Protein AF-A0A349G977-F1 (afdb_monomer_lite)

pLDDT: mean 78.98, std 16.42, range [23.86, 98.56]

Structure (mmCIF, N/CA/C/O backbone):
data_AF-A0A349G977-F1
#
_entry.id   AF-A0A349G977-F1
#
loop_
_atom_site.group_PDB
_atom_site.id
_atom_site.type_symbol
_atom_site.label_atom_id
_atom_site.label_alt_id
_atom_site.label_comp_id
_atom_site.label_asym_id
_atom_site.label_entity_id
_atom_site.label_seq_id
_atom_site.pdbx_PDB_ins_code
_atom_site.Cartn_x
_atom_site.Cartn_y
_atom_site.Cartn_z
_atom_site.occupancy
_atom_site.B_iso_or_equiv
_atom_site.auth_seq_id
_atom_site.auth_comp_id
_atom_site.auth_asym_id
_atom_site.auth_atom_id
_atom_site.pdbx_PDB_model_num
ATOM 1 N N . MET A 1 1 ? -44.610 -3.707 11.921 1.00 47.25 1 MET A N 1
ATOM 2 C CA . MET A 1 1 ? -43.571 -4.312 11.052 1.00 47.25 1 MET A CA 1
ATOM 3 C C . MET A 1 1 ? -42.192 -3.908 11.565 1.00 47.25 1 MET A C 1
ATOM 5 O O . MET A 1 1 ? -41.978 -2.721 11.782 1.00 47.25 1 MET A O 1
ATOM 9 N N . LYS A 1 2 ? -41.273 -4.851 11.831 1.00 59.00 2 LYS A N 1
ATOM 10 C CA . LYS A 1 2 ? -39.886 -4.505 12.206 1.00 59.00 2 LYS A CA 1
ATOM 11 C C . LYS A 1 2 ? -39.222 -3.840 10.996 1.00 59.00 2 LYS A C 1
ATOM 13 O O . LYS A 1 2 ? -39.067 -4.499 9.975 1.00 59.00 2 LYS A O 1
ATOM 18 N N . ARG A 1 3 ? -38.858 -2.555 11.092 1.00 77.38 3 ARG A N 1
ATOM 19 C CA . ARG A 1 3 ? -38.102 -1.874 10.029 1.00 77.38 3 ARG A CA 1
ATOM 20 C C . ARG A 1 3 ? -36.759 -2.590 9.849 1.00 77.38 3 ARG A C 1
ATOM 22 O O . ARG A 1 3 ? -35.981 -2.690 10.802 1.00 77.38 3 ARG A O 1
ATOM 29 N N . ILE A 1 4 ? -36.537 -3.131 8.654 1.00 82.94 4 ILE A N 1
ATOM 30 C CA . ILE A 1 4 ? -35.285 -3.785 8.270 1.00 82.94 4 ILE A CA 1
ATOM 31 C C . ILE A 1 4 ? -34.179 -2.725 8.287 1.00 82.94 4 ILE A C 1
ATOM 33 O O . ILE A 1 4 ? -34.370 -1.608 7.810 1.00 82.94 4 ILE A O 1
ATOM 37 N N . ASN A 1 5 ? -33.031 -3.064 8.872 1.00 90.44 5 ASN A N 1
ATOM 38 C CA . ASN A 1 5 ? -31.850 -2.207 8.873 1.00 90.44 5 ASN A CA 1
ATOM 39 C C . ASN A 1 5 ? -31.131 -2.363 7.523 1.00 90.44 5 ASN A C 1
ATOM 41 O O . ASN A 1 5 ? -30.196 -3.152 7.401 1.00 90.44 5 ASN A O 1
ATOM 45 N N . PHE A 1 6 ? -31.637 -1.675 6.495 1.00 92.94 6 PHE A N 1
ATOM 46 C CA . PHE A 1 6 ? -31.101 -1.747 5.132 1.00 92.94 6 PHE A CA 1
ATOM 47 C C . PHE A 1 6 ? -29.606 -1.402 5.039 1.00 92.94 6 PHE A C 1
ATOM 49 O O . PHE A 1 6 ? -28.895 -2.169 4.390 1.00 92.94 6 PHE A O 1
ATOM 56 N N . PRO A 1 7 ? -29.095 -0.341 5.705 1.00 94.31 7 PRO A N 1
ATOM 57 C CA . PRO A 1 7 ? -27.662 -0.052 5.704 1.00 94.31 7 PRO A CA 1
ATOM 58 C C . PRO A 1 7 ? -26.825 -1.220 6.230 1.00 94.31 7 PRO A C 1
ATOM 60 O O . PRO A 1 7 ? -25.840 -1.595 5.602 1.00 94.31 7 PRO A O 1
ATOM 63 N N . LEU A 1 8 ? -27.259 -1.855 7.328 1.00 94.12 8 LEU A N 1
ATOM 64 C CA . LEU A 1 8 ? -26.561 -3.014 7.884 1.00 94.12 8 LEU A CA 1
ATOM 65 C C . LEU A 1 8 ? -26.555 -4.188 6.904 1.00 94.12 8 LEU A C 1
ATOM 67 O O . LEU A 1 8 ? -25.502 -4.760 6.659 1.00 94.12 8 LEU A O 1
ATOM 71 N N . LEU A 1 9 ? -27.708 -4.528 6.323 1.00 94.56 9 LEU A N 1
ATOM 72 C CA . LEU A 1 9 ? -27.828 -5.666 5.410 1.00 94.56 9 LEU A CA 1
ATOM 73 C C . LEU A 1 9 ? -26.971 -5.485 4.149 1.00 94.56 9 LEU A C 1
ATOM 75 O O . LEU A 1 9 ? -26.189 -6.372 3.811 1.00 94.56 9 LEU A O 1
ATOM 79 N N . LEU A 1 10 ? -27.087 -4.333 3.484 1.00 96.75 10 LEU A N 1
ATOM 80 C CA . LEU A 1 10 ? -26.339 -4.050 2.259 1.00 96.75 10 LEU A CA 1
ATOM 81 C C . LEU A 1 10 ? -24.837 -3.908 2.540 1.00 96.75 10 LEU A C 1
ATOM 83 O O . LEU A 1 10 ? -24.023 -4.485 1.823 1.00 96.75 10 LEU A O 1
ATOM 87 N N . GLY A 1 11 ? -24.470 -3.202 3.613 1.00 97.12 11 GLY A N 1
ATOM 88 C CA . GLY A 1 11 ? -23.077 -3.061 4.034 1.00 97.12 11 GLY A CA 1
ATOM 89 C C . GLY A 1 11 ? -22.434 -4.406 4.375 1.00 97.12 11 GLY A C 1
ATOM 90 O O . GLY A 1 11 ? -21.329 -4.690 3.921 1.00 97.12 11 GLY A O 1
ATOM 91 N N . THR A 1 12 ? -23.138 -5.276 5.110 1.00 95.69 12 THR A N 1
ATOM 92 C CA . THR A 1 12 ? -22.664 -6.637 5.397 1.00 95.69 12 THR A CA 1
ATOM 93 C C . THR A 1 12 ? -22.491 -7.456 4.120 1.00 95.69 12 THR A C 1
ATOM 95 O O . THR A 1 12 ? -21.465 -8.111 3.981 1.00 95.69 12 THR A O 1
ATOM 98 N N . LEU A 1 13 ? -23.435 -7.403 3.175 1.00 97.88 13 LEU A N 1
ATOM 99 C CA . LEU A 1 13 ? -23.329 -8.143 1.913 1.00 97.88 13 LEU A CA 1
ATOM 100 C C . LEU A 1 13 ? -22.101 -7.713 1.099 1.00 97.88 13 LEU A C 1
ATOM 102 O O . LEU A 1 13 ? -21.337 -8.568 0.658 1.00 97.88 13 LEU A O 1
ATOM 106 N N . ILE A 1 14 ? -21.873 -6.403 0.954 1.00 98.19 14 ILE A N 1
ATOM 107 C CA . ILE A 1 14 ? -20.712 -5.874 0.223 1.00 98.19 14 ILE A CA 1
ATOM 108 C C . ILE A 1 14 ? -19.406 -6.295 0.904 1.00 98.19 14 ILE A C 1
ATOM 110 O O . ILE A 1 14 ? -18.504 -6.807 0.246 1.00 98.19 14 ILE A O 1
ATOM 114 N N . VAL A 1 15 ? -19.297 -6.121 2.225 1.00 97.50 15 VAL A N 1
ATOM 115 C CA . VAL A 1 15 ? -18.080 -6.494 2.963 1.00 97.50 15 VAL A CA 1
ATOM 116 C C . VAL A 1 15 ? -17.833 -8.001 2.895 1.00 97.50 15 VAL A C 1
ATOM 118 O O . VAL A 1 15 ? -16.692 -8.405 2.716 1.00 97.50 15 VAL A O 1
ATOM 121 N N . LEU A 1 16 ? -18.869 -8.843 2.965 1.00 97.00 16 LEU A N 1
ATOM 122 C CA . LEU A 1 16 ? -18.718 -10.291 2.791 1.00 97.00 16 LEU A CA 1
ATOM 123 C C . LEU A 1 16 ? -18.241 -10.662 1.384 1.00 97.00 16 LEU A C 1
ATOM 125 O O . LEU A 1 16 ? -17.378 -11.527 1.266 1.00 97.00 16 LEU A O 1
ATOM 129 N N . ALA A 1 17 ? -18.740 -9.999 0.338 1.00 97.44 17 ALA A N 1
ATOM 130 C CA . ALA A 1 17 ? -18.257 -10.208 -1.026 1.00 97.44 17 ALA A CA 1
ATOM 131 C C . ALA A 1 17 ? -16.773 -9.824 -1.168 1.00 97.44 17 ALA A C 1
ATOM 133 O O . ALA A 1 17 ? -15.994 -10.581 -1.739 1.00 97.44 17 ALA A O 1
ATOM 134 N N . LEU A 1 18 ? -16.357 -8.701 -0.574 1.00 96.88 18 LEU A N 1
ATOM 135 C CA . LEU A 1 18 ? -14.954 -8.275 -0.561 1.00 96.88 18 LEU A CA 1
ATOM 136 C C . LEU A 1 18 ? -14.056 -9.231 0.239 1.00 96.88 18 LEU A C 1
ATOM 138 O O . LEU A 1 18 ? -12.935 -9.516 -0.173 1.00 96.88 18 LEU A O 1
ATOM 142 N N . LEU A 1 19 ? -14.540 -9.758 1.368 1.00 95.06 19 LEU A N 1
ATOM 143 C CA . LEU A 1 19 ? -13.818 -10.779 2.129 1.00 95.06 19 LEU A CA 1
ATOM 144 C C . LEU A 1 19 ? -13.716 -12.091 1.343 1.00 95.06 19 LEU A C 1
ATOM 146 O O . LEU A 1 19 ? -12.661 -12.718 1.364 1.00 95.06 19 LEU A O 1
ATOM 150 N N . ALA A 1 20 ? -14.767 -12.486 0.620 1.00 94.88 20 ALA A N 1
ATOM 151 C CA . ALA A 1 20 ? -14.718 -13.646 -0.262 1.00 94.88 20 ALA A CA 1
ATOM 152 C C . ALA A 1 20 ? -13.659 -13.460 -1.361 1.00 94.88 20 ALA A C 1
ATOM 154 O O . ALA A 1 20 ? -12.834 -14.348 -1.534 1.00 94.88 20 ALA A O 1
ATOM 155 N N . MET A 1 21 ? -13.605 -12.293 -2.016 1.00 94.00 21 MET A N 1
ATOM 156 C CA . MET A 1 21 ? -12.551 -11.971 -2.995 1.00 94.00 21 MET A CA 1
ATOM 157 C C . MET A 1 21 ? -11.148 -11.999 -2.372 1.00 94.00 21 MET A C 1
ATOM 159 O O . MET A 1 21 ? -10.211 -12.505 -2.979 1.00 94.00 21 MET A O 1
ATOM 163 N N . ALA A 1 22 ? -10.988 -11.483 -1.149 1.00 90.81 22 ALA A N 1
ATOM 164 C CA . ALA A 1 22 ? -9.692 -11.420 -0.474 1.00 90.81 22 ALA A CA 1
ATOM 165 C C . ALA A 1 22 ? -9.148 -12.787 -0.027 1.00 90.81 22 ALA A C 1
ATOM 167 O O . ALA A 1 22 ? -7.934 -12.996 -0.053 1.00 90.81 22 ALA A O 1
ATOM 168 N N . PHE A 1 23 ? -10.018 -13.685 0.445 1.00 88.12 23 PHE A N 1
ATOM 169 C CA . PHE A 1 23 ? -9.613 -14.994 0.971 1.00 88.12 23 PHE A CA 1
ATOM 170 C C . PHE A 1 23 ? -9.688 -16.116 -0.063 1.00 88.12 23 PHE A C 1
ATOM 172 O O . PHE A 1 23 ? -8.944 -17.085 0.057 1.00 88.12 23 PHE A O 1
ATOM 179 N N . PHE A 1 24 ? -10.559 -15.983 -1.063 1.00 91.19 24 PHE A N 1
ATOM 180 C CA . PHE A 1 24 ? -10.823 -17.001 -2.076 1.00 91.19 24 PHE A CA 1
ATOM 181 C C . PHE A 1 24 ? -10.873 -16.369 -3.480 1.00 91.19 24 PHE A C 1
ATOM 183 O O . PHE A 1 24 ? -11.918 -16.415 -4.132 1.00 91.19 24 PHE A O 1
ATOM 190 N N . PRO A 1 25 ? -9.771 -15.753 -3.959 1.00 88.50 25 PRO A N 1
ATOM 191 C CA . PRO A 1 25 ? -9.739 -15.093 -5.268 1.00 88.50 25 PRO A CA 1
ATOM 192 C C . PRO A 1 25 ? -10.039 -16.057 -6.429 1.00 88.50 25 PRO A C 1
ATOM 194 O O . PRO A 1 25 ? -10.670 -15.655 -7.402 1.00 88.50 25 PRO A O 1
ATOM 197 N N . GLU A 1 26 ? -9.697 -17.338 -6.271 1.00 88.38 26 GLU A N 1
ATOM 198 C CA . GLU A 1 26 ? -9.977 -18.428 -7.221 1.00 88.38 26 GLU A CA 1
ATOM 199 C C . GLU A 1 26 ? -11.483 -18.645 -7.475 1.00 88.38 26 GLU A C 1
ATOM 201 O O . GLU A 1 26 ? -11.866 -19.198 -8.495 1.00 88.38 26 GLU A O 1
ATOM 206 N N . LEU A 1 27 ? -12.376 -18.177 -6.587 1.00 91.88 27 LEU A N 1
ATOM 207 C CA . LEU A 1 27 ? -13.826 -18.213 -6.846 1.00 91.88 27 LEU A CA 1
ATOM 208 C C . LEU A 1 27 ? -14.277 -17.186 -7.896 1.0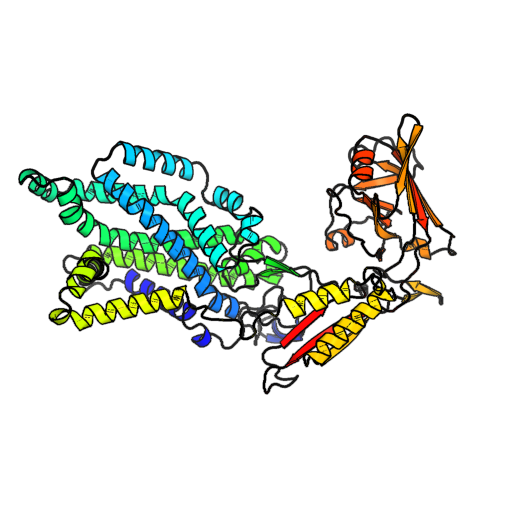0 91.88 27 LEU A C 1
ATOM 210 O O . LEU A 1 27 ? -15.424 -17.231 -8.339 1.00 91.88 27 LEU A O 1
ATOM 214 N N . PHE A 1 28 ? -13.417 -16.224 -8.229 1.00 93.31 28 PHE A N 1
ATOM 215 C CA . PHE A 1 28 ? -13.740 -15.082 -9.082 1.00 93.31 28 PHE A CA 1
ATOM 216 C C . PHE A 1 28 ? -12.962 -15.100 -10.397 1.00 93.31 28 PHE A C 1
ATOM 218 O O . PHE A 1 28 ? -13.467 -14.599 -11.397 1.00 93.31 28 PHE A O 1
ATOM 225 N N . THR A 1 29 ? -11.751 -15.655 -10.415 1.00 87.88 29 THR A N 1
ATOM 226 C CA . THR A 1 29 ? -10.919 -15.746 -11.618 1.00 87.88 29 THR A CA 1
ATOM 227 C C . THR A 1 29 ? -9.962 -16.931 -11.521 1.00 87.88 29 THR A C 1
ATOM 229 O O . THR A 1 29 ? -9.399 -17.186 -10.458 1.00 87.88 29 THR A O 1
ATOM 232 N N . ASP A 1 30 ? -9.758 -17.610 -12.649 1.00 83.19 30 ASP A N 1
ATOM 233 C CA . ASP A 1 30 ? -8.766 -18.681 -12.814 1.00 83.19 30 ASP A CA 1
ATOM 234 C C . ASP A 1 30 ? -7.451 -18.165 -13.431 1.00 83.19 30 ASP A C 1
ATOM 236 O O . ASP A 1 30 ? -6.523 -18.940 -13.668 1.00 83.19 30 ASP A O 1
ATOM 240 N N . GLN A 1 31 ? -7.368 -16.866 -13.747 1.00 79.81 31 GLN A N 1
ATOM 241 C CA . GLN A 1 31 ? -6.176 -16.274 -14.354 1.00 79.81 31 GLN A CA 1
ATOM 242 C C . GLN A 1 31 ? -5.133 -15.876 -13.307 1.00 79.81 31 GLN A C 1
ATOM 244 O O . GLN A 1 31 ? -5.460 -15.466 -12.192 1.00 79.81 31 GLN A O 1
ATOM 249 N N . ASP A 1 32 ? -3.860 -15.943 -13.696 1.00 78.44 32 ASP A N 1
ATOM 250 C CA . ASP A 1 32 ? -2.754 -15.461 -12.872 1.00 78.44 32 ASP A CA 1
ATOM 251 C C . ASP A 1 32 ? -2.687 -13.915 -12.928 1.00 78.44 32 ASP A C 1
ATOM 253 O O . ASP A 1 32 ? -2.551 -13.346 -14.015 1.00 78.44 32 ASP A O 1
ATOM 257 N N . PRO A 1 33 ? -2.745 -13.197 -11.783 1.00 82.00 33 PRO A N 1
ATOM 258 C CA . PRO A 1 33 ? -2.651 -11.730 -11.731 1.00 82.00 33 PRO A CA 1
ATOM 259 C C . PRO A 1 33 ? -1.313 -11.153 -12.229 1.00 82.00 33 PRO A C 1
ATOM 261 O O . PRO A 1 33 ? -1.182 -9.927 -12.370 1.00 82.00 33 PRO A O 1
ATOM 264 N N . LEU A 1 34 ? -0.306 -12.004 -12.433 1.00 78.56 34 LEU A N 1
ATOM 265 C CA . LEU A 1 34 ? 1.015 -11.654 -12.945 1.00 78.56 34 LEU A CA 1
ATOM 266 C C . LEU A 1 34 ? 1.215 -12.031 -14.415 1.00 78.56 34 LEU A C 1
ATOM 268 O O . LEU A 1 34 ? 2.233 -11.636 -14.979 1.00 78.56 34 LEU A O 1
ATOM 272 N N . PHE A 1 35 ? 0.270 -12.740 -15.039 1.00 73.19 35 PHE A N 1
ATOM 273 C CA . PHE A 1 35 ? 0.392 -13.163 -16.430 1.00 73.19 35 PHE A CA 1
ATOM 274 C C . PHE A 1 35 ? 0.362 -11.965 -17.386 1.00 73.19 35 PHE A C 1
ATOM 276 O O . PHE A 1 35 ? -0.643 -11.264 -17.494 1.00 73.19 35 PHE A O 1
ATOM 283 N N . GLU A 1 36 ? 1.475 -11.738 -18.082 1.00 72.94 36 GLU A N 1
ATOM 284 C CA . GLU A 1 36 ? 1.654 -10.655 -19.050 1.00 72.94 36 GLU A CA 1
ATOM 285 C C . GLU A 1 36 ? 1.342 -11.151 -20.468 1.00 72.94 36 GLU A C 1
ATOM 287 O O . GLU A 1 36 ? 2.072 -11.985 -21.010 1.00 72.94 36 GLU A O 1
ATOM 292 N N . SER A 1 37 ? 0.287 -10.631 -21.101 1.00 63.47 37 SER A N 1
ATOM 293 C CA . SER A 1 37 ? -0.001 -10.949 -22.502 1.00 63.47 37 SER A CA 1
ATOM 294 C C . SER A 1 37 ? 0.869 -10.134 -23.461 1.00 63.47 37 SER A C 1
ATOM 296 O O . SER A 1 37 ? 0.987 -8.918 -23.316 1.00 63.47 37 SER A O 1
ATOM 298 N N . SER A 1 38 ? 1.421 -10.771 -24.493 1.00 58.69 38 SER A N 1
ATOM 299 C CA . SER A 1 38 ? 2.050 -10.070 -25.624 1.00 58.69 38 SER A CA 1
ATOM 300 C C . SER A 1 38 ? 1.005 -9.460 -26.563 1.00 58.69 38 SER A C 1
ATOM 302 O O . SER A 1 38 ? -0.162 -9.853 -26.540 1.00 58.69 38 SER A O 1
ATOM 304 N N . ALA A 1 39 ? 1.436 -8.526 -27.419 1.00 59.06 39 ALA A N 1
ATOM 305 C CA . ALA A 1 39 ? 0.604 -7.998 -28.498 1.00 59.06 39 ALA A CA 1
ATOM 306 C C . ALA A 1 39 ? 0.063 -9.139 -29.374 1.00 59.06 39 ALA A C 1
ATOM 308 O O . ALA A 1 39 ? 0.799 -10.060 -29.733 1.00 59.06 39 ALA A O 1
ATOM 309 N N . LYS A 1 40 ? -1.231 -9.088 -29.682 1.00 56.47 40 LYS A N 1
ATOM 310 C CA . LYS A 1 40 ? -1.947 -10.146 -30.401 1.00 56.47 40 LYS A CA 1
ATOM 311 C C . LYS A 1 40 ? -3.208 -9.595 -31.049 1.00 56.47 40 LYS A C 1
ATOM 313 O O . LYS A 1 40 ? -3.662 -8.501 -30.712 1.00 56.47 40 LYS A O 1
ATOM 318 N N . TYR A 1 41 ? -3.793 -10.364 -31.959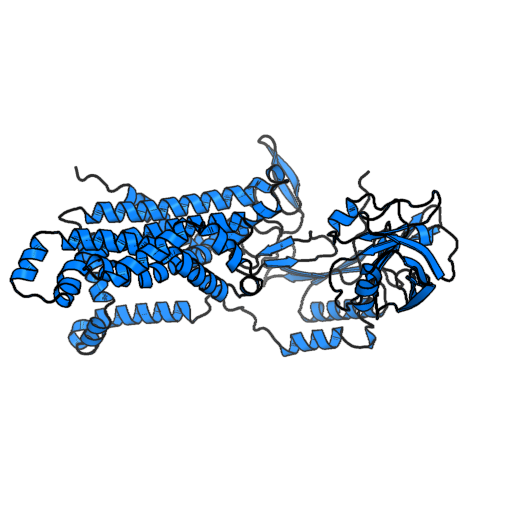 1.00 61.97 41 TYR A N 1
ATOM 319 C CA . TYR A 1 41 ? -5.139 -10.080 -32.440 1.00 61.97 41 TYR A CA 1
ATOM 320 C C . TYR A 1 41 ? -6.144 -10.312 -31.312 1.00 61.97 41 TYR A C 1
ATOM 322 O O . TYR A 1 41 ? -6.096 -11.326 -30.617 1.00 61.97 41 TYR A O 1
ATOM 330 N N . ILE A 1 42 ? -7.001 -9.320 -31.096 1.00 71.06 42 ILE A N 1
ATOM 331 C CA . ILE A 1 42 ? -8.043 -9.319 -30.076 1.00 71.06 42 ILE A CA 1
ATOM 332 C C . ILE A 1 42 ? -9.374 -8.946 -30.712 1.00 71.06 42 ILE A C 1
ATOM 334 O O . ILE A 1 42 ? -9.443 -8.113 -31.616 1.00 71.06 42 ILE A O 1
ATOM 338 N N . GLU A 1 43 ? -10.452 -9.521 -30.194 1.00 76.56 43 GLU A N 1
ATOM 339 C CA . GLU A 1 43 ? -11.798 -9.112 -30.573 1.00 76.56 43 GLU A CA 1
ATOM 340 C C . GLU A 1 43 ? -12.262 -7.965 -29.678 1.00 76.56 43 GLU A C 1
ATOM 342 O O . GLU A 1 43 ? -12.511 -8.143 -28.481 1.00 76.56 43 GLU A O 1
ATOM 347 N N . VAL A 1 44 ? -12.392 -6.781 -30.269 1.00 80.00 44 VAL A N 1
ATOM 348 C CA . VAL A 1 44 ? -12.812 -5.555 -29.586 1.00 80.00 44 VAL A CA 1
ATOM 349 C C . VAL A 1 44 ? -14.138 -5.071 -30.138 1.00 80.00 44 VAL A C 1
ATOM 351 O O . VAL A 1 44 ? -14.461 -5.271 -31.307 1.00 80.00 44 VAL A O 1
ATOM 354 N N . LYS A 1 45 ? -14.924 -4.422 -29.282 1.00 83.81 45 LYS A N 1
ATOM 355 C CA . LYS A 1 45 ? -16.213 -3.868 -29.680 1.00 83.81 45 LYS A CA 1
ATOM 356 C C . LYS A 1 45 ? -16.024 -2.447 -30.216 1.00 83.81 45 LYS A C 1
ATOM 358 O O . LYS A 1 45 ? -15.711 -1.548 -29.439 1.00 83.81 45 LYS A O 1
ATOM 363 N N . ILE A 1 46 ? -16.226 -2.249 -31.516 1.00 78.25 46 ILE A N 1
ATOM 364 C CA . ILE A 1 46 ? -16.174 -0.944 -32.194 1.00 78.25 46 ILE A CA 1
ATOM 365 C C . ILE A 1 46 ? -17.576 -0.667 -32.737 1.00 78.25 46 ILE A C 1
ATOM 367 O O . ILE A 1 46 ? -18.158 -1.522 -33.394 1.00 78.25 46 ILE A O 1
ATOM 371 N N . ASP A 1 47 ? -18.164 0.476 -32.375 1.00 83.38 47 ASP A N 1
ATOM 372 C CA . ASP A 1 47 ? -19.515 0.892 -32.797 1.00 83.38 47 ASP A CA 1
ATOM 373 C C . ASP A 1 47 ? -20.635 -0.143 -32.570 1.00 83.38 47 ASP A C 1
ATOM 375 O O . ASP A 1 47 ? -21.677 -0.126 -33.216 1.00 83.38 47 ASP A O 1
ATOM 379 N N . GLY A 1 48 ? -20.456 -1.036 -31.593 1.00 83.81 48 GLY A N 1
ATOM 380 C CA . GLY A 1 48 ? -21.437 -2.071 -31.269 1.00 83.81 48 GLY A CA 1
ATOM 381 C C . GLY A 1 48 ? -21.128 -3.452 -31.845 1.00 83.81 48 GLY A C 1
ATOM 382 O O . GLY A 1 48 ? -21.695 -4.430 -31.351 1.00 83.81 48 GLY A O 1
ATOM 383 N N . GLU A 1 49 ? -20.198 -3.554 -32.791 1.00 85.75 49 GLU A N 1
ATOM 384 C CA . GLU A 1 49 ? -19.826 -4.795 -33.471 1.00 85.75 49 GLU A CA 1
ATOM 385 C C . GLU A 1 49 ? -18.485 -5.336 -32.968 1.00 85.75 49 GLU A C 1
ATOM 387 O O . GLU A 1 49 ? -17.598 -4.579 -32.573 1.00 85.75 49 GLU A O 1
ATOM 392 N N . TRP A 1 50 ? -18.346 -6.663 -32.941 1.00 83.06 50 TRP A N 1
ATOM 393 C CA . TRP A 1 50 ? -17.081 -7.314 -32.599 1.00 83.06 50 TRP A CA 1
ATOM 394 C C . TRP A 1 50 ? -16.195 -7.357 -33.835 1.00 83.06 50 TRP A C 1
ATOM 396 O O . TRP A 1 50 ? -16.546 -7.997 -34.823 1.00 83.06 50 TRP A O 1
ATOM 406 N N . VAL A 1 51 ? -15.054 -6.683 -33.759 1.00 77.81 51 VAL A N 1
ATOM 407 C CA . VAL A 1 51 ? -14.071 -6.611 -34.836 1.00 77.81 51 VAL A CA 1
ATOM 408 C C . VAL A 1 51 ? -12.750 -7.159 -34.316 1.00 77.81 51 VAL A C 1
ATOM 410 O O . VAL A 1 51 ? -12.306 -6.810 -33.219 1.00 77.81 51 VAL A O 1
ATOM 413 N N . GLU A 1 52 ? -12.122 -8.025 -35.102 1.00 74.50 52 GLU A N 1
ATOM 414 C CA . GLU A 1 52 ? -10.772 -8.500 -34.830 1.00 74.50 52 GLU A CA 1
ATOM 415 C C . GLU A 1 52 ? -9.770 -7.397 -35.186 1.00 74.50 52 GLU A C 1
ATOM 417 O O . GLU A 1 52 ? -9.754 -6.869 -36.300 1.00 74.50 52 GLU A O 1
ATOM 422 N N . LYS A 1 53 ? -8.945 -7.007 -34.217 1.00 63.47 53 LYS A N 1
ATOM 423 C CA . LYS A 1 53 ? -7.944 -5.954 -34.375 1.00 63.47 53 LYS A CA 1
ATOM 424 C C . LYS A 1 53 ? -6.652 -6.375 -33.700 1.00 63.47 53 LYS A C 1
ATOM 426 O O . LYS A 1 53 ? -6.669 -6.909 -32.596 1.00 63.47 53 LYS A O 1
ATOM 431 N N . PHE A 1 54 ? -5.521 -6.073 -34.328 1.00 61.81 54 PHE A N 1
ATOM 432 C CA . PHE A 1 54 ? -4.227 -6.209 -33.672 1.00 61.81 54 PHE A CA 1
ATOM 433 C C . PHE A 1 54 ? -4.125 -5.222 -32.497 1.00 61.81 54 PHE A C 1
ATOM 435 O O . PHE A 1 54 ? -4.171 -4.001 -32.684 1.00 61.81 54 PHE A O 1
ATOM 442 N N . GLY A 1 55 ? -4.048 -5.754 -31.278 1.00 59.28 55 GLY A N 1
ATOM 443 C CA . GLY A 1 55 ? -3.962 -5.007 -30.029 1.00 59.28 55 GLY A CA 1
ATOM 444 C C . GLY A 1 55 ? -2.540 -4.994 -29.477 1.00 59.28 55 GLY A C 1
ATOM 445 O O . GLY A 1 55 ? -1.840 -6.004 -29.497 1.00 59.28 55 GLY A O 1
ATOM 446 N N . HIS A 1 56 ? -2.127 -3.849 -28.941 1.00 65.56 56 HIS A N 1
ATOM 447 C CA . HIS A 1 56 ? -0.908 -3.699 -28.148 1.00 65.56 56 HIS A CA 1
ATOM 448 C C . HIS A 1 56 ? -1.278 -3.299 -26.719 1.00 65.56 56 HIS A C 1
ATOM 450 O O . HIS A 1 56 ? -2.350 -2.740 -26.486 1.00 65.56 56 HIS A O 1
ATOM 456 N N . ASN A 1 57 ? -0.398 -3.588 -25.762 1.00 73.12 57 ASN A N 1
ATOM 457 C CA . ASN A 1 57 ? -0.632 -3.225 -24.368 1.00 73.12 57 ASN A CA 1
ATOM 458 C C . ASN A 1 57 ? -0.516 -1.705 -24.162 1.00 73.12 57 ASN A C 1
ATOM 460 O O . ASN A 1 57 ? 0.365 -1.081 -24.762 1.00 73.12 57 ASN A O 1
ATOM 464 N N . PRO A 1 58 ? -1.327 -1.116 -23.270 1.00 81.38 58 PRO A N 1
ATOM 465 C CA . PRO A 1 58 ? -2.502 -1.708 -22.625 1.00 81.38 58 PRO A CA 1
ATOM 466 C C . PRO A 1 58 ? -3.655 -1.924 -23.624 1.00 81.38 58 PRO A C 1
ATOM 468 O O . PRO A 1 58 ? -4.023 -1.018 -24.369 1.00 81.38 58 PRO A O 1
ATOM 471 N N . MET A 1 59 ? -4.252 -3.117 -23.613 1.00 82.00 59 MET A N 1
ATOM 472 C CA . MET A 1 59 ? -5.361 -3.482 -24.492 1.00 82.00 59 MET A CA 1
ATOM 473 C C . MET A 1 59 ? -6.712 -3.085 -23.875 1.00 82.00 59 MET A C 1
ATOM 475 O O . MET A 1 59 ? -6.922 -3.296 -22.673 1.00 82.00 59 MET A O 1
ATOM 479 N N . PRO A 1 60 ? -7.659 -2.562 -24.677 1.00 87.75 60 PRO A N 1
ATOM 480 C CA . PRO A 1 60 ? -8.997 -2.226 -24.200 1.00 87.75 60 PRO A CA 1
ATOM 481 C C . PRO A 1 60 ? -9.799 -3.469 -23.791 1.00 87.75 60 PRO A C 1
ATOM 483 O O . PRO A 1 60 ? -9.436 -4.590 -24.172 1.00 87.75 60 PRO A O 1
ATOM 486 N N . PRO A 1 61 ? -10.919 -3.280 -23.058 1.00 91.44 61 PRO A N 1
ATOM 487 C CA . PRO A 1 61 ? -11.900 -4.325 -22.805 1.00 91.44 61 PRO A CA 1
ATOM 488 C C . PRO A 1 61 ? -12.224 -5.135 -24.061 1.00 91.44 61 PRO A C 1
ATOM 490 O O . PRO A 1 61 ? -12.635 -4.589 -25.087 1.00 91.44 61 PRO A O 1
ATOM 493 N N . ASN A 1 62 ? -12.023 -6.443 -23.966 1.00 88.12 62 ASN A N 1
ATOM 494 C CA . ASN A 1 62 ? -12.180 -7.395 -25.058 1.00 88.12 62 ASN A CA 1
ATOM 495 C C . ASN A 1 62 ? -12.815 -8.694 -24.528 1.00 88.12 62 ASN A C 1
ATOM 497 O O . ASN A 1 62 ? -13.143 -8.790 -23.342 1.00 88.12 62 ASN A O 1
ATOM 501 N N . LYS A 1 63 ? -13.046 -9.685 -25.398 1.00 84.88 63 LYS A N 1
ATOM 502 C CA . LYS A 1 63 ? -13.691 -10.947 -24.986 1.00 84.88 63 LYS A CA 1
ATOM 503 C C . LYS A 1 63 ? -12.897 -11.740 -23.948 1.00 84.88 63 LYS A C 1
ATOM 505 O O . LYS A 1 63 ? -13.508 -12.448 -23.153 1.00 84.88 63 LYS A O 1
ATOM 510 N N . GLU A 1 64 ? -11.574 -11.634 -23.960 1.00 83.69 64 GLU A N 1
ATOM 511 C CA . GLU A 1 64 ? -10.707 -12.338 -23.016 1.00 83.69 64 GLU A CA 1
ATOM 512 C C . GLU A 1 64 ? -10.507 -11.538 -21.724 1.00 83.69 64 GLU A C 1
ATOM 514 O O . GLU A 1 64 ? -10.591 -12.093 -20.631 1.00 83.69 64 GLU A O 1
ATOM 519 N N . ASN A 1 65 ? -10.296 -10.225 -21.846 1.00 89.50 65 ASN A N 1
ATOM 520 C CA . ASN A 1 65 ? -10.091 -9.302 -20.733 1.00 89.50 65 ASN A CA 1
ATOM 521 C C . ASN A 1 65 ? -11.267 -8.330 -20.636 1.00 89.50 65 ASN A C 1
ATOM 523 O O . ASN A 1 65 ? -11.249 -7.240 -21.211 1.00 89.50 65 ASN A O 1
ATOM 527 N N . ILE A 1 66 ? -12.296 -8.706 -19.874 1.00 90.81 66 ILE A N 1
ATOM 528 C CA . ILE A 1 66 ? -13.556 -7.945 -19.764 1.00 90.81 66 ILE A CA 1
ATOM 529 C C . ILE A 1 66 ? -13.324 -6.518 -19.235 1.00 90.81 66 ILE A C 1
ATOM 531 O O . ILE A 1 66 ? -14.051 -5.597 -19.599 1.00 90.81 66 ILE A O 1
ATOM 535 N N . MET A 1 67 ? -12.313 -6.321 -18.383 1.00 93.75 67 MET A N 1
ATOM 536 C CA . MET A 1 67 ? -11.928 -5.006 -17.849 1.00 93.75 67 MET A CA 1
ATOM 537 C C . MET A 1 67 ? -10.689 -4.409 -18.536 1.00 93.75 67 MET A C 1
ATOM 539 O O . MET A 1 67 ? -10.142 -3.420 -18.052 1.00 93.75 67 MET A O 1
ATOM 543 N N . GLY A 1 68 ? -10.255 -4.990 -19.657 1.00 91.81 68 GLY A N 1
ATOM 544 C CA . GLY A 1 68 ? -9.021 -4.629 -20.352 1.00 91.81 68 GLY A CA 1
ATOM 545 C C . GLY A 1 68 ? -7.762 -5.080 -19.610 1.00 91.81 68 GLY A C 1
ATOM 546 O O . GLY A 1 68 ? -7.828 -5.763 -18.582 1.00 91.81 68 GLY A O 1
ATOM 547 N N . THR A 1 69 ? -6.605 -4.686 -20.135 1.00 87.88 69 THR A N 1
ATOM 548 C CA . THR A 1 69 ? -5.296 -5.015 -19.557 1.00 87.88 69 THR A CA 1
ATOM 549 C C . THR A 1 69 ? -4.550 -3.776 -19.076 1.00 87.88 69 THR A C 1
ATOM 551 O O . THR A 1 69 ? -4.865 -2.650 -19.468 1.00 87.88 69 THR A O 1
ATOM 554 N N . ASP A 1 70 ? -3.542 -3.977 -18.229 1.00 85.50 70 ASP A N 1
ATOM 555 C CA . ASP A 1 70 ? -2.602 -2.921 -17.852 1.00 85.50 70 ASP A CA 1
ATOM 556 C C . ASP A 1 70 ? -1.446 -2.751 -18.858 1.00 85.50 70 ASP A C 1
ATOM 558 O O . ASP A 1 70 ? -1.404 -3.429 -19.889 1.00 85.50 70 ASP A O 1
ATOM 562 N N . ASP A 1 71 ? -0.511 -1.835 -18.565 1.00 78.62 71 ASP A N 1
ATOM 563 C CA . ASP A 1 71 ? 0.652 -1.517 -19.416 1.00 78.62 71 ASP A CA 1
ATOM 564 C C . ASP A 1 71 ? 1.513 -2.755 -19.759 1.00 78.62 71 ASP A C 1
ATOM 566 O O . ASP A 1 71 ? 2.206 -2.770 -20.776 1.00 78.62 71 ASP A O 1
ATOM 570 N N . ALA A 1 72 ? 1.457 -3.804 -18.931 1.00 74.12 72 ALA A N 1
ATOM 571 C CA . ALA A 1 72 ? 2.190 -5.053 -19.117 1.00 74.12 72 ALA A CA 1
ATOM 572 C C . ALA A 1 72 ? 1.356 -6.152 -19.803 1.00 74.12 72 ALA A C 1
ATOM 574 O O . ALA A 1 72 ? 1.850 -7.259 -19.996 1.00 74.12 72 ALA A O 1
ATOM 575 N N . GLY A 1 73 ? 0.097 -5.877 -20.157 1.00 77.69 73 GLY A N 1
ATOM 576 C CA . GLY A 1 73 ? -0.812 -6.877 -20.721 1.00 77.69 73 GLY A CA 1
ATOM 577 C C . GLY A 1 73 ? -1.451 -7.784 -19.673 1.00 77.69 73 GLY A C 1
ATOM 578 O O . GLY A 1 73 ? -1.894 -8.878 -19.996 1.00 77.69 73 GLY A O 1
ATOM 579 N N . ARG A 1 74 ? -1.484 -7.373 -18.401 1.00 84.75 74 ARG A N 1
ATOM 580 C CA . ARG A 1 74 ? -2.089 -8.181 -17.332 1.00 84.75 74 ARG A CA 1
ATOM 581 C C . ARG A 1 74 ? -3.559 -7.838 -17.179 1.00 84.75 74 ARG A C 1
ATOM 583 O O . ARG A 1 74 ? -3.923 -6.662 -17.215 1.00 84.75 74 ARG A O 1
ATOM 590 N N . ASP A 1 75 ? -4.394 -8.847 -16.960 1.00 90.19 75 ASP A N 1
ATOM 591 C CA . ASP A 1 75 ? -5.840 -8.677 -16.820 1.00 90.19 75 ASP A CA 1
ATOM 592 C C . ASP A 1 75 ? -6.206 -7.793 -15.610 1.00 90.19 75 ASP A C 1
ATOM 594 O O . ASP A 1 75 ? -5.916 -8.126 -14.455 1.00 90.19 75 ASP A O 1
ATOM 598 N N . VAL A 1 76 ? -6.863 -6.651 -15.859 1.00 93.50 76 VAL A N 1
ATOM 599 C CA . VAL A 1 76 ? -7.192 -5.671 -14.806 1.00 93.50 76 VAL A CA 1
ATOM 600 C C . VAL A 1 76 ? -8.169 -6.255 -13.788 1.00 93.50 76 VAL A C 1
ATOM 602 O O . VAL A 1 76 ? -8.022 -6.005 -12.591 1.00 93.50 76 VAL A O 1
ATOM 605 N N . TYR A 1 77 ? -9.142 -7.056 -14.230 1.00 95.44 77 TYR A N 1
ATOM 606 C CA . TYR A 1 77 ? -10.116 -7.682 -13.334 1.00 95.44 77 TYR A CA 1
ATOM 607 C C . TYR A 1 77 ? -9.426 -8.609 -12.328 1.00 95.44 77 TYR A C 1
ATOM 609 O O . TYR A 1 77 ? -9.606 -8.469 -11.118 1.00 95.44 77 TYR A O 1
ATOM 617 N N . THR A 1 78 ? -8.564 -9.491 -12.821 1.00 92.00 78 THR A N 1
ATOM 618 C CA . THR A 1 78 ? -7.792 -10.442 -12.021 1.00 92.00 78 THR A CA 1
ATOM 619 C C . THR A 1 78 ? -6.873 -9.715 -11.042 1.00 92.00 78 THR A C 1
ATOM 621 O O . THR A 1 78 ? -6.845 -10.043 -9.852 1.00 92.00 78 THR A O 1
ATOM 624 N N . ARG A 1 79 ? -6.196 -8.645 -11.485 1.00 91.94 79 ARG A N 1
ATOM 625 C CA . ARG A 1 79 ? -5.389 -7.798 -10.592 1.00 91.94 79 ARG A CA 1
ATOM 626 C C . ARG A 1 79 ? -6.217 -7.144 -9.487 1.00 91.94 79 ARG A C 1
ATOM 628 O O . ARG A 1 79 ? -5.750 -7.064 -8.351 1.00 91.94 79 ARG A O 1
ATOM 635 N N . LEU A 1 80 ? -7.439 -6.701 -9.781 1.00 95.62 80 LEU A N 1
ATOM 636 C CA . LEU A 1 80 ? -8.341 -6.136 -8.776 1.00 95.62 80 LEU A CA 1
ATOM 637 C C . LEU A 1 80 ? -8.835 -7.196 -7.784 1.00 95.62 80 LEU A C 1
ATOM 639 O O . LEU A 1 80 ? -8.813 -6.943 -6.578 1.00 95.62 80 LEU A O 1
ATOM 643 N N . VAL A 1 81 ? -9.210 -8.390 -8.250 1.00 95.88 81 VAL A N 1
ATOM 644 C CA . VAL A 1 81 ? -9.631 -9.507 -7.387 1.00 95.88 81 VAL A CA 1
ATOM 645 C C . VAL A 1 81 ? -8.523 -9.855 -6.392 1.00 95.88 81 VAL A C 1
ATOM 647 O O . VAL A 1 81 ? -8.724 -9.703 -5.184 1.00 95.88 81 VAL A O 1
ATOM 650 N N . TYR A 1 82 ? -7.330 -10.213 -6.880 1.00 92.12 82 TYR A N 1
ATOM 651 C CA . TYR A 1 82 ? -6.190 -10.554 -6.020 1.00 92.12 82 TYR A CA 1
ATOM 652 C C . TYR A 1 82 ? -5.711 -9.360 -5.181 1.00 92.12 82 TYR A C 1
ATOM 654 O O . TYR A 1 82 ? -5.274 -9.527 -4.039 1.00 92.12 82 TYR A O 1
ATOM 662 N N . GLY A 1 83 ? -5.858 -8.139 -5.702 1.00 92.62 83 GLY A N 1
ATOM 663 C CA . GLY A 1 83 ? -5.505 -6.907 -5.002 1.00 92.62 83 GLY A CA 1
ATOM 664 C C . GLY A 1 83 ? -6.377 -6.604 -3.788 1.00 92.62 83 GLY A C 1
ATOM 665 O O . GLY A 1 83 ? -5.914 -5.940 -2.856 1.00 92.62 83 GLY A O 1
ATOM 666 N N . THR A 1 84 ? -7.594 -7.157 -3.738 1.00 96.06 84 THR A N 1
ATOM 667 C CA . THR A 1 84 ? -8.545 -6.956 -2.633 1.00 96.06 84 THR A CA 1
ATOM 668 C C . THR A 1 84 ? -7.924 -7.310 -1.284 1.00 96.06 84 THR A C 1
ATOM 670 O O . THR A 1 84 ? -8.091 -6.576 -0.309 1.00 96.06 84 THR A O 1
ATOM 673 N N . LYS A 1 85 ? -7.144 -8.398 -1.222 1.00 93.00 85 LYS A N 1
ATOM 674 C CA . LYS A 1 85 ? -6.466 -8.852 0.001 1.00 93.00 85 LYS A CA 1
ATOM 675 C C . LYS A 1 85 ? -5.521 -7.790 0.564 1.00 93.00 85 LYS A C 1
ATOM 677 O O . LYS A 1 85 ? -5.612 -7.456 1.747 1.00 93.00 85 LYS A O 1
ATOM 682 N N . ASN A 1 86 ? -4.642 -7.245 -0.275 1.00 91.62 86 ASN A N 1
ATOM 683 C CA . ASN A 1 86 ? -3.629 -6.273 0.139 1.00 91.62 86 ASN A CA 1
ATOM 684 C C . ASN A 1 86 ? -4.269 -4.933 0.522 1.00 91.62 86 ASN A C 1
ATOM 686 O O . ASN A 1 86 ? -3.951 -4.370 1.573 1.00 91.62 86 ASN A O 1
ATOM 690 N N . THR A 1 87 ? -5.242 -4.466 -0.264 1.00 96.19 87 THR A N 1
ATOM 691 C CA . THR A 1 87 ? -5.956 -3.213 0.008 1.00 96.19 87 THR A CA 1
ATOM 692 C C . THR A 1 87 ? -6.790 -3.297 1.293 1.00 96.19 87 THR A C 1
ATOM 694 O O . THR A 1 87 ? -6.708 -2.395 2.130 1.00 96.19 87 THR A O 1
ATOM 697 N N . LEU A 1 88 ? -7.536 -4.389 1.519 1.00 96.56 88 LEU A N 1
ATOM 698 C CA . LEU A 1 88 ? -8.298 -4.579 2.762 1.00 96.56 88 LEU A CA 1
ATOM 699 C C . LEU A 1 88 ? -7.392 -4.719 3.989 1.00 96.56 88 LEU A C 1
ATOM 701 O O . LEU A 1 88 ? -7.693 -4.134 5.033 1.00 96.56 88 LEU A O 1
ATOM 705 N N . LYS A 1 89 ? -6.276 -5.454 3.873 1.00 94.75 89 LYS A N 1
ATOM 706 C CA . LYS A 1 89 ? -5.282 -5.599 4.949 1.00 94.75 89 LYS A CA 1
ATOM 707 C C . LYS A 1 89 ? -4.737 -4.236 5.375 1.00 94.75 89 LYS A C 1
ATOM 709 O O . LYS A 1 89 ? -4.681 -3.951 6.570 1.00 94.75 89 LYS A O 1
ATOM 714 N N . LEU A 1 90 ? -4.400 -3.378 4.412 1.00 95.56 90 LEU A N 1
ATOM 715 C CA . LEU A 1 90 ? -3.906 -2.029 4.672 1.00 95.56 90 LEU A CA 1
ATOM 716 C C . LEU A 1 90 ? -4.924 -1.167 5.432 1.00 95.56 90 LEU A C 1
ATOM 718 O O . LEU A 1 90 ? -4.601 -0.641 6.497 1.00 95.56 90 LEU A O 1
ATOM 722 N N . VAL A 1 91 ? -6.158 -1.038 4.931 1.00 97.69 91 VAL A N 1
ATOM 723 C CA . VAL A 1 91 ? -7.169 -0.180 5.585 1.00 97.69 91 VAL A CA 1
ATOM 724 C C . VAL A 1 91 ? -7.599 -0.720 6.947 1.00 97.69 91 VAL A C 1
ATOM 726 O O . VAL A 1 91 ? -7.881 0.065 7.853 1.00 97.69 91 VAL A O 1
ATOM 729 N N . PHE A 1 92 ? -7.595 -2.045 7.120 1.00 97.19 92 PHE A N 1
ATOM 730 C CA . PHE A 1 92 ? -7.819 -2.681 8.414 1.00 97.19 92 PHE A CA 1
ATOM 731 C C . PHE A 1 92 ? -6.724 -2.299 9.414 1.00 97.19 92 PHE A C 1
ATOM 733 O O . PHE A 1 92 ? -7.046 -1.868 10.519 1.00 97.19 92 PHE A O 1
ATOM 740 N N . LEU A 1 93 ? -5.444 -2.406 9.033 1.00 96.19 93 LEU A N 1
ATOM 741 C CA . LEU A 1 93 ? -4.322 -2.052 9.909 1.00 96.19 93 LEU A CA 1
ATOM 742 C C . LEU A 1 93 ? -4.315 -0.563 10.268 1.00 96.19 93 LEU A C 1
ATOM 744 O O . LEU A 1 93 ? -4.096 -0.232 11.431 1.00 96.19 93 LEU A O 1
ATOM 748 N N . ILE A 1 94 ? -4.627 0.324 9.315 1.00 97.25 94 ILE A N 1
ATOM 749 C CA . ILE A 1 94 ? -4.778 1.765 9.580 1.00 97.25 94 ILE A CA 1
ATOM 750 C C . ILE A 1 94 ? -5.864 2.000 10.637 1.00 97.25 94 ILE A C 1
ATOM 752 O O . ILE A 1 94 ? -5.612 2.651 11.651 1.00 97.25 94 ILE A O 1
ATOM 756 N N . ALA A 1 95 ? -7.070 1.460 10.432 1.00 97.06 95 ALA A N 1
ATOM 757 C CA . ALA A 1 95 ? -8.176 1.638 11.372 1.00 97.06 95 ALA A CA 1
ATOM 758 C C . ALA A 1 95 ? -7.867 1.017 12.744 1.00 97.06 95 ALA A C 1
ATOM 760 O O . ALA A 1 95 ? -8.187 1.600 13.781 1.00 97.06 95 ALA A O 1
ATOM 761 N N . PHE A 1 96 ? -7.208 -0.143 12.761 1.00 96.00 96 PHE A N 1
ATOM 762 C CA . PHE A 1 96 ? -6.829 -0.853 13.978 1.00 96.00 96 PHE A CA 1
ATOM 763 C C . PHE A 1 96 ? -5.810 -0.069 14.802 1.00 96.00 96 PHE A C 1
ATOM 765 O O . PHE A 1 96 ? -6.071 0.220 15.970 1.00 96.00 96 PHE A O 1
ATOM 772 N N . PHE A 1 97 ? -4.695 0.352 14.204 1.00 96.06 97 PHE A N 1
ATOM 773 C CA . PHE A 1 97 ? -3.680 1.135 14.906 1.00 96.06 97 PHE A CA 1
ATOM 774 C C . PHE A 1 97 ? -4.211 2.504 15.345 1.00 96.06 97 PHE A C 1
ATOM 776 O O . PHE A 1 97 ? -3.950 2.918 16.479 1.00 96.06 97 PHE A O 1
ATOM 783 N N . ARG A 1 98 ? -5.031 3.176 14.520 1.00 97.12 98 ARG A N 1
ATOM 784 C CA . ARG A 1 98 ? -5.725 4.406 14.936 1.00 97.12 98 ARG A CA 1
ATOM 785 C C . ARG A 1 98 ? -6.604 4.155 16.151 1.00 97.12 98 ARG A C 1
ATOM 787 O O . ARG A 1 98 ? -6.519 4.926 17.098 1.00 97.12 98 ARG A O 1
ATOM 794 N N . MET A 1 99 ? -7.386 3.076 16.178 1.00 93.81 99 MET A N 1
ATOM 795 C CA . MET A 1 99 ? -8.228 2.739 17.329 1.00 93.81 99 MET A CA 1
ATOM 796 C C . MET A 1 99 ? -7.396 2.429 18.583 1.00 93.81 99 MET A C 1
ATOM 798 O O . MET A 1 99 ? -7.746 2.891 19.666 1.00 93.81 99 MET A O 1
ATOM 802 N N . CYS A 1 100 ? -6.267 1.724 18.455 1.00 92.81 100 CYS A N 1
ATOM 803 C CA . CYS A 1 100 ? -5.365 1.436 19.577 1.00 92.81 100 CYS A CA 1
ATOM 804 C C . CYS A 1 100 ? -4.829 2.699 20.267 1.00 92.81 100 CYS A C 1
ATOM 806 O O . CYS A 1 100 ? -4.612 2.673 21.476 1.00 92.81 100 CYS A O 1
ATOM 808 N N . ILE A 1 101 ? -4.640 3.796 19.527 1.00 95.31 101 ILE A N 1
ATOM 809 C CA . ILE A 1 101 ? -4.176 5.083 20.068 1.00 95.31 101 ILE A CA 1
ATOM 810 C C . ILE A 1 101 ? -5.363 5.961 20.484 1.00 95.31 101 ILE A C 1
ATOM 812 O O . ILE A 1 101 ? -5.414 6.483 21.598 1.00 95.31 101 ILE A O 1
ATOM 816 N N . ALA A 1 102 ? -6.343 6.115 19.596 1.00 97.06 102 ALA A N 1
ATOM 817 C CA . ALA A 1 102 ? -7.464 7.026 19.763 1.00 97.06 102 ALA A CA 1
ATOM 818 C C . ALA A 1 102 ? -8.404 6.614 20.894 1.00 97.06 102 ALA A C 1
ATOM 820 O O . ALA A 1 102 ? -8.884 7.471 21.632 1.00 97.06 102 ALA A O 1
ATOM 821 N N . PHE A 1 103 ? -8.660 5.315 21.050 1.00 94.62 103 PHE A N 1
ATOM 822 C CA . PHE A 1 103 ? -9.591 4.809 22.049 1.00 94.62 103 PHE A CA 1
ATOM 823 C C . PHE A 1 103 ? -9.157 5.107 23.493 1.00 94.62 103 PHE A C 1
ATOM 825 O O . PHE A 1 103 ? -9.938 5.731 24.216 1.00 94.62 103 PHE A O 1
ATOM 832 N N . PRO A 1 104 ? -7.936 4.744 23.945 1.00 93.88 104 PRO A N 1
ATOM 833 C CA . PRO A 1 104 ? -7.507 5.055 25.307 1.00 93.88 104 PRO A CA 1
ATOM 834 C C . PRO A 1 104 ? -7.362 6.563 25.552 1.00 93.88 104 PRO A C 1
ATOM 836 O O . PRO A 1 104 ? -7.775 7.038 26.611 1.00 93.88 104 PRO A O 1
ATOM 839 N N . LEU A 1 105 ? -6.822 7.324 24.590 1.00 97.25 105 LEU A N 1
ATOM 840 C CA . LEU A 1 105 ? -6.642 8.772 24.742 1.00 97.25 105 LEU A CA 1
ATOM 841 C C . LEU A 1 105 ? -7.983 9.513 24.777 1.00 97.25 105 LEU A C 1
ATOM 843 O O . LEU A 1 105 ? -8.212 10.314 25.682 1.00 97.25 105 LEU A O 1
ATOM 847 N N . GLY A 1 106 ? -8.883 9.212 23.838 1.00 97.56 106 GLY A N 1
ATOM 848 C CA . GLY A 1 106 ? -10.214 9.809 23.770 1.00 97.56 106 GLY A CA 1
ATOM 849 C C . GLY A 1 106 ? -11.045 9.488 25.009 1.00 97.56 106 GLY A C 1
ATOM 850 O O . GLY A 1 106 ? -11.621 10.389 25.616 1.00 97.56 106 GLY A O 1
ATOM 851 N N . MET A 1 107 ? -11.034 8.230 25.465 1.00 96.19 107 MET A N 1
ATOM 852 C CA . MET A 1 107 ? -11.735 7.843 26.691 1.00 96.19 107 MET A CA 1
ATOM 853 C C . MET A 1 107 ? -11.186 8.590 27.914 1.00 96.19 107 MET A C 1
ATOM 855 O O . MET A 1 107 ? -11.954 9.150 28.694 1.00 96.19 107 MET A O 1
ATOM 859 N N . ALA A 1 108 ? -9.861 8.672 28.072 1.00 96.38 108 ALA A N 1
ATOM 860 C CA . ALA A 1 108 ? -9.262 9.404 29.187 1.00 96.38 108 ALA A CA 1
ATOM 861 C C . ALA A 1 108 ? -9.606 10.907 29.151 1.00 96.38 108 ALA A C 1
ATOM 863 O O . ALA A 1 108 ? -9.957 11.489 30.181 1.00 96.38 108 ALA A O 1
ATOM 864 N N . ALA A 1 109 ? -9.551 11.529 27.971 1.00 97.25 109 ALA A N 1
ATOM 865 C CA . ALA A 1 109 ? -9.914 12.929 27.771 1.00 97.25 109 ALA A CA 1
ATOM 866 C C . ALA A 1 109 ? -11.389 13.203 28.105 1.00 97.25 109 ALA A C 1
ATOM 868 O O . ALA A 1 109 ? -11.687 14.146 28.844 1.00 97.25 109 ALA A O 1
ATOM 869 N N . GLY A 1 110 ? -12.306 12.353 27.636 1.00 96.38 110 GLY A N 1
ATOM 870 C CA . GLY A 1 110 ? -13.740 12.504 27.889 1.00 96.38 110 GLY A CA 1
ATOM 871 C C . GLY A 1 110 ? -14.140 12.228 29.339 1.00 96.38 110 GLY A C 1
ATOM 872 O O . GLY A 1 110 ? -15.085 12.827 29.835 1.00 96.38 110 GLY A O 1
ATOM 873 N N . MET A 1 111 ? -13.363 11.415 30.062 1.00 95.81 111 MET A N 1
ATOM 874 C CA . MET A 1 111 ? -13.488 11.230 31.515 1.00 95.81 111 MET A CA 1
ATOM 875 C C . MET A 1 111 ? -12.928 12.401 32.348 1.00 95.81 111 MET A C 1
ATOM 877 O O . MET A 1 111 ? -12.926 12.347 33.581 1.00 95.81 111 MET A O 1
ATOM 881 N N . GLY A 1 112 ? -12.429 13.457 31.697 1.00 93.50 112 GLY A N 1
ATOM 882 C CA . GLY A 1 112 ? -11.999 14.696 32.346 1.00 93.50 112 GLY A CA 1
ATOM 883 C C . GLY A 1 112 ? -10.484 14.890 32.460 1.00 93.50 112 GLY A C 1
ATOM 884 O O . GLY A 1 112 ? -10.049 15.796 33.176 1.00 93.50 112 GLY A O 1
ATOM 885 N N . ALA A 1 113 ? -9.652 14.093 31.774 1.00 94.94 113 ALA A N 1
ATOM 886 C CA . ALA A 1 113 ? -8.205 14.325 31.721 1.00 94.94 113 ALA A CA 1
ATOM 887 C C . ALA A 1 113 ? -7.862 15.524 30.813 1.00 94.94 113 ALA A C 1
ATOM 889 O O . ALA A 1 113 ? -7.515 15.372 29.641 1.00 94.94 113 ALA A O 1
ATOM 890 N N . LYS A 1 114 ? -7.924 16.738 31.380 1.00 94.44 114 LYS A N 1
ATOM 891 C CA . LYS A 1 114 ? -7.631 18.010 30.692 1.00 94.44 114 LYS A CA 1
ATOM 892 C C . LYS A 1 114 ? -6.330 18.029 29.864 1.00 94.44 114 LYS A C 1
ATOM 894 O O . LYS A 1 114 ? -6.417 18.477 28.721 1.00 94.44 114 LYS A O 1
ATOM 899 N N . PRO A 1 115 ? -5.160 17.554 30.351 1.00 97.19 115 PRO A N 1
ATOM 900 C CA . PRO A 1 115 ? -3.936 17.575 29.543 1.00 97.19 115 PRO A CA 1
ATOM 901 C C . PRO A 1 115 ? -4.026 16.670 28.307 1.00 97.19 115 PRO A C 1
ATOM 903 O O . PRO A 1 115 ? -3.555 17.052 27.242 1.00 97.19 115 PRO A O 1
ATOM 906 N N . ILE A 1 116 ? -4.695 15.516 28.409 1.00 96.94 116 ILE A N 1
ATOM 907 C CA . ILE A 1 116 ? -4.896 14.603 27.273 1.00 96.94 116 ILE A CA 1
ATOM 908 C C . ILE A 1 116 ? -5.858 15.227 26.257 1.00 96.94 116 ILE A C 1
ATOM 910 O O . ILE A 1 116 ? -5.574 15.232 25.065 1.00 96.94 116 ILE A O 1
ATOM 914 N N . SER A 1 117 ? -6.953 15.830 26.727 1.00 97.31 117 SER A N 1
ATOM 915 C CA . SER A 1 117 ? -7.895 16.578 25.879 1.00 97.31 117 SER A CA 1
ATOM 916 C C . SER A 1 117 ? -7.206 17.748 25.154 1.00 97.31 117 SER A C 1
ATOM 918 O O . SER A 1 117 ? -7.425 17.979 23.967 1.00 97.31 117 SER A O 1
ATOM 920 N N . ALA A 1 118 ? -6.312 18.480 25.832 1.00 97.31 118 ALA A N 1
ATOM 921 C CA . ALA A 1 118 ? -5.493 19.515 25.198 1.00 97.31 118 ALA A CA 1
ATOM 922 C C . ALA A 1 118 ? -4.538 18.934 24.139 1.00 97.31 118 ALA A C 1
ATOM 924 O O . ALA A 1 118 ? -4.472 19.468 23.035 1.00 97.31 118 ALA A O 1
ATOM 925 N N . PHE A 1 119 ? -3.863 17.820 24.439 1.00 97.56 119 PHE A N 1
ATOM 926 C CA . PHE A 1 119 ? -2.976 17.122 23.505 1.00 97.56 119 PHE A CA 1
ATOM 927 C C . PHE A 1 119 ? -3.714 16.667 22.237 1.00 97.56 119 PHE A C 1
ATOM 929 O O . PHE A 1 119 ? -3.279 16.983 21.131 1.00 97.56 119 PHE A O 1
ATOM 936 N N . ILE A 1 120 ? -4.873 16.012 22.381 1.00 97.56 120 ILE A N 1
ATOM 937 C CA . ILE A 1 120 ? -5.729 15.610 21.251 1.00 97.56 120 ILE A CA 1
ATOM 938 C C . ILE A 1 120 ? -6.105 16.828 20.405 1.00 97.56 120 ILE A C 1
ATOM 940 O O . ILE A 1 120 ? -5.955 16.792 19.184 1.00 97.56 120 ILE A O 1
ATOM 944 N N . ARG A 1 121 ? -6.553 17.922 21.038 1.00 96.06 121 ARG A N 1
ATOM 945 C CA . ARG A 1 121 ? -6.934 19.153 20.332 1.00 96.06 121 ARG A CA 1
ATOM 946 C C . ARG A 1 121 ? -5.781 19.761 19.540 1.00 96.06 121 ARG A C 1
ATOM 948 O O . ARG A 1 121 ? -6.002 20.131 18.396 1.00 96.06 121 ARG A O 1
ATOM 955 N N . VAL A 1 122 ? -4.572 19.837 20.100 1.00 95.19 122 VAL A N 1
ATOM 956 C CA . VAL A 1 122 ? -3.399 20.391 19.395 1.00 95.19 122 VAL A CA 1
ATOM 957 C C . VAL A 1 122 ? -3.107 19.605 18.117 1.00 95.19 122 VAL A C 1
ATOM 959 O O . VAL A 1 122 ? -3.016 20.201 17.046 1.00 95.19 122 VAL A O 1
ATOM 962 N N . PHE A 1 123 ? -3.026 18.273 18.203 1.00 94.06 123 PHE A N 1
ATOM 963 C CA . PHE A 1 123 ? -2.775 17.436 17.026 1.00 94.06 123 PHE A CA 1
ATOM 964 C C . PHE A 1 123 ? -3.931 17.475 16.028 1.00 94.06 123 PHE A C 1
ATOM 966 O O . PHE A 1 123 ? -3.699 17.546 14.824 1.00 94.06 123 PHE A O 1
ATOM 973 N N . ASN A 1 124 ? -5.178 17.474 16.504 1.00 92.06 124 ASN A N 1
ATOM 974 C CA . ASN A 1 124 ? -6.340 17.566 15.627 1.00 92.06 124 ASN A CA 1
ATOM 975 C C . ASN A 1 124 ? -6.361 18.900 14.861 1.00 92.06 124 ASN A C 1
ATOM 977 O O . ASN A 1 124 ? -6.577 18.905 13.652 1.00 92.06 124 ASN A O 1
ATOM 981 N N . THR A 1 125 ? -6.066 20.021 15.529 1.00 91.88 125 THR A N 1
ATOM 982 C CA . THR A 1 125 ? -5.924 21.334 14.882 1.00 91.88 125 THR A CA 1
ATOM 983 C C . THR A 1 125 ? -4.780 21.330 13.871 1.00 91.88 125 THR A C 1
ATOM 985 O O . THR A 1 125 ? -4.970 21.782 12.747 1.00 91.88 125 THR A O 1
ATOM 988 N N . PHE A 1 126 ? -3.621 20.766 14.225 1.00 90.38 126 PHE A N 1
ATOM 989 C CA . PHE A 1 126 ? -2.466 20.678 13.329 1.00 90.38 126 PHE A CA 1
ATOM 990 C C . PHE A 1 126 ? -2.777 19.891 12.044 1.00 90.38 126 PHE A C 1
ATOM 992 O O . PHE A 1 126 ? -2.558 20.392 10.942 1.00 90.38 126 PHE A O 1
ATOM 999 N N . PHE A 1 127 ? -3.362 18.695 12.166 1.00 86.94 127 PHE A N 1
ATOM 1000 C CA . PHE A 1 127 ? -3.732 17.857 11.016 1.00 86.94 127 PHE A CA 1
ATOM 1001 C C . PHE A 1 127 ? -4.957 18.360 10.243 1.00 86.94 127 PHE A C 1
ATOM 1003 O O . PHE A 1 127 ? -5.197 17.921 9.122 1.00 86.94 127 PHE A O 1
ATOM 1010 N N . THR A 1 128 ? -5.752 19.259 10.829 1.00 84.81 128 THR A N 1
ATOM 1011 C CA . THR A 1 128 ? -6.839 19.941 10.112 1.00 84.81 128 THR A CA 1
ATOM 1012 C C . THR A 1 128 ? -6.313 21.150 9.337 1.00 84.81 128 THR A C 1
ATOM 1014 O O . THR A 1 128 ? -6.816 21.438 8.256 1.00 84.81 128 THR A O 1
ATOM 1017 N N . ALA A 1 129 ? -5.295 21.842 9.861 1.00 86.94 129 ALA A N 1
ATOM 1018 C CA . ALA A 1 129 ? -4.689 23.003 9.214 1.00 86.94 129 ALA A CA 1
ATOM 1019 C C . ALA A 1 129 ? -3.917 22.630 7.940 1.00 86.94 129 ALA A C 1
ATOM 1021 O O . ALA A 1 129 ? -3.978 23.356 6.950 1.00 86.94 129 ALA A O 1
ATOM 1022 N N . VAL A 1 130 ? -3.217 21.492 7.950 1.00 82.69 130 VAL A N 1
ATOM 1023 C CA . VAL A 1 130 ? -2.514 20.966 6.774 1.00 82.69 130 VAL A CA 1
ATOM 1024 C C . VAL A 1 130 ? -3.182 19.666 6.327 1.00 82.69 130 VAL A C 1
ATOM 1026 O O . VAL A 1 130 ? -3.260 18.732 7.126 1.00 82.69 130 VAL A O 1
ATOM 1029 N N . PRO A 1 131 ? -3.622 19.550 5.061 1.00 87.50 131 PRO A N 1
ATOM 1030 C CA . PRO A 1 131 ? -4.266 18.341 4.567 1.00 87.50 131 PRO A CA 1
ATOM 1031 C C . PRO A 1 131 ? -3.421 17.083 4.816 1.00 87.50 131 PRO A C 1
ATOM 1033 O O . PRO A 1 131 ? -2.293 16.979 4.332 1.00 87.50 131 PRO A O 1
ATOM 1036 N N . ILE A 1 132 ? -3.998 16.090 5.505 1.00 90.81 132 ILE A N 1
ATOM 1037 C CA . ILE A 1 132 ? -3.371 14.774 5.757 1.00 90.81 132 ILE A CA 1
ATOM 1038 C C . ILE A 1 132 ? -2.840 14.154 4.460 1.00 90.81 132 ILE A C 1
ATOM 1040 O O . ILE A 1 132 ? -1.784 13.520 4.466 1.00 90.81 132 ILE A O 1
ATOM 1044 N N . LEU A 1 133 ? -3.546 14.369 3.346 1.00 93.06 133 LEU A N 1
ATOM 1045 C CA . LEU A 1 133 ? -3.134 13.925 2.019 1.00 93.06 133 LEU A CA 1
ATOM 1046 C C . LEU A 1 133 ? -1.744 14.459 1.639 1.00 93.06 133 LEU A C 1
ATOM 1048 O O . LEU A 1 133 ? -0.907 13.681 1.201 1.00 93.06 133 LEU A O 1
ATOM 1052 N N . ILE A 1 134 ? -1.464 15.747 1.869 1.00 92.69 134 ILE A N 1
ATOM 1053 C CA . ILE A 1 134 ? -0.177 16.369 1.520 1.00 92.69 134 ILE A CA 1
ATOM 1054 C C . ILE A 1 134 ? 0.956 15.760 2.350 1.00 92.69 134 ILE A C 1
ATOM 1056 O O . ILE A 1 134 ? 1.963 15.336 1.788 1.00 92.69 134 ILE A O 1
ATOM 1060 N N . PHE A 1 135 ? 0.782 15.641 3.671 1.00 92.56 135 PHE A N 1
ATOM 1061 C CA . PHE A 1 135 ? 1.782 14.980 4.520 1.00 92.56 135 PHE A CA 1
ATOM 1062 C C . PHE A 1 135 ? 2.024 13.531 4.104 1.00 92.56 135 PHE A C 1
ATOM 1064 O O . PHE A 1 135 ? 3.167 13.082 4.053 1.00 92.56 135 PHE A O 1
ATOM 1071 N N . SER A 1 136 ? 0.950 12.814 3.780 1.00 93.94 136 SER A N 1
ATOM 1072 C CA . SER A 1 136 ? 1.026 11.426 3.337 1.00 93.94 136 SER A CA 1
ATOM 1073 C C . SER A 1 136 ? 1.825 11.312 2.037 1.00 93.94 136 SER A C 1
ATOM 1075 O O . SER A 1 136 ? 2.711 10.470 1.956 1.00 93.94 136 SER A O 1
ATOM 1077 N N . ILE A 1 137 ? 1.589 12.197 1.061 1.00 92.31 137 ILE A N 1
ATOM 1078 C CA . ILE A 1 137 ? 2.348 12.249 -0.198 1.00 92.31 137 ILE A CA 1
ATOM 1079 C C . ILE A 1 137 ? 3.829 12.531 0.067 1.00 92.31 137 ILE A C 1
ATOM 1081 O O . ILE A 1 137 ? 4.676 11.835 -0.484 1.00 92.31 137 ILE A O 1
ATOM 1085 N N . ILE A 1 138 ? 4.156 13.522 0.902 1.00 91.88 138 ILE A N 1
ATOM 1086 C CA . ILE A 1 138 ? 5.551 13.906 1.179 1.00 91.88 138 ILE A CA 1
ATOM 1087 C C . ILE A 1 138 ? 6.311 12.756 1.848 1.00 91.88 138 ILE A C 1
ATOM 1089 O O . ILE A 1 138 ? 7.416 12.424 1.429 1.00 91.88 138 ILE A O 1
ATOM 1093 N N . ILE A 1 139 ? 5.721 12.134 2.872 1.00 92.19 139 ILE A N 1
ATOM 1094 C CA . ILE A 1 139 ? 6.387 11.080 3.646 1.00 92.19 139 ILE A CA 1
ATOM 1095 C C . ILE A 1 139 ? 6.485 9.789 2.827 1.00 92.19 139 ILE A C 1
ATOM 1097 O O . ILE A 1 139 ? 7.557 9.199 2.738 1.00 92.19 139 ILE A O 1
ATOM 1101 N N . LEU A 1 140 ? 5.389 9.350 2.203 1.00 91.19 140 LEU A N 1
ATOM 1102 C CA . LEU A 1 140 ? 5.326 8.046 1.532 1.00 91.19 140 LEU A CA 1
ATOM 1103 C C . LEU A 1 140 ? 6.016 8.033 0.158 1.00 91.19 140 LEU A C 1
ATOM 1105 O O . LEU A 1 140 ? 6.297 6.956 -0.360 1.00 91.19 140 LEU A O 1
ATOM 1109 N N . ASN A 1 141 ? 6.346 9.196 -0.418 1.00 85.31 141 ASN A N 1
ATOM 1110 C CA . ASN A 1 141 ? 7.186 9.271 -1.620 1.00 85.31 141 ASN A CA 1
ATOM 1111 C C . ASN A 1 141 ? 8.690 9.173 -1.350 1.00 85.31 141 ASN A C 1
ATOM 1113 O O . ASN A 1 141 ? 9.462 9.089 -2.306 1.00 85.31 141 ASN A O 1
ATOM 1117 N N . ILE A 1 142 ? 9.131 9.173 -0.089 1.00 85.94 142 ILE A N 1
ATOM 1118 C CA . ILE A 1 142 ? 10.547 8.968 0.229 1.00 85.94 142 ILE A CA 1
ATOM 1119 C C . ILE A 1 142 ? 10.982 7.607 -0.337 1.00 85.94 142 ILE A C 1
ATOM 1121 O O . ILE A 1 142 ? 10.312 6.596 -0.121 1.00 85.94 142 ILE A O 1
ATOM 1125 N N . ALA A 1 143 ? 12.122 7.579 -1.041 1.00 77.12 143 ALA A N 1
ATOM 1126 C CA . ALA A 1 143 ? 12.610 6.413 -1.789 1.00 77.12 143 ALA A CA 1
ATOM 1127 C C . ALA A 1 143 ? 12.647 5.117 -0.960 1.00 77.12 143 ALA A C 1
ATOM 1129 O O . ALA A 1 143 ? 12.380 4.043 -1.494 1.00 77.12 143 ALA A O 1
ATOM 1130 N N . TYR A 1 144 ? 12.901 5.236 0.347 1.00 78.12 144 TYR A N 1
ATOM 1131 C CA . TYR A 1 144 ? 12.843 4.134 1.305 1.00 78.12 144 TYR A CA 1
ATOM 1132 C C . TYR A 1 144 ? 11.536 3.329 1.215 1.00 78.12 144 TYR A C 1
ATOM 1134 O O . TYR A 1 144 ? 11.582 2.109 1.099 1.00 78.12 144 TYR A O 1
ATOM 1142 N N . PHE A 1 145 ? 10.371 3.987 1.204 1.00 78.81 145 PHE A N 1
ATOM 1143 C CA . PHE A 1 145 ? 9.079 3.291 1.216 1.00 78.81 145 PHE A CA 1
ATOM 1144 C C . PHE A 1 145 ? 8.785 2.551 -0.094 1.00 78.81 145 PHE A C 1
ATOM 1146 O O . PHE A 1 145 ? 8.105 1.529 -0.068 1.00 78.81 145 PHE A O 1
ATOM 1153 N N . ARG A 1 146 ? 9.333 3.024 -1.222 1.00 73.31 146 ARG A N 1
ATOM 1154 C CA . ARG A 1 146 ? 9.150 2.416 -2.553 1.00 73.31 146 ARG A CA 1
ATOM 1155 C C . ARG A 1 146 ? 9.966 1.135 -2.763 1.00 73.31 146 ARG A C 1
ATOM 1157 O O . ARG A 1 146 ? 9.727 0.415 -3.726 1.00 73.31 146 ARG A O 1
ATOM 1164 N N . GLN A 1 147 ? 10.935 0.865 -1.888 1.00 75.94 147 GLN A N 1
ATOM 1165 C CA . GLN A 1 147 ? 11.813 -0.311 -1.954 1.00 75.94 147 GLN A CA 1
ATOM 1166 C C . GLN A 1 147 ? 11.407 -1.410 -0.961 1.00 75.94 147 GLN A C 1
ATOM 1168 O O . GLN A 1 147 ? 12.013 -2.480 -0.939 1.00 75.94 147 GLN A O 1
ATOM 1173 N N . LEU A 1 148 ? 10.396 -1.158 -0.124 1.00 77.50 148 LEU A N 1
ATOM 1174 C CA . LEU A 1 148 ? 9.916 -2.130 0.851 1.00 77.50 148 LEU A CA 1
ATOM 1175 C C . LEU A 1 148 ? 9.128 -3.246 0.161 1.00 77.50 148 LEU A C 1
ATOM 1177 O O . LEU A 1 148 ? 8.257 -2.990 -0.666 1.00 77.50 148 LEU A O 1
ATOM 1181 N N . GLN A 1 149 ? 9.380 -4.488 0.578 1.00 82.06 149 GLN A N 1
ATOM 1182 C CA . GLN A 1 149 ? 8.533 -5.626 0.219 1.00 82.06 149 GLN A CA 1
ATOM 1183 C C . GLN A 1 149 ? 7.086 -5.387 0.668 1.00 82.06 149 GLN A C 1
ATOM 1185 O O . GLN A 1 149 ? 6.859 -4.725 1.683 1.00 82.06 149 GLN A O 1
ATOM 1190 N N . MET A 1 150 ? 6.118 -5.977 -0.041 1.00 83.69 150 MET A N 1
ATOM 1191 C CA . MET A 1 150 ? 4.686 -5.703 0.136 1.00 83.69 150 MET A CA 1
ATOM 1192 C C . MET A 1 150 ? 4.220 -5.680 1.604 1.00 83.69 150 MET A C 1
ATOM 1194 O O . MET A 1 150 ? 3.630 -4.698 2.046 1.00 83.69 150 MET A O 1
ATOM 1198 N N . ASP A 1 151 ? 4.528 -6.701 2.409 1.00 83.38 151 ASP A N 1
ATOM 1199 C CA . ASP A 1 151 ? 4.072 -6.750 3.809 1.00 83.38 151 ASP A CA 1
ATOM 1200 C C . ASP A 1 151 ? 4.694 -5.663 4.704 1.00 83.38 151 ASP A C 1
ATOM 1202 O O . ASP A 1 151 ? 4.021 -5.092 5.574 1.00 83.38 151 ASP A O 1
ATOM 1206 N N . MET A 1 152 ? 5.970 -5.340 4.475 1.00 83.88 152 MET A N 1
ATOM 1207 C CA . MET A 1 152 ? 6.651 -4.246 5.172 1.00 83.88 152 MET A CA 1
ATOM 1208 C C . MET A 1 152 ? 6.098 -2.894 4.721 1.00 83.88 152 MET A C 1
ATOM 1210 O O . MET A 1 152 ? 5.852 -2.030 5.561 1.00 83.88 152 MET A O 1
ATOM 1214 N N . ALA A 1 153 ? 5.836 -2.732 3.421 1.00 88.62 153 ALA A N 1
ATOM 1215 C CA . ALA A 1 153 ? 5.241 -1.533 2.847 1.00 88.62 153 ALA A CA 1
ATOM 1216 C C . ALA A 1 153 ? 3.837 -1.284 3.418 1.00 88.62 153 ALA A C 1
ATOM 1218 O O . ALA A 1 153 ? 3.567 -0.188 3.903 1.00 88.62 153 ALA A O 1
ATOM 1219 N N . ILE A 1 154 ? 2.973 -2.308 3.472 1.00 90.81 154 ILE A N 1
ATOM 1220 C CA . ILE A 1 154 ? 1.639 -2.222 4.092 1.00 90.81 154 ILE A CA 1
ATOM 1221 C C . ILE A 1 154 ? 1.752 -1.741 5.543 1.00 90.81 154 ILE A C 1
ATOM 1223 O O . ILE A 1 154 ? 1.028 -0.836 5.961 1.00 90.81 154 ILE A O 1
ATOM 1227 N N . THR A 1 155 ? 2.669 -2.328 6.315 1.00 90.06 155 THR A N 1
ATOM 1228 C CA . THR A 1 155 ? 2.859 -1.973 7.728 1.00 90.06 155 THR A CA 1
ATOM 1229 C C . THR A 1 155 ? 3.362 -0.538 7.877 1.00 90.06 155 THR A C 1
ATOM 1231 O O . THR A 1 155 ? 2.838 0.222 8.692 1.00 90.06 155 THR A O 1
ATOM 1234 N N . ALA A 1 156 ? 4.334 -0.137 7.060 1.00 90.31 156 ALA A N 1
ATOM 1235 C CA . ALA A 1 156 ? 4.898 1.205 7.060 1.00 90.31 156 ALA A CA 1
ATOM 1236 C C . ALA A 1 156 ? 3.846 2.268 6.701 1.00 90.31 156 ALA A C 1
ATOM 1238 O O . ALA A 1 156 ? 3.685 3.248 7.432 1.00 90.31 156 ALA A O 1
ATOM 1239 N N . PHE A 1 157 ? 3.064 2.038 5.641 1.00 94.44 157 PHE A N 1
ATOM 1240 C CA . PHE A 1 157 ? 1.940 2.899 5.270 1.00 94.44 157 PHE A CA 1
ATOM 1241 C C . PHE A 1 157 ? 0.911 2.973 6.398 1.00 94.44 157 PHE A C 1
ATOM 1243 O O . PHE A 1 157 ? 0.471 4.066 6.755 1.00 94.44 157 PHE A O 1
ATOM 1250 N N . ALA A 1 158 ? 0.560 1.838 7.010 1.00 95.94 158 ALA A N 1
ATOM 1251 C CA . ALA A 1 158 ? -0.382 1.816 8.120 1.00 95.94 158 ALA A CA 1
ATOM 1252 C C . ALA A 1 158 ? 0.095 2.665 9.308 1.00 95.94 158 ALA A C 1
ATOM 1254 O O . ALA A 1 158 ? -0.699 3.420 9.871 1.00 95.94 158 ALA A O 1
ATOM 1255 N N . VAL A 1 159 ? 1.381 2.596 9.663 1.00 95.31 159 VAL A N 1
ATOM 1256 C CA . VAL A 1 159 ? 1.978 3.394 10.746 1.00 95.31 159 VAL A CA 1
ATOM 1257 C C . VAL A 1 159 ? 1.969 4.887 10.414 1.00 95.31 159 VAL A C 1
ATOM 1259 O O . VAL A 1 159 ? 1.489 5.681 11.225 1.00 95.31 159 VAL A O 1
ATOM 1262 N N . VAL A 1 160 ? 2.433 5.277 9.223 1.00 95.19 160 VAL A N 1
ATOM 1263 C CA . VAL A 1 160 ? 2.468 6.687 8.794 1.00 95.19 160 VAL A CA 1
ATOM 1264 C C . VAL A 1 160 ? 1.061 7.279 8.777 1.00 95.19 160 VAL A C 1
ATOM 1266 O O . VAL A 1 160 ? 0.798 8.301 9.410 1.00 95.19 160 VAL A O 1
ATOM 1269 N N . LEU A 1 161 ? 0.118 6.607 8.116 1.00 96.25 161 LEU A N 1
ATOM 1270 C CA . LEU A 1 161 ? -1.256 7.091 8.017 1.00 96.25 161 LEU A CA 1
ATOM 1271 C C . LEU A 1 161 ? -1.961 7.078 9.380 1.00 96.25 161 LEU A C 1
ATOM 1273 O O . LEU A 1 161 ? -2.817 7.927 9.640 1.00 96.25 161 LEU A O 1
ATOM 1277 N N . THR A 1 162 ? -1.593 6.174 10.288 1.00 96.56 162 THR A N 1
ATOM 1278 C CA . THR A 1 162 ? -2.065 6.214 11.678 1.00 96.56 162 THR A CA 1
ATOM 1279 C C . THR A 1 162 ? -1.577 7.462 12.397 1.00 96.56 162 THR A C 1
ATOM 1281 O O . THR A 1 162 ? -2.399 8.175 12.977 1.00 96.56 162 THR A O 1
ATOM 1284 N N . ALA A 1 163 ? -0.277 7.759 12.319 1.00 94.88 163 ALA A N 1
ATOM 1285 C CA . ALA A 1 163 ? 0.332 8.915 12.972 1.00 94.88 163 ALA A CA 1
ATOM 1286 C C . ALA A 1 163 ? -0.318 10.241 12.545 1.00 94.88 163 ALA A C 1
ATOM 1288 O O . ALA A 1 163 ? -0.479 11.134 13.374 1.00 94.88 163 ALA A O 1
ATOM 1289 N N . LEU A 1 164 ? -0.760 10.336 11.288 1.00 94.00 164 LEU A N 1
ATOM 1290 C CA . LEU A 1 164 ? -1.411 11.528 10.737 1.00 94.00 164 LEU A CA 1
ATOM 1291 C C . LEU A 1 164 ? -2.921 11.625 11.027 1.00 94.00 164 LEU A C 1
ATOM 1293 O O . LEU A 1 164 ? -3.505 12.687 10.840 1.00 94.00 164 LEU A O 1
ATOM 1297 N N . GLY A 1 165 ? -3.585 10.535 11.437 1.00 92.81 165 GLY A N 1
ATOM 1298 C CA . GLY A 1 165 ? -5.056 10.479 11.506 1.00 92.81 165 GLY A CA 1
ATOM 1299 C C . GLY A 1 165 ? -5.667 10.136 12.866 1.00 92.81 165 GLY A C 1
ATOM 1300 O O . GLY A 1 165 ? -6.874 10.297 13.042 1.00 92.81 165 GLY A O 1
ATOM 1301 N N . TRP A 1 166 ? -4.877 9.683 13.845 1.00 95.75 166 TRP A N 1
ATOM 1302 C CA . TRP A 1 166 ? -5.400 9.216 15.139 1.00 95.75 166 TRP A CA 1
ATOM 1303 C C . TRP A 1 166 ? -6.135 10.307 15.939 1.00 95.75 166 TRP A C 1
ATOM 1305 O O . TRP A 1 166 ? -7.104 10.004 16.636 1.00 95.75 166 TRP A O 1
ATOM 1315 N N . ALA A 1 167 ? -5.706 11.571 15.841 1.00 95.81 167 ALA A N 1
ATOM 1316 C CA . ALA A 1 167 ? -6.207 12.656 16.690 1.00 95.81 167 ALA A CA 1
ATOM 1317 C C . ALA A 1 167 ? -7.686 12.984 16.431 1.00 95.81 167 ALA A C 1
ATOM 1319 O O . ALA A 1 167 ? -8.448 13.195 17.375 1.00 95.81 167 ALA A O 1
ATOM 1320 N N . LYS A 1 168 ? -8.117 12.951 15.163 1.00 94.62 168 LYS A N 1
ATOM 1321 C CA . LYS A 1 168 ? -9.521 13.163 14.783 1.00 94.62 168 LYS A CA 1
ATOM 1322 C C . LYS A 1 168 ? -10.426 12.088 15.387 1.00 94.62 168 LYS A C 1
ATOM 1324 O O . LYS A 1 168 ? -11.459 12.406 15.975 1.00 94.62 168 LYS A O 1
ATOM 1329 N N . LEU A 1 169 ? -10.017 10.822 15.281 1.00 95.81 169 LEU A N 1
ATOM 1330 C CA . LEU A 1 169 ? -10.748 9.701 15.872 1.00 95.81 169 LEU A CA 1
ATOM 1331 C C . LEU A 1 169 ? -10.763 9.793 17.408 1.00 95.81 169 LEU A C 1
ATOM 1333 O O . LEU A 1 169 ? -11.796 9.539 18.024 1.00 95.81 169 LEU A O 1
ATOM 1337 N N . ALA A 1 170 ? -9.653 10.211 18.028 1.00 97.44 170 ALA A N 1
ATOM 1338 C CA . ALA A 1 170 ? -9.565 10.396 19.478 1.00 97.44 170 ALA A CA 1
ATOM 1339 C C . ALA A 1 170 ? -10.546 11.467 19.972 1.00 97.44 170 ALA A C 1
ATOM 1341 O O . ALA A 1 170 ? -11.217 11.247 20.977 1.00 97.44 170 ALA A O 1
ATOM 1342 N N . GLY A 1 171 ? -10.690 12.573 19.234 1.00 96.50 171 GLY A N 1
ATOM 1343 C CA . GLY A 1 171 ? -11.683 13.614 19.515 1.00 96.50 171 GLY A CA 1
ATOM 1344 C C . GLY A 1 171 ? -13.126 13.101 19.440 1.00 96.50 171 GLY A C 1
ATOM 1345 O O . GLY A 1 171 ? -13.917 13.355 20.342 1.00 96.50 171 GLY A O 1
ATOM 1346 N N . MET A 1 172 ? -13.461 12.285 18.434 1.00 95.75 172 MET A N 1
ATOM 1347 C CA . MET A 1 172 ? -14.796 11.666 18.347 1.00 95.75 172 MET A CA 1
ATOM 1348 C C . MET A 1 172 ? -15.087 10.741 19.537 1.00 95.75 172 MET A C 1
ATOM 1350 O O . MET A 1 172 ? -16.208 10.708 20.050 1.00 95.75 172 MET A O 1
ATOM 1354 N N . ILE A 1 173 ? -14.083 9.982 19.984 1.00 96.81 173 ILE A N 1
ATOM 1355 C CA . ILE A 1 173 ? -14.206 9.105 21.154 1.00 96.81 173 ILE A CA 1
ATOM 1356 C C . ILE A 1 173 ? -14.282 9.931 22.443 1.00 96.81 173 ILE A C 1
ATOM 1358 O O . ILE A 1 173 ? -15.058 9.575 23.329 1.00 96.81 173 ILE A O 1
ATOM 1362 N N . GLU A 1 174 ? -13.545 11.040 22.546 1.00 97.38 174 GLU A N 1
ATOM 1363 C CA . GLU A 1 174 ? -13.647 12.006 23.648 1.00 97.38 174 GLU A CA 1
ATOM 1364 C C . GLU A 1 174 ? -15.074 12.539 23.780 1.00 97.38 174 GLU A C 1
ATOM 1366 O O . GLU A 1 174 ? -15.658 12.438 24.860 1.00 97.38 174 GLU A O 1
ATOM 1371 N N . ASP A 1 175 ? -15.664 13.025 22.689 1.00 95.56 175 ASP A N 1
ATOM 1372 C CA . ASP A 1 175 ? -17.031 13.549 22.691 1.00 95.56 175 ASP A CA 1
ATOM 1373 C C . ASP A 1 175 ? -18.042 12.464 23.055 1.00 95.56 175 ASP A C 1
ATOM 1375 O O . ASP A 1 175 ? -18.963 12.684 23.848 1.00 95.56 175 ASP A O 1
ATOM 1379 N N . ARG A 1 176 ? -17.866 11.247 22.528 1.00 94.19 176 ARG A N 1
ATOM 1380 C CA . ARG A 1 176 ? -18.747 10.133 22.882 1.00 94.19 176 ARG A CA 1
ATOM 1381 C C . ARG A 1 176 ? -18.621 9.748 24.351 1.00 94.19 176 ARG A C 1
ATOM 1383 O O . ARG A 1 176 ? -19.629 9.459 24.989 1.00 94.19 176 ARG A O 1
ATOM 1390 N N . THR A 1 177 ? -17.406 9.774 24.882 1.00 96.44 177 THR A N 1
ATOM 1391 C CA . THR A 1 177 ? -17.147 9.489 26.291 1.00 96.44 177 THR A CA 1
ATOM 1392 C C . THR A 1 177 ? -17.763 10.544 27.192 1.00 96.44 177 THR A C 1
ATOM 1394 O O . THR A 1 177 ? -18.406 10.185 28.173 1.00 96.44 177 THR A O 1
ATOM 1397 N N . ARG A 1 178 ? -17.624 11.826 26.840 1.00 95.88 178 ARG A N 1
ATOM 1398 C CA . ARG A 1 178 ? -18.222 12.936 27.585 1.00 95.88 178 ARG A CA 1
ATOM 1399 C C . ARG A 1 178 ? -19.741 12.794 27.666 1.00 95.88 178 ARG A C 1
ATOM 1401 O O . ARG A 1 178 ? -20.279 12.832 28.760 1.00 95.88 178 ARG A O 1
ATOM 1408 N N . ASN A 1 179 ? -20.396 12.477 26.547 1.00 93.88 179 ASN A N 1
ATOM 1409 C CA . ASN A 1 179 ? -21.840 12.224 26.535 1.00 93.88 179 ASN A CA 1
ATOM 1410 C C . ASN A 1 179 ? -22.264 11.114 27.513 1.00 93.88 179 ASN A C 1
ATOM 1412 O O . ASN A 1 179 ? -23.285 11.247 28.171 1.00 93.88 179 ASN A O 1
ATOM 1416 N N . VAL A 1 180 ? -21.488 10.026 27.619 1.00 94.06 180 VAL A N 1
ATOM 1417 C CA . VAL A 1 180 ? -21.775 8.956 28.593 1.00 94.06 180 VAL A CA 1
ATOM 1418 C C . VAL A 1 180 ? -21.524 9.435 30.021 1.00 94.06 180 VAL A C 1
ATOM 1420 O O . VAL A 1 180 ? -22.280 9.086 30.916 1.00 94.06 180 VAL A O 1
ATOM 1423 N N . MET A 1 181 ? -20.468 10.219 30.248 1.00 95.31 181 MET A N 1
ATOM 1424 C CA . MET A 1 181 ? -20.150 10.777 31.567 1.00 95.31 181 MET A CA 1
ATOM 1425 C C . MET A 1 181 ? -21.211 11.764 32.072 1.00 95.31 181 MET A C 1
ATOM 1427 O O . MET A 1 181 ? -21.390 11.856 33.284 1.00 95.31 181 MET A O 1
ATOM 1431 N N . ASP A 1 182 ? -21.912 12.446 31.164 1.00 94.75 182 ASP A N 1
ATOM 1432 C CA . ASP A 1 182 ? -22.985 13.400 31.470 1.00 94.75 182 ASP A CA 1
ATOM 1433 C C . ASP A 1 182 ? -24.344 12.714 31.754 1.00 94.75 182 ASP A C 1
ATOM 1435 O O . ASP A 1 182 ? -25.313 13.374 32.134 1.00 94.75 182 ASP A O 1
ATOM 1439 N N . ASP A 1 183 ? -24.450 11.387 31.595 1.00 94.00 183 ASP A N 1
ATOM 1440 C CA . ASP A 1 183 ? -25.684 10.654 31.889 1.00 94.00 183 ASP A CA 1
ATOM 1441 C C . ASP A 1 183 ? -25.939 10.531 33.406 1.00 94.00 183 ASP A C 1
ATOM 1443 O O . ASP A 1 183 ? -25.067 10.148 34.187 1.00 94.00 183 ASP A O 1
ATOM 1447 N N . LYS A 1 184 ? -27.200 10.713 33.831 1.00 94.12 184 LYS A N 1
ATOM 1448 C CA . LYS A 1 184 ? -27.628 10.677 35.252 1.00 94.12 184 LYS A CA 1
ATOM 1449 C C . LYS A 1 184 ? -27.238 9.409 36.017 1.00 94.12 184 LYS A C 1
ATOM 1451 O O . LYS A 1 184 ? -27.089 9.437 37.236 1.00 94.12 184 LYS A O 1
ATOM 1456 N N . PHE A 1 185 ? -27.107 8.270 35.334 1.00 93.81 185 PHE A N 1
ATOM 1457 C CA . PHE A 1 185 ? -26.700 7.040 36.012 1.00 93.81 185 PHE A CA 1
ATOM 1458 C C . PHE A 1 185 ? -25.238 7.113 36.476 1.00 93.81 185 PHE A C 1
ATOM 1460 O O . PHE A 1 185 ? -24.914 6.528 37.502 1.00 93.81 185 PHE A O 1
ATOM 1467 N N . ILE A 1 186 ? -24.374 7.869 35.788 1.00 96.12 186 ILE A N 1
ATOM 1468 C CA . ILE A 1 186 ? -22.993 8.101 36.222 1.00 96.12 186 ILE A CA 1
ATOM 1469 C C . ILE A 1 186 ? -22.957 8.924 37.511 1.00 96.12 186 ILE A C 1
ATOM 1471 O O . ILE A 1 186 ? -22.171 8.602 38.399 1.00 96.12 186 ILE A O 1
ATOM 1475 N N . GLU A 1 187 ? -23.836 9.917 37.671 1.00 93.44 187 GLU A N 1
ATOM 1476 C CA . GLU A 1 187 ? -23.963 10.668 38.931 1.00 93.44 187 GLU A CA 1
ATOM 1477 C C . GLU A 1 187 ? -24.313 9.740 40.104 1.00 93.44 187 GLU A C 1
ATOM 1479 O O . GLU A 1 187 ? -23.686 9.811 41.162 1.00 93.44 187 GLU A O 1
ATOM 1484 N N . GLY A 1 188 ? -25.253 8.810 39.901 1.00 95.62 188 GLY A N 1
ATOM 1485 C CA . GLY A 1 188 ? -25.596 7.792 40.899 1.00 95.62 188 GLY A CA 1
ATOM 1486 C C . GLY A 1 188 ? -24.420 6.871 41.238 1.00 95.62 188 GLY A C 1
ATOM 1487 O O . GLY A 1 188 ? -24.188 6.553 42.401 1.00 95.62 188 GLY A O 1
ATOM 1488 N N . GLU A 1 189 ? -23.631 6.491 40.235 1.00 95.88 189 GLU A N 1
ATOM 1489 C CA . GLU A 1 189 ? -22.441 5.649 40.393 1.00 95.88 189 GLU A CA 1
ATOM 1490 C C . GLU A 1 189 ? -21.312 6.364 41.158 1.00 95.88 189 GLU A C 1
ATOM 1492 O O . GLU A 1 189 ? -20.592 5.740 41.943 1.00 95.88 189 GLU A O 1
ATOM 1497 N N . ILE A 1 190 ? -21.182 7.681 40.980 1.00 94.50 190 ILE A N 1
ATOM 1498 C CA . ILE A 1 190 ? -20.281 8.529 41.769 1.00 94.50 190 ILE A CA 1
ATOM 1499 C C . ILE A 1 190 ? -20.791 8.647 43.211 1.00 94.50 190 ILE A C 1
ATOM 1501 O O . ILE A 1 190 ? -19.997 8.520 44.143 1.00 94.50 190 ILE A O 1
ATOM 1505 N N . ALA A 1 191 ? -22.100 8.837 43.412 1.00 96.00 191 ALA A N 1
ATOM 1506 C CA . ALA A 1 191 ? -22.707 8.986 44.738 1.00 96.00 191 ALA A CA 1
ATOM 1507 C C . ALA A 1 191 ? -22.519 7.746 45.632 1.00 96.00 191 ALA A C 1
ATOM 1509 O O . ALA A 1 191 ? -22.347 7.881 46.841 1.00 96.00 191 ALA A O 1
ATOM 1510 N N . ILE A 1 192 ? -22.478 6.543 45.046 1.00 96.31 192 ILE A N 1
ATOM 1511 C CA . ILE A 1 192 ? -22.166 5.290 45.761 1.00 96.31 192 ILE A CA 1
ATOM 1512 C C . ILE A 1 192 ? -20.654 5.046 45.949 1.00 96.31 192 ILE A C 1
ATOM 1514 O O . ILE A 1 192 ? -20.250 3.967 46.379 1.00 96.31 192 ILE A O 1
ATOM 1518 N N . GLY A 1 193 ? -19.806 6.026 45.619 1.00 94.69 193 GLY A N 1
ATOM 1519 C CA . GLY A 1 193 ? -18.370 6.005 45.899 1.00 94.69 193 GLY A CA 1
ATOM 1520 C C . GLY A 1 193 ? -17.510 5.244 44.888 1.00 94.69 193 GLY A C 1
ATOM 1521 O O . GLY A 1 193 ? -16.380 4.877 45.222 1.00 94.69 193 GLY A O 1
ATOM 1522 N N . LYS A 1 194 ? -17.984 4.987 43.657 1.00 95.75 194 LYS A N 1
ATOM 1523 C CA . LYS A 1 194 ? -17.131 4.331 42.653 1.00 95.75 194 LYS A CA 1
ATOM 1524 C C . LYS A 1 194 ? -15.969 5.227 42.232 1.00 95.75 194 LYS A C 1
ATOM 1526 O O . LYS A 1 194 ? -16.118 6.397 41.889 1.00 95.75 194 LYS A O 1
ATOM 1531 N N . THR A 1 195 ? -14.784 4.630 42.184 1.00 94.38 195 THR A N 1
ATOM 1532 C CA . THR A 1 195 ? -13.576 5.269 41.654 1.00 94.38 195 THR A CA 1
ATOM 1533 C C . THR A 1 195 ? -13.694 5.520 40.148 1.00 94.38 195 THR A C 1
ATOM 1535 O O . THR A 1 195 ? -14.386 4.793 39.431 1.00 94.38 195 THR A O 1
ATOM 1538 N N . LYS A 1 196 ? -12.930 6.489 39.623 1.00 91.81 196 LYS A N 1
ATOM 1539 C CA . LYS A 1 196 ? -12.875 6.773 38.175 1.00 91.81 196 LYS A CA 1
ATOM 1540 C C . LYS A 1 196 ? -12.555 5.531 37.341 1.00 91.81 196 LYS A C 1
ATOM 1542 O O . LYS A 1 196 ? -13.134 5.347 36.279 1.00 91.81 196 LYS A O 1
ATOM 1547 N N . LEU A 1 197 ? -11.670 4.660 37.830 1.00 90.94 197 LEU A N 1
ATOM 1548 C CA . LEU A 1 197 ? -11.304 3.424 37.139 1.00 90.94 197 LEU A CA 1
ATOM 1549 C C . LEU A 1 197 ? -12.475 2.426 37.102 1.00 90.94 197 LEU A C 1
ATOM 1551 O O . LEU A 1 197 ? -12.717 1.795 36.077 1.00 90.94 197 LEU A O 1
ATOM 1555 N N . GLN A 1 198 ? -13.229 2.302 38.199 1.00 91.94 198 GLN A N 1
ATOM 1556 C CA . GLN A 1 198 ? -14.431 1.466 38.233 1.00 91.94 198 GLN A CA 1
ATOM 1557 C C . GLN A 1 198 ? -15.499 1.999 37.277 1.00 91.94 198 GLN A C 1
ATOM 1559 O O . GLN A 1 198 ? -16.044 1.218 36.502 1.00 91.94 198 GLN A O 1
ATOM 1564 N N . ILE A 1 199 ? -15.731 3.316 37.262 1.00 93.81 199 ILE A N 1
ATOM 1565 C CA . ILE A 1 199 ? -16.640 3.965 36.307 1.00 93.81 199 ILE A CA 1
ATOM 1566 C C . ILE A 1 199 ? -16.165 3.719 34.866 1.00 93.81 199 ILE A C 1
ATOM 1568 O O . ILE A 1 199 ? -16.966 3.331 34.018 1.00 93.81 199 ILE A O 1
ATOM 1572 N N . ALA A 1 200 ? -14.861 3.838 34.592 1.00 91.12 200 ALA A N 1
ATOM 1573 C CA . ALA A 1 200 ? -14.292 3.585 33.269 1.00 91.12 200 ALA A CA 1
ATOM 1574 C C . ALA A 1 200 ? -14.623 2.174 32.758 1.00 91.12 200 ALA A C 1
ATOM 1576 O O . ALA A 1 200 ? -15.174 2.019 31.673 1.00 91.12 200 ALA A O 1
ATOM 1577 N N . TYR A 1 201 ? -14.312 1.136 33.539 1.00 88.31 201 TYR A N 1
ATOM 1578 C CA . TYR A 1 201 ? -14.448 -0.251 33.085 1.00 88.31 201 TYR A CA 1
ATOM 1579 C C . TYR A 1 201 ? -15.870 -0.805 33.181 1.00 88.31 201 TYR A C 1
ATOM 1581 O O . TYR A 1 201 ? -16.248 -1.630 32.351 1.00 88.31 201 TYR A O 1
ATOM 1589 N N . GLN A 1 202 ? -16.645 -0.407 34.193 1.00 87.56 202 GLN A N 1
ATOM 1590 C CA . GLN A 1 202 ? -17.978 -0.972 34.436 1.00 87.56 202 GLN A CA 1
ATOM 1591 C C . GLN A 1 202 ? -19.071 -0.208 33.692 1.00 87.56 202 GLN A C 1
ATOM 1593 O O . GLN A 1 202 ? -20.058 -0.814 33.280 1.00 87.56 202 GLN A O 1
ATOM 1598 N N . ASN A 1 203 ? -18.870 1.095 33.474 1.00 89.62 203 ASN A N 1
ATOM 1599 C CA . ASN A 1 203 ? -19.904 1.975 32.951 1.00 89.62 203 ASN A CA 1
ATOM 1600 C C . ASN A 1 203 ? -19.504 2.517 31.579 1.00 89.62 203 ASN A C 1
ATOM 1602 O O . ASN A 1 203 ? -20.165 2.221 30.593 1.00 89.62 203 ASN A O 1
ATOM 1606 N N . VAL A 1 204 ? -18.394 3.240 31.471 1.00 91.44 204 VAL A N 1
ATOM 1607 C CA . VAL A 1 204 ? -18.024 3.952 30.237 1.00 91.44 204 VAL A CA 1
ATOM 1608 C C . VAL A 1 204 ? -17.682 2.981 29.101 1.00 91.44 204 VAL A C 1
ATOM 1610 O O . VAL A 1 204 ? -18.309 2.997 28.042 1.00 91.44 204 VAL A O 1
ATOM 1613 N N . LEU A 1 205 ? -16.732 2.075 29.330 1.00 87.69 205 LEU A N 1
ATOM 1614 C CA . LEU A 1 205 ? -16.217 1.149 28.323 1.00 87.69 205 LEU A CA 1
ATOM 1615 C C . LEU A 1 205 ? -17.329 0.286 27.676 1.00 87.69 205 LEU A C 1
ATOM 1617 O O . LEU A 1 205 ? -17.408 0.257 26.445 1.00 87.69 205 LEU A O 1
ATOM 1621 N N . PRO A 1 206 ? -18.251 -0.354 28.429 1.00 83.19 206 PRO A N 1
ATOM 1622 C CA . PRO A 1 206 ? -19.337 -1.148 27.842 1.00 83.19 206 PRO A CA 1
ATOM 1623 C C . PRO A 1 206 ? -20.395 -0.342 27.072 1.00 83.19 206 PRO A C 1
ATOM 1625 O O . PRO A 1 206 ? -21.172 -0.942 26.316 1.00 83.19 206 PRO A O 1
ATOM 1628 N N . HIS A 1 207 ? -20.464 0.977 27.283 1.00 86.81 207 HIS A N 1
ATOM 1629 C CA . HIS A 1 207 ? -21.351 1.880 26.542 1.00 86.81 207 HIS A CA 1
ATOM 1630 C C . HIS A 1 207 ? -20.701 2.404 25.259 1.00 86.81 207 HIS A C 1
ATOM 1632 O O . HIS A 1 207 ? -21.402 2.567 24.267 1.00 86.81 207 HIS A O 1
ATOM 1638 N N . ILE A 1 208 ? -19.378 2.588 25.241 1.00 88.88 208 ILE A N 1
ATOM 1639 C CA . ILE A 1 208 ? -18.663 3.129 24.074 1.00 88.88 208 ILE A CA 1
ATOM 1640 C C . ILE A 1 208 ? -18.261 2.045 23.072 1.00 88.88 208 ILE A C 1
ATOM 1642 O O . ILE A 1 208 ? -18.232 2.321 21.878 1.00 88.88 208 ILE A O 1
ATOM 1646 N N . ILE A 1 209 ? -17.977 0.809 23.509 1.00 85.75 209 ILE A N 1
ATOM 1647 C CA . ILE A 1 209 ? -17.558 -0.290 22.610 1.00 85.75 209 ILE A CA 1
ATOM 1648 C C . ILE A 1 209 ? -18.461 -0.445 21.366 1.00 85.75 209 ILE A C 1
ATOM 1650 O O . ILE A 1 209 ? -17.918 -0.584 20.265 1.00 85.75 209 ILE A O 1
ATOM 1654 N N . PRO A 1 210 ? -19.807 -0.418 21.476 1.00 85.31 210 PRO A N 1
ATOM 1655 C CA . PRO A 1 210 ? -20.672 -0.480 20.301 1.00 85.31 210 PRO A CA 1
ATOM 1656 C C . PRO A 1 210 ? -20.408 0.678 19.326 1.00 85.31 210 PRO A C 1
ATOM 1658 O O . PRO A 1 210 ? -20.146 0.451 18.146 1.00 85.31 210 PRO A O 1
ATOM 1661 N N . ASP A 1 211 ? -20.370 1.918 19.811 1.00 86.69 211 ASP A N 1
ATOM 1662 C CA . ASP A 1 211 ? -20.103 3.081 18.958 1.00 86.69 211 ASP A CA 1
ATOM 1663 C C . ASP A 1 211 ? -18.701 3.043 18.345 1.00 86.69 211 ASP A C 1
ATOM 1665 O O . ASP A 1 211 ? -18.543 3.323 17.158 1.00 86.69 211 ASP A O 1
ATOM 1669 N N . ALA A 1 212 ? -17.696 2.610 19.109 1.00 89.38 212 ALA A N 1
ATOM 1670 C CA . ALA A 1 212 ? -16.337 2.410 18.616 1.00 89.38 212 ALA A CA 1
ATOM 1671 C C . ALA A 1 212 ? -16.263 1.337 17.520 1.00 89.38 212 ALA A C 1
ATOM 1673 O O . ALA A 1 212 ? -15.498 1.488 16.573 1.00 89.38 212 ALA A O 1
ATOM 1674 N N . THR A 1 213 ? -17.103 0.299 17.586 1.00 89.81 213 THR A N 1
ATOM 1675 C CA . THR A 1 213 ? -17.208 -0.712 16.520 1.00 89.81 213 THR A CA 1
ATOM 1676 C C . THR A 1 213 ? -17.766 -0.096 15.236 1.00 89.81 213 THR A C 1
ATOM 1678 O O . THR A 1 213 ? -17.233 -0.332 14.157 1.00 89.81 213 THR A O 1
ATOM 1681 N N . SER A 1 214 ? -18.804 0.742 15.334 1.00 92.56 214 SER A N 1
ATOM 1682 C CA . SER A 1 214 ? -19.308 1.503 14.180 1.00 92.56 214 SER A CA 1
ATOM 1683 C C . SER A 1 214 ? -18.230 2.436 13.614 1.00 92.56 214 SER A C 1
ATOM 1685 O O . SER A 1 214 ? -18.034 2.495 12.400 1.00 92.56 214 SER A O 1
ATOM 1687 N N . LEU A 1 215 ? -17.530 3.169 14.489 1.00 94.69 215 LEU A N 1
ATOM 1688 C CA . LEU A 1 215 ? -16.454 4.080 14.094 1.00 94.69 215 LEU A CA 1
ATOM 1689 C C . LEU A 1 215 ? -15.307 3.341 13.404 1.00 94.69 215 LEU A C 1
ATOM 1691 O O . LEU A 1 215 ? -14.787 3.858 12.429 1.00 94.69 215 LEU A O 1
ATOM 1695 N N . PHE A 1 216 ? -14.967 2.125 13.836 1.00 96.19 216 PHE A N 1
ATOM 1696 C CA . PHE A 1 216 ? -13.931 1.309 13.205 1.00 96.19 216 PHE A CA 1
ATOM 1697 C C . PHE A 1 216 ? -14.201 1.063 11.711 1.00 96.19 216 PHE A C 1
ATOM 1699 O O . PHE A 1 216 ? -13.331 1.313 10.880 1.00 96.19 216 PHE A O 1
ATOM 1706 N N . PHE A 1 217 ? -15.416 0.643 11.341 1.00 96.75 217 PHE A N 1
ATOM 1707 C CA . PHE A 1 217 ? -15.760 0.415 9.929 1.00 96.75 217 PHE A CA 1
ATOM 1708 C C . PHE A 1 217 ? -15.803 1.712 9.116 1.00 96.75 217 PHE A C 1
ATOM 1710 O O . PHE A 1 217 ? -15.336 1.744 7.978 1.00 96.75 217 PHE A O 1
ATOM 1717 N N . LYS A 1 218 ? -16.303 2.805 9.704 1.00 97.00 218 LYS A N 1
ATOM 1718 C CA . LYS A 1 218 ? -16.256 4.129 9.064 1.00 97.00 218 LYS A CA 1
ATOM 1719 C C . LYS A 1 218 ? -14.820 4.601 8.851 1.00 97.00 218 LYS A C 1
ATOM 1721 O O . LYS A 1 218 ? -14.512 5.163 7.805 1.00 97.00 218 LYS A O 1
ATOM 1726 N N . GLU A 1 219 ? -13.937 4.319 9.803 1.00 97.38 219 GLU A N 1
ATOM 1727 C CA . GLU A 1 219 ? -12.518 4.649 9.721 1.00 97.38 219 GLU A CA 1
ATOM 1728 C C . GLU A 1 219 ? -11.816 3.848 8.622 1.00 97.38 219 GLU A C 1
ATOM 1730 O O . GLU A 1 219 ? -11.036 4.419 7.863 1.00 97.38 219 GLU A O 1
ATOM 1735 N N . MET A 1 220 ? -12.147 2.561 8.456 1.00 98.25 220 MET A N 1
ATOM 1736 C CA . MET A 1 220 ? -11.696 1.784 7.295 1.00 98.25 220 MET A CA 1
ATOM 1737 C C . MET A 1 220 ? -12.175 2.418 5.981 1.00 98.25 220 MET A C 1
ATOM 1739 O O . MET A 1 220 ? -11.401 2.500 5.033 1.00 98.25 220 MET A O 1
ATOM 1743 N N . GLY A 1 221 ? -13.420 2.907 5.924 1.00 97.94 221 GLY A N 1
ATOM 1744 C CA . GLY A 1 221 ? -13.949 3.632 4.763 1.00 97.94 221 GLY A CA 1
ATOM 1745 C C . GLY A 1 221 ? -13.196 4.938 4.477 1.00 97.94 221 GLY A C 1
ATOM 1746 O O . GLY A 1 221 ? -12.861 5.215 3.328 1.00 97.94 221 GLY A O 1
ATOM 1747 N N . MET A 1 222 ? -12.866 5.716 5.514 1.00 96.94 222 MET A N 1
ATOM 1748 C CA . MET A 1 222 ? -12.039 6.924 5.378 1.00 96.94 222 MET A CA 1
ATOM 1749 C C . MET A 1 222 ? -10.607 6.598 4.938 1.00 96.94 222 MET A C 1
ATOM 1751 O O . MET A 1 222 ? -10.052 7.301 4.097 1.00 96.94 222 MET A O 1
ATOM 1755 N N . ALA A 1 223 ? -10.008 5.532 5.474 1.00 97.50 223 ALA A N 1
ATOM 1756 C CA . ALA A 1 223 ? -8.687 5.065 5.065 1.00 97.50 223 ALA A CA 1
ATOM 1757 C C . ALA A 1 223 ? -8.687 4.596 3.602 1.00 97.50 223 ALA A C 1
ATOM 1759 O O . ALA A 1 223 ? -7.786 4.967 2.858 1.00 97.50 223 ALA A O 1
ATOM 1760 N N . MET A 1 224 ? -9.721 3.859 3.179 1.00 98.00 224 MET A N 1
ATOM 1761 C CA . MET A 1 224 ? -9.925 3.418 1.795 1.00 98.00 224 MET A CA 1
ATOM 1762 C C . MET A 1 224 ? -10.001 4.606 0.828 1.00 98.00 224 MET A C 1
ATOM 1764 O O . MET A 1 224 ? -9.366 4.604 -0.223 1.00 98.00 224 MET A O 1
ATOM 1768 N N . PHE A 1 225 ? -10.723 5.660 1.213 1.00 97.56 225 PHE A N 1
ATOM 1769 C CA . PHE A 1 225 ? -10.782 6.895 0.436 1.00 97.56 225 PHE A CA 1
ATOM 1770 C C . PHE A 1 225 ? -9.421 7.600 0.356 1.00 97.56 225 PHE A C 1
ATOM 1772 O O . PHE A 1 225 ? -9.005 8.008 -0.725 1.00 97.56 225 PHE A O 1
ATOM 1779 N N . LEU A 1 226 ? -8.692 7.694 1.474 1.00 96.94 226 LEU A N 1
ATOM 1780 C CA . LEU A 1 226 ? -7.369 8.321 1.509 1.00 96.94 226 LEU A CA 1
ATOM 1781 C C . LEU A 1 226 ? -6.352 7.584 0.625 1.00 96.94 226 LEU A C 1
ATOM 1783 O O . LEU A 1 226 ? -5.604 8.232 -0.099 1.00 96.94 226 LEU A O 1
ATOM 1787 N N . ILE A 1 227 ? -6.324 6.248 0.644 1.00 96.44 227 ILE A N 1
ATOM 1788 C CA . ILE A 1 227 ? -5.399 5.489 -0.214 1.00 96.44 227 ILE A CA 1
ATOM 1789 C C . ILE A 1 227 ? -5.773 5.589 -1.699 1.00 96.44 227 ILE A C 1
ATOM 1791 O O . ILE A 1 227 ? -4.878 5.623 -2.535 1.00 96.44 227 ILE A O 1
ATOM 1795 N N . ALA A 1 228 ? -7.063 5.716 -2.035 1.00 96.19 228 ALA A N 1
ATOM 1796 C CA . ALA A 1 228 ? -7.494 5.985 -3.406 1.00 96.19 228 ALA A CA 1
ATOM 1797 C C . ALA A 1 228 ? -7.036 7.377 -3.876 1.00 96.19 228 ALA A C 1
ATOM 1799 O O . ALA A 1 228 ? -6.581 7.531 -5.005 1.00 96.19 228 ALA A O 1
ATOM 1800 N N . GLN A 1 229 ? -7.091 8.390 -3.003 1.00 95.38 229 GLN A N 1
ATOM 1801 C CA . GLN A 1 229 ? -6.536 9.714 -3.302 1.00 95.38 229 GLN A CA 1
ATOM 1802 C C . GLN A 1 229 ? -5.021 9.650 -3.505 1.00 95.38 229 GLN A C 1
ATOM 1804 O O . GLN A 1 229 ? -4.516 10.203 -4.474 1.00 95.38 229 GLN A O 1
ATOM 1809 N N . LEU A 1 230 ? -4.296 8.956 -2.623 1.00 94.88 230 LEU A N 1
ATOM 1810 C CA . LEU A 1 230 ? -2.849 8.767 -2.749 1.00 94.88 230 LEU A CA 1
ATOM 1811 C C . LEU A 1 230 ? -2.473 8.085 -4.066 1.00 94.88 230 LEU A C 1
ATOM 1813 O O . LEU A 1 230 ? -1.561 8.551 -4.750 1.00 94.88 230 LEU A O 1
ATOM 1817 N N . ALA A 1 231 ? -3.225 7.058 -4.458 1.00 92.81 231 ALA A N 1
ATOM 1818 C CA . ALA A 1 231 ? -3.043 6.365 -5.723 1.00 92.81 231 ALA A CA 1
ATOM 1819 C C . ALA A 1 231 ? -3.098 7.325 -6.916 1.00 92.81 231 ALA A C 1
ATOM 1821 O O . ALA A 1 231 ? -2.196 7.307 -7.747 1.00 92.81 231 ALA A O 1
ATOM 1822 N N . VAL A 1 232 ? -4.079 8.235 -6.954 1.00 90.94 232 VAL A N 1
ATOM 1823 C CA . VAL A 1 232 ? -4.195 9.264 -8.007 1.00 90.94 232 VAL A CA 1
ATOM 1824 C C . VAL A 1 232 ? -2.954 10.168 -8.087 1.00 90.94 232 VAL A C 1
ATOM 1826 O O . VAL A 1 232 ? -2.627 10.653 -9.164 1.00 90.94 232 VAL A O 1
ATOM 1829 N N . PHE A 1 233 ? -2.217 10.353 -6.988 1.00 89.50 233 PHE A N 1
ATOM 1830 C CA . PHE A 1 233 ? -0.944 11.090 -6.945 1.00 89.50 233 PHE A CA 1
ATOM 1831 C C . PHE A 1 233 ? 0.297 10.198 -7.127 1.00 89.50 233 PHE A C 1
ATOM 1833 O O . PHE A 1 233 ? 1.404 10.584 -6.754 1.00 89.50 233 PHE A O 1
ATOM 1840 N N . ASN A 1 234 ? 0.128 9.004 -7.697 1.00 88.12 234 ASN A N 1
ATOM 1841 C CA . ASN A 1 234 ? 1.178 8.003 -7.876 1.00 88.12 234 ASN A CA 1
ATOM 1842 C C . ASN A 1 234 ? 1.852 7.547 -6.567 1.00 88.12 234 ASN A C 1
ATOM 1844 O O . ASN A 1 234 ? 3.042 7.226 -6.540 1.00 88.12 234 ASN A O 1
ATOM 1848 N N . VAL A 1 235 ? 1.088 7.528 -5.469 1.00 90.19 235 VAL A N 1
ATOM 1849 C CA . VAL A 1 235 ? 1.516 7.022 -4.160 1.00 90.19 235 VAL A CA 1
ATOM 1850 C C . VAL A 1 235 ? 0.696 5.789 -3.818 1.00 90.19 235 VAL A C 1
ATOM 1852 O O . VAL A 1 235 ? -0.490 5.873 -3.513 1.00 90.19 235 VAL A O 1
ATOM 1855 N N . PHE A 1 236 ? 1.336 4.631 -3.853 1.00 90.81 236 PHE A N 1
ATOM 1856 C CA . PHE A 1 236 ? 0.687 3.345 -3.631 1.00 90.81 236 PHE A CA 1
ATOM 1857 C C . PHE A 1 236 ? 1.619 2.389 -2.887 1.00 90.81 236 PHE A C 1
ATOM 1859 O O . PHE A 1 236 ? 2.780 2.714 -2.636 1.00 90.81 236 PHE A O 1
ATOM 1866 N N . VAL A 1 237 ? 1.092 1.236 -2.479 1.00 87.38 237 VAL A N 1
ATOM 1867 C CA . VAL A 1 237 ? 1.823 0.286 -1.636 1.00 87.38 237 VAL A CA 1
ATOM 1868 C C . VAL A 1 237 ? 2.480 -0.785 -2.490 1.00 87.38 237 VAL A C 1
ATOM 1870 O O . VAL A 1 237 ? 1.831 -1.382 -3.337 1.00 87.38 237 VAL A O 1
ATOM 1873 N N . GLY A 1 238 ? 3.745 -1.084 -2.206 1.00 78.88 238 GLY A N 1
ATOM 1874 C CA . GLY A 1 238 ? 4.487 -2.152 -2.870 1.00 78.88 238 GLY A CA 1
ATOM 1875 C C . GLY A 1 238 ? 5.561 -1.629 -3.811 1.00 78.88 238 GLY A C 1
ATOM 1876 O O . GLY A 1 238 ? 5.852 -0.431 -3.859 1.00 78.88 238 GLY A O 1
ATOM 1877 N N . VAL A 1 239 ? 6.185 -2.559 -4.531 1.00 70.94 239 VAL A N 1
ATOM 1878 C CA . VAL A 1 239 ? 7.362 -2.261 -5.343 1.00 70.94 239 VAL A CA 1
ATOM 1879 C C . VAL A 1 239 ? 6.944 -1.970 -6.779 1.00 70.94 239 VAL A C 1
ATOM 1881 O O . VAL A 1 239 ? 6.319 -2.787 -7.459 1.00 70.94 239 VAL A O 1
ATOM 1884 N N . ALA A 1 240 ? 7.347 -0.793 -7.252 1.00 69.38 240 ALA A N 1
ATOM 1885 C CA . ALA A 1 240 ? 7.295 -0.432 -8.658 1.00 69.38 240 ALA A CA 1
ATOM 1886 C C . ALA A 1 240 ? 8.648 -0.753 -9.297 1.00 69.38 240 ALA A C 1
ATOM 1888 O O . ALA A 1 240 ? 9.663 -0.138 -8.963 1.00 69.38 240 ALA A O 1
ATOM 1889 N N . ARG A 1 241 ? 8.679 -1.706 -10.226 1.00 64.12 241 ARG A N 1
ATOM 1890 C CA . ARG A 1 241 ? 9.872 -1.987 -11.021 1.00 64.12 241 ARG A CA 1
ATOM 1891 C C . ARG A 1 241 ? 9.766 -1.258 -12.350 1.00 64.12 241 ARG A C 1
ATOM 1893 O O . ARG A 1 241 ? 8.849 -1.518 -13.120 1.00 64.12 241 ARG A O 1
ATOM 1900 N N . ARG A 1 242 ? 10.723 -0.381 -12.652 1.00 58.66 242 ARG A N 1
ATOM 1901 C CA . ARG A 1 242 ? 10.894 0.122 -14.020 1.00 58.66 242 ARG A CA 1
ATOM 1902 C C . ARG A 1 242 ? 11.410 -1.011 -14.888 1.00 58.66 242 ARG A C 1
ATOM 1904 O O . ARG A 1 242 ? 12.505 -1.522 -14.651 1.00 58.66 242 ARG A O 1
ATOM 1911 N N . VAL A 1 243 ? 10.602 -1.423 -15.852 1.00 52.84 243 VAL A N 1
ATOM 1912 C CA . VAL A 1 243 ? 11.036 -2.327 -16.907 1.00 52.84 243 VAL A CA 1
ATOM 1913 C C . VAL A 1 243 ? 11.542 -1.438 -18.028 1.00 52.84 243 VAL A C 1
ATOM 1915 O O . VAL A 1 243 ? 10.752 -0.822 -18.734 1.00 52.84 243 VAL A O 1
ATOM 1918 N N . ASN A 1 244 ? 12.866 -1.336 -18.133 1.00 47.22 244 ASN A N 1
ATOM 1919 C CA . ASN A 1 244 ? 13.512 -0.714 -19.278 1.00 47.22 244 ASN A CA 1
ATOM 1920 C C . ASN A 1 244 ? 13.775 -1.822 -20.295 1.00 47.22 244 ASN A C 1
ATOM 1922 O O . ASN A 1 244 ? 14.729 -2.584 -20.135 1.00 47.22 244 ASN A O 1
ATOM 1926 N N . ALA A 1 245 ? 12.901 -1.972 -21.280 1.00 44.00 245 ALA A N 1
ATOM 1927 C CA . ALA A 1 245 ? 13.112 -2.921 -22.361 1.00 44.00 245 ALA A CA 1
ATOM 1928 C C . ALA A 1 245 ? 13.561 -2.149 -23.601 1.00 44.00 245 ALA A C 1
ATOM 1930 O O . ALA A 1 245 ? 12.867 -1.245 -24.056 1.00 44.00 245 ALA A O 1
ATOM 1931 N N . LEU A 1 246 ? 14.730 -2.496 -24.143 1.00 40.41 246 LEU A N 1
ATOM 1932 C CA . LEU A 1 246 ? 15.276 -1.838 -25.339 1.00 40.41 246 LEU A CA 1
ATOM 1933 C C . LEU A 1 246 ? 14.648 -2.364 -26.646 1.00 40.41 246 LEU A C 1
ATOM 1935 O O . LEU A 1 246 ? 14.943 -1.845 -27.719 1.00 40.41 246 LEU A O 1
ATOM 1939 N N . ALA A 1 247 ? 13.727 -3.329 -26.562 1.00 37.19 247 ALA A N 1
ATOM 1940 C CA . ALA A 1 247 ? 12.938 -3.798 -27.692 1.00 37.19 247 ALA A CA 1
ATOM 1941 C C . ALA A 1 247 ? 11.574 -4.349 -27.222 1.00 37.19 247 ALA A C 1
ATOM 1943 O O . ALA A 1 247 ? 11.494 -5.079 -26.234 1.00 37.19 247 ALA A O 1
ATOM 1944 N N . PHE A 1 248 ? 10.502 -3.982 -27.931 1.00 37.19 248 PHE A N 1
ATOM 1945 C CA . PHE A 1 248 ? 9.108 -4.464 -27.818 1.00 37.19 248 PHE A CA 1
ATOM 1946 C C . PHE A 1 248 ? 8.271 -4.120 -26.577 1.00 37.19 248 PHE A C 1
ATOM 1948 O O . PHE A 1 248 ? 7.044 -4.183 -26.658 1.00 37.19 248 PHE A O 1
ATOM 1955 N N . ARG A 1 249 ? 8.859 -3.716 -25.448 1.00 39.41 249 ARG A N 1
ATOM 1956 C CA . ARG A 1 249 ? 8.092 -3.243 -24.282 1.00 39.41 249 ARG A CA 1
ATOM 1957 C C . ARG A 1 249 ? 8.362 -1.764 -24.050 1.00 39.41 249 ARG A C 1
ATOM 1959 O O . ARG A 1 249 ? 9.511 -1.341 -24.009 1.00 39.41 249 ARG A O 1
ATOM 1966 N N . ALA A 1 250 ? 7.300 -0.972 -23.904 1.00 40.75 250 ALA A N 1
ATOM 1967 C CA . ALA A 1 250 ? 7.439 0.410 -23.463 1.00 40.75 250 ALA A CA 1
ATOM 1968 C C . ALA A 1 250 ? 8.210 0.448 -22.133 1.00 40.75 250 ALA A C 1
ATOM 1970 O O . ALA A 1 250 ? 8.106 -0.476 -21.328 1.00 40.75 250 ALA A O 1
ATOM 1971 N N . ASN A 1 251 ? 8.955 1.523 -21.872 1.00 50.72 251 ASN A N 1
ATOM 1972 C CA . ASN A 1 251 ? 9.466 1.759 -20.526 1.00 50.72 251 ASN A CA 1
ATOM 1973 C C . ASN A 1 251 ? 8.263 2.000 -19.607 1.00 50.72 251 ASN A C 1
ATOM 1975 O O . ASN A 1 251 ? 7.699 3.095 -19.603 1.00 50.72 251 ASN A O 1
ATOM 1979 N N . TYR A 1 252 ? 7.842 0.981 -18.860 1.00 56.25 252 TYR A N 1
ATOM 1980 C CA . TYR A 1 252 ? 6.722 1.081 -17.929 1.00 56.25 252 TYR A CA 1
ATOM 1981 C C . TYR A 1 252 ? 7.151 0.726 -16.506 1.00 56.25 252 TYR A C 1
ATOM 1983 O O . TYR A 1 252 ? 8.029 -0.103 -16.255 1.00 56.25 252 TYR A O 1
ATOM 1991 N N . GLU A 1 253 ? 6.528 1.394 -15.537 1.00 61.06 253 GLU A N 1
ATOM 1992 C CA . GLU A 1 253 ? 6.657 1.041 -14.126 1.00 61.06 253 GLU A CA 1
ATOM 1993 C C . GLU A 1 253 ? 5.691 -0.101 -13.825 1.00 61.06 253 GLU A C 1
ATOM 1995 O O . GLU A 1 253 ? 4.502 0.125 -13.653 1.00 61.06 253 GLU A O 1
ATOM 2000 N N . MET A 1 254 ? 6.177 -1.330 -13.748 1.00 67.44 254 MET A N 1
ATOM 2001 C CA . MET A 1 254 ? 5.380 -2.486 -13.363 1.00 67.44 254 MET A CA 1
ATOM 2002 C C . MET A 1 254 ? 5.162 -2.487 -11.848 1.00 67.44 254 MET A C 1
ATOM 2004 O O . MET A 1 254 ? 6.126 -2.557 -11.086 1.00 67.44 254 MET A O 1
ATOM 2008 N N . ILE A 1 255 ? 3.907 -2.465 -11.388 1.00 77.06 255 ILE A N 1
ATOM 2009 C CA . ILE A 1 255 ? 3.614 -2.891 -10.008 1.00 77.06 255 ILE A CA 1
ATOM 2010 C C . ILE A 1 255 ? 3.672 -4.408 -9.984 1.00 77.06 255 ILE A C 1
ATOM 2012 O O . ILE A 1 255 ? 2.904 -5.049 -10.708 1.00 77.06 255 ILE A O 1
ATOM 2016 N N . LEU A 1 256 ? 4.572 -4.969 -9.184 1.00 74.31 256 LEU A N 1
ATOM 2017 C CA . LEU A 1 256 ? 4.759 -6.414 -9.102 1.00 74.31 256 LEU A CA 1
ATOM 2018 C C . LEU A 1 256 ? 3.515 -7.065 -8.502 1.00 74.31 256 LEU A C 1
ATOM 2020 O O . LEU A 1 256 ? 2.822 -7.822 -9.174 1.00 74.31 256 LEU A O 1
ATOM 2024 N N . GLU A 1 257 ? 3.163 -6.701 -7.278 1.00 82.88 257 GLU A N 1
ATOM 2025 C CA . GLU A 1 257 ? 2.060 -7.326 -6.567 1.00 82.88 257 GLU A CA 1
ATOM 2026 C C . GLU A 1 257 ? 0.693 -6.720 -6.943 1.00 82.88 257 GLU A C 1
ATOM 2028 O O . GLU A 1 257 ? 0.579 -5.523 -7.220 1.00 82.88 257 GLU A O 1
ATOM 2033 N N . PRO A 1 258 ? -0.387 -7.515 -6.958 1.00 88.06 258 PRO A N 1
ATOM 2034 C CA . PRO A 1 258 ? -1.725 -6.987 -7.172 1.00 88.06 258 PRO A CA 1
ATOM 2035 C C . PRO A 1 258 ? -2.180 -6.189 -5.943 1.00 88.06 258 PRO A C 1
ATOM 2037 O O . PRO A 1 258 ? -2.185 -6.693 -4.817 1.00 88.06 258 PRO A O 1
ATOM 2040 N N . GLU A 1 259 ? -2.566 -4.934 -6.164 1.00 90.31 259 GLU A N 1
ATOM 2041 C CA . GLU A 1 259 ? -3.215 -4.049 -5.194 1.00 90.31 259 GLU A CA 1
ATOM 2042 C C . GLU A 1 259 ? -3.911 -2.884 -5.932 1.00 90.31 259 GLU A C 1
ATOM 2044 O O . GLU A 1 259 ? -3.535 -2.514 -7.054 1.00 90.31 259 GLU A O 1
ATOM 2049 N N . TRP A 1 260 ? -5.000 -2.360 -5.361 1.00 94.81 260 TRP A N 1
ATOM 2050 C CA . TRP A 1 260 ? -5.887 -1.433 -6.077 1.00 94.81 260 TRP A CA 1
ATOM 2051 C C . TRP A 1 260 ? -5.279 -0.050 -6.324 1.00 94.81 260 TRP A C 1
ATOM 2053 O O . TRP A 1 260 ? -5.548 0.550 -7.363 1.00 94.81 260 TRP A O 1
ATOM 2063 N N . GLY A 1 261 ? -4.480 0.469 -5.392 1.00 91.81 261 GLY A N 1
ATOM 2064 C CA . GLY A 1 261 ? -3.877 1.795 -5.483 1.00 91.81 261 GLY A CA 1
ATOM 2065 C C . GLY A 1 261 ? -2.865 1.897 -6.619 1.00 91.81 261 GLY A C 1
ATOM 2066 O O . GLY A 1 261 ? -2.872 2.863 -7.365 1.00 91.81 261 GLY A O 1
ATOM 2067 N N . GLY A 1 262 ? -2.053 0.875 -6.826 1.00 89.38 262 GLY A N 1
ATOM 2068 C CA . GLY A 1 262 ? -1.090 0.789 -7.915 1.00 89.38 262 GLY A CA 1
ATOM 2069 C C . GLY A 1 262 ? -1.799 0.610 -9.248 1.00 89.38 262 GLY A C 1
ATOM 2070 O O . GLY A 1 262 ? -1.438 1.233 -10.242 1.00 89.38 262 GLY A O 1
ATOM 2071 N N . THR A 1 263 ? -2.867 -0.188 -9.278 1.00 89.50 263 THR A N 1
ATOM 2072 C CA . THR A 1 263 ? -3.690 -0.289 -10.492 1.00 89.50 263 THR A CA 1
ATOM 2073 C C . THR A 1 263 ? -4.278 1.082 -10.855 1.00 89.50 263 THR A C 1
ATOM 2075 O O . THR A 1 263 ? -4.182 1.506 -12.001 1.00 89.50 263 THR A O 1
ATOM 2078 N N . LEU A 1 264 ? -4.790 1.824 -9.867 1.00 91.12 264 LEU A N 1
ATOM 2079 C CA . LEU A 1 264 ? -5.326 3.174 -10.055 1.00 91.12 264 LEU A CA 1
ATOM 2080 C C . LEU A 1 264 ? -4.243 4.229 -10.347 1.00 91.12 264 LEU A C 1
ATOM 2082 O O . LEU A 1 264 ? -4.516 5.198 -11.052 1.00 91.12 264 LEU A O 1
ATOM 2086 N N . SER A 1 265 ? -3.015 4.063 -9.850 1.00 87.38 265 SER A N 1
ATOM 2087 C CA . SER A 1 265 ? -1.956 5.074 -9.967 1.00 87.38 265 SER A CA 1
ATOM 2088 C C . SER A 1 265 ? -1.519 5.364 -11.394 1.00 87.38 265 SER A C 1
ATOM 2090 O O . SER A 1 265 ? -0.987 6.440 -11.676 1.00 87.38 265 SER A O 1
ATOM 2092 N N . ARG A 1 266 ? -1.841 4.453 -12.316 1.00 77.94 266 ARG A N 1
ATOM 2093 C CA . ARG A 1 266 ? -1.640 4.616 -13.758 1.00 77.94 266 ARG A CA 1
ATOM 2094 C C . ARG A 1 266 ? -2.299 5.876 -14.305 1.00 77.94 266 ARG A C 1
ATOM 2096 O O . ARG A 1 266 ? -1.776 6.455 -15.256 1.00 77.94 266 ARG A O 1
ATOM 2103 N N . ILE A 1 267 ? -3.380 6.353 -13.676 1.00 77.00 267 ILE A N 1
ATOM 2104 C CA . ILE A 1 267 ? -4.008 7.619 -14.059 1.00 77.00 267 ILE A CA 1
ATOM 2105 C C . ILE A 1 267 ? -3.002 8.771 -14.029 1.00 77.00 267 ILE A C 1
ATOM 2107 O O . ILE A 1 267 ? -2.963 9.538 -14.980 1.00 77.00 267 ILE A O 1
ATOM 2111 N N . ALA A 1 268 ? -2.139 8.849 -13.009 1.00 68.62 268 ALA A N 1
ATOM 2112 C CA . ALA A 1 268 ? -1.190 9.946 -12.819 1.00 68.62 268 ALA A CA 1
ATOM 2113 C C . ALA A 1 268 ? -0.190 10.069 -13.979 1.00 68.62 268 ALA A C 1
ATOM 2115 O O . ALA A 1 268 ? 0.258 11.166 -14.303 1.00 68.62 268 ALA A O 1
ATOM 2116 N N . VAL A 1 269 ? 0.146 8.936 -14.602 1.00 67.69 269 VAL A N 1
ATOM 2117 C CA . VAL A 1 269 ? 1.104 8.846 -15.711 1.00 67.69 269 VAL A CA 1
ATOM 2118 C C . VAL A 1 269 ? 0.403 9.026 -17.062 1.00 67.69 269 VAL A C 1
ATOM 2120 O O . VAL A 1 269 ? 0.941 9.668 -17.960 1.00 67.69 269 VAL A O 1
ATOM 2123 N N . ASN A 1 270 ? -0.827 8.523 -17.195 1.00 65.62 270 ASN A N 1
ATOM 2124 C CA . ASN A 1 270 ? -1.558 8.464 -18.462 1.00 65.62 270 ASN A CA 1
ATOM 2125 C C . ASN A 1 270 ? -2.671 9.520 -18.605 1.00 65.62 270 ASN A C 1
ATOM 2127 O O . ASN A 1 270 ? -3.518 9.378 -19.484 1.00 65.62 270 ASN A O 1
ATOM 2131 N N . LEU A 1 271 ? -2.669 10.604 -17.812 1.00 63.78 271 LEU A N 1
ATOM 2132 C CA . LEU A 1 271 ? -3.712 11.652 -17.839 1.00 63.78 271 LEU A CA 1
ATOM 2133 C C . LEU A 1 271 ? -4.045 12.158 -19.256 1.00 63.78 271 LEU A C 1
ATOM 2135 O O . LEU A 1 271 ? -5.211 12.353 -19.583 1.00 63.78 271 LEU A O 1
ATOM 2139 N N . ARG A 1 272 ? -3.035 12.344 -20.118 1.00 64.38 272 ARG A N 1
ATOM 2140 C CA . ARG A 1 272 ? -3.216 12.821 -21.507 1.00 64.38 272 ARG A CA 1
ATOM 2141 C C . ARG A 1 272 ? -3.749 11.758 -22.473 1.00 64.38 272 ARG A C 1
ATOM 2143 O O . ARG A 1 272 ? -4.150 12.098 -23.577 1.00 64.38 272 ARG A O 1
ATOM 2150 N N . LYS A 1 273 ? -3.722 10.486 -22.076 1.00 65.44 273 LYS A N 1
ATOM 2151 C CA . LYS A 1 273 ? -4.169 9.328 -22.861 1.00 65.44 273 LYS A CA 1
ATOM 2152 C C . LYS A 1 273 ? -5.448 8.713 -22.290 1.00 65.44 273 LYS A C 1
ATOM 2154 O O . LYS A 1 273 ? -5.769 7.588 -22.646 1.00 65.44 273 LYS A O 1
ATOM 2159 N N . PHE A 1 274 ? -6.166 9.414 -21.408 1.00 73.25 274 PHE A N 1
ATOM 2160 C CA . PHE A 1 274 ? -7.314 8.855 -20.690 1.00 73.25 274 PHE A CA 1
ATOM 2161 C C . PHE A 1 274 ? -8.338 8.191 -21.621 1.00 73.25 274 PHE A C 1
ATOM 2163 O O . PHE A 1 274 ? -8.732 7.060 -21.358 1.00 73.25 274 PHE A O 1
ATOM 2170 N N . ASP A 1 275 ? -8.684 8.829 -22.742 1.00 72.88 275 ASP A N 1
ATOM 2171 C CA . ASP A 1 275 ? -9.627 8.272 -23.724 1.00 72.88 275 ASP A CA 1
ATOM 2172 C C . ASP A 1 275 ? -9.163 6.919 -24.284 1.00 72.88 275 ASP A C 1
ATOM 2174 O O . ASP A 1 275 ? -9.972 6.029 -24.537 1.00 72.88 275 ASP A O 1
ATOM 2178 N N . ALA A 1 276 ? -7.848 6.735 -24.414 1.00 74.25 276 ALA A N 1
ATOM 2179 C CA . ALA A 1 276 ? -7.244 5.506 -24.902 1.00 74.25 276 ALA A CA 1
ATOM 2180 C C . ALA A 1 276 ? -7.067 4.434 -23.818 1.00 74.25 276 ALA A C 1
ATOM 2182 O O . ALA A 1 276 ? -6.829 3.294 -24.189 1.00 74.25 276 ALA A O 1
ATOM 2183 N N . VAL A 1 277 ? -7.146 4.761 -22.518 1.00 83.44 277 VAL A N 1
ATOM 2184 C CA . VAL A 1 277 ? -6.850 3.820 -21.412 1.00 83.44 277 VAL A CA 1
ATOM 2185 C C . VAL A 1 277 ? -7.791 3.925 -20.200 1.00 83.44 277 VAL A C 1
ATOM 2187 O O . VAL A 1 277 ? -7.421 3.610 -19.064 1.00 83.44 277 VAL A O 1
ATOM 2190 N N . TYR A 1 278 ? -9.027 4.375 -20.414 1.00 87.56 278 TYR A N 1
ATOM 2191 C CA . TYR A 1 278 ? -9.967 4.716 -19.339 1.00 87.56 278 TYR A CA 1
ATOM 2192 C C . TYR A 1 278 ? -10.245 3.556 -18.365 1.00 87.56 278 TYR A C 1
ATOM 2194 O O . TYR A 1 278 ? -10.466 3.788 -17.173 1.00 87.56 278 TYR A O 1
ATOM 2202 N N . TRP A 1 279 ? -10.221 2.305 -18.839 1.00 90.00 279 TRP A N 1
ATOM 2203 C CA . TRP A 1 279 ? -10.558 1.115 -18.048 1.00 90.00 279 TRP A CA 1
ATOM 2204 C C . TRP A 1 279 ? -9.638 0.928 -16.837 1.00 90.00 279 TRP A C 1
ATOM 2206 O O . TRP A 1 279 ? -10.118 0.607 -15.748 1.00 90.00 279 TRP A O 1
ATOM 2216 N N . MET A 1 280 ? -8.344 1.237 -16.982 1.00 86.19 280 MET A N 1
ATOM 2217 C CA . MET A 1 280 ? -7.364 1.182 -15.890 1.00 86.19 280 MET A CA 1
ATOM 2218 C C . MET A 1 280 ? -7.658 2.183 -14.767 1.00 86.19 280 MET A C 1
ATOM 2220 O O . MET A 1 280 ? -7.120 2.061 -13.674 1.00 86.19 280 MET A O 1
ATOM 2224 N N . THR A 1 281 ? -8.509 3.177 -15.017 1.00 88.31 281 THR A N 1
ATOM 2225 C CA . THR A 1 281 ? -8.906 4.179 -14.024 1.00 88.31 281 THR A CA 1
ATOM 2226 C C . THR A 1 281 ? -10.312 3.914 -13.497 1.00 88.31 281 THR A C 1
ATOM 2228 O O . THR A 1 281 ? -10.545 3.896 -12.289 1.00 88.31 281 THR A O 1
ATOM 2231 N N . VAL A 1 282 ? -11.265 3.688 -14.401 1.00 91.50 282 VAL A N 1
ATOM 2232 C CA . VAL A 1 282 ? -12.689 3.592 -14.068 1.00 91.50 282 VAL A CA 1
ATOM 2233 C C . VAL A 1 282 ? -12.980 2.367 -13.201 1.00 91.50 282 VAL A C 1
ATOM 2235 O O . VAL A 1 282 ? -13.641 2.504 -12.170 1.00 91.50 282 VAL A O 1
ATOM 2238 N N . TYR A 1 283 ? -12.465 1.184 -13.556 1.00 94.19 283 TYR A N 1
ATOM 2239 C CA . TYR A 1 283 ? -12.773 -0.040 -12.809 1.00 94.19 283 TYR A CA 1
ATOM 2240 C C . TYR A 1 283 ? -12.206 -0.040 -11.380 1.00 94.19 283 TYR A C 1
ATOM 2242 O O . TYR A 1 283 ? -12.973 -0.334 -10.455 1.00 94.19 283 TYR A O 1
ATOM 2250 N N . PRO A 1 284 ? -10.942 0.367 -11.133 1.00 93.56 284 PRO A N 1
ATOM 2251 C CA . PRO A 1 284 ? -10.460 0.528 -9.764 1.00 93.56 284 PRO A CA 1
ATOM 2252 C C . PRO A 1 284 ? -11.270 1.553 -8.957 1.00 93.56 284 PRO A C 1
ATOM 2254 O O . PRO A 1 284 ? -11.604 1.278 -7.807 1.00 93.56 284 PRO A O 1
ATOM 2257 N N . ILE A 1 285 ? -11.650 2.704 -9.537 1.00 94.56 285 ILE A N 1
ATOM 2258 C CA . ILE A 1 285 ? -12.463 3.727 -8.842 1.00 94.56 285 ILE A CA 1
ATOM 2259 C C . ILE A 1 285 ? -13.837 3.182 -8.448 1.00 94.56 285 ILE A C 1
ATOM 2261 O O . ILE A 1 285 ? -14.307 3.448 -7.338 1.00 94.56 285 ILE A O 1
ATOM 2265 N N . ILE A 1 286 ? -14.487 2.422 -9.332 1.00 96.44 286 ILE A N 1
ATOM 2266 C CA . ILE A 1 286 ? -15.771 1.776 -9.035 1.00 96.44 286 ILE A CA 1
ATOM 2267 C C . ILE A 1 286 ? -15.604 0.823 -7.851 1.00 96.44 286 ILE A C 1
ATOM 2269 O O . ILE A 1 286 ? -16.391 0.876 -6.904 1.00 96.44 286 ILE A O 1
ATOM 2273 N N . LEU A 1 287 ? -14.558 -0.004 -7.859 1.00 96.94 287 LEU A N 1
ATOM 2274 C CA . LEU A 1 287 ? -14.321 -0.973 -6.794 1.00 96.94 287 LEU A CA 1
ATOM 2275 C C . LEU A 1 287 ? -13.984 -0.300 -5.451 1.00 96.94 287 LEU A C 1
ATOM 2277 O O . LEU A 1 287 ? -14.572 -0.658 -4.426 1.00 96.94 287 LEU A O 1
ATOM 2281 N N . PHE A 1 288 ? -13.136 0.737 -5.456 1.00 97.75 288 PHE A N 1
ATOM 2282 C CA . PHE A 1 288 ? -12.891 1.589 -4.287 1.00 97.75 288 PHE A CA 1
ATOM 2283 C C . PHE A 1 288 ? -14.198 2.176 -3.745 1.00 97.75 288 PHE A C 1
ATOM 2285 O O . PHE A 1 288 ? -14.446 2.137 -2.540 1.00 97.75 288 PHE A O 1
ATOM 2292 N N . SER A 1 289 ? -15.059 2.680 -4.628 1.00 98.12 289 SER A N 1
ATOM 2293 C CA . SER A 1 289 ? -16.332 3.310 -4.271 1.00 98.12 289 SER A CA 1
ATOM 2294 C C . SER A 1 289 ? -17.313 2.307 -3.652 1.00 98.12 289 SER A C 1
ATOM 2296 O O . SER A 1 289 ? -17.881 2.588 -2.595 1.00 98.12 289 SER A O 1
ATOM 2298 N N . ILE A 1 290 ? -17.450 1.107 -4.230 1.00 98.31 290 ILE A N 1
ATOM 2299 C CA . ILE A 1 290 ? -18.242 0.004 -3.660 1.00 98.31 290 ILE A CA 1
ATOM 2300 C C . ILE A 1 290 ? -17.724 -0.354 -2.263 1.00 98.31 290 ILE A C 1
ATOM 2302 O O . ILE A 1 290 ? -18.518 -0.474 -1.329 1.00 98.31 290 ILE A O 1
ATOM 2306 N N . ALA A 1 291 ? -16.405 -0.462 -2.081 1.00 98.25 291 ALA A N 1
ATOM 2307 C CA . ALA A 1 291 ? -15.814 -0.770 -0.783 1.00 98.25 291 ALA A CA 1
ATOM 2308 C C . ALA A 1 291 ? -16.047 0.335 0.259 1.00 98.25 291 ALA A C 1
ATOM 2310 O O . ALA A 1 291 ? -16.456 0.041 1.384 1.00 98.25 291 ALA A O 1
ATOM 2311 N N . ILE A 1 292 ? -15.858 1.605 -0.111 1.00 98.56 292 ILE A N 1
ATOM 2312 C CA . ILE A 1 292 ? -16.117 2.761 0.761 1.00 98.56 292 ILE A CA 1
ATOM 2313 C C . ILE A 1 292 ? -17.591 2.794 1.175 1.00 98.56 292 ILE A C 1
ATOM 2315 O O . ILE A 1 292 ? -17.895 2.990 2.355 1.00 98.56 292 ILE A O 1
ATOM 2319 N N . MET A 1 293 ? -18.512 2.578 0.233 1.00 98.25 293 MET A N 1
ATOM 2320 C CA . MET A 1 293 ? -19.945 2.506 0.517 1.00 98.25 293 MET A CA 1
ATOM 2321 C C . MET A 1 293 ? -20.269 1.331 1.439 1.00 98.25 293 MET A C 1
ATOM 2323 O O . MET A 1 293 ? -20.936 1.531 2.451 1.00 98.25 293 MET A O 1
ATOM 2327 N N . GLY A 1 294 ? -19.761 0.132 1.149 1.00 98.25 294 GLY A N 1
ATOM 2328 C CA . GLY A 1 294 ? -19.976 -1.063 1.966 1.00 98.25 294 GLY A CA 1
ATOM 2329 C C . GLY A 1 294 ? -19.523 -0.882 3.414 1.00 98.25 294 GLY A C 1
ATOM 2330 O O . GLY A 1 294 ? -20.286 -1.162 4.339 1.00 98.25 294 GLY A O 1
ATOM 2331 N N . LEU A 1 295 ? -18.321 -0.336 3.621 1.00 98.19 295 LEU A N 1
ATOM 2332 C CA . LEU A 1 295 ? -17.757 -0.070 4.948 1.00 98.19 295 LEU A CA 1
ATOM 2333 C C . LEU A 1 295 ? -18.546 1.005 5.715 1.00 98.19 295 LEU A C 1
ATOM 2335 O O . LEU A 1 295 ? -18.863 0.818 6.892 1.00 98.19 295 LEU A O 1
ATOM 2339 N N . ASN A 1 296 ? -18.927 2.106 5.057 1.00 97.75 296 ASN A N 1
ATOM 2340 C CA . ASN A 1 296 ? -19.721 3.165 5.689 1.00 97.75 296 ASN A CA 1
ATOM 2341 C C . ASN A 1 296 ? -21.147 2.710 6.027 1.00 97.75 296 ASN A C 1
ATOM 2343 O O . ASN A 1 296 ? -21.635 3.001 7.121 1.00 97.75 296 ASN A O 1
ATOM 2347 N N . LEU A 1 297 ? -21.802 1.977 5.120 1.00 98.00 297 LEU A N 1
ATOM 2348 C CA . LEU A 1 297 ? -23.132 1.406 5.338 1.00 98.00 297 LEU A CA 1
ATOM 2349 C C . LEU A 1 297 ? -23.117 0.378 6.468 1.00 98.00 297 LEU A C 1
ATOM 2351 O O . LEU A 1 297 ? -24.016 0.393 7.306 1.00 98.00 297 LEU A O 1
ATOM 2355 N N . LEU A 1 298 ? -22.077 -0.460 6.543 1.00 97.00 298 LEU A N 1
ATOM 2356 C CA . LEU A 1 298 ? -21.893 -1.398 7.646 1.00 97.00 298 LEU A CA 1
ATOM 2357 C C . LEU A 1 298 ? -21.727 -0.657 8.978 1.00 97.00 298 LEU A C 1
ATOM 2359 O O . LEU A 1 298 ? -22.418 -0.977 9.945 1.00 97.00 298 LEU A O 1
ATOM 2363 N N . GLY A 1 299 ? -20.871 0.367 9.026 1.00 95.25 299 GLY A N 1
ATOM 2364 C CA . GLY A 1 299 ? -20.683 1.194 10.218 1.00 95.25 299 GLY A CA 1
ATOM 2365 C C . GLY A 1 299 ? -21.974 1.886 10.669 1.00 95.25 299 GLY A C 1
ATOM 2366 O O . GLY A 1 299 ? -22.366 1.777 11.831 1.00 95.25 299 GLY A O 1
ATOM 2367 N N . GLU A 1 300 ? -22.685 2.551 9.755 1.00 94.69 300 GLU A N 1
ATOM 2368 C CA . GLU A 1 300 ? -23.956 3.219 10.070 1.00 94.69 300 GLU A CA 1
ATOM 2369 C C . GLU A 1 300 ? -25.056 2.222 10.455 1.00 94.69 300 GLU A C 1
ATOM 2371 O O . GLU A 1 300 ? -25.792 2.441 11.416 1.00 94.69 300 GLU A O 1
ATOM 2376 N N . GLY A 1 301 ? -25.130 1.087 9.764 1.00 93.31 301 GLY A N 1
ATOM 2377 C CA . GLY A 1 301 ? -26.048 0.005 10.083 1.00 93.31 301 GLY A CA 1
ATOM 2378 C C . GLY A 1 301 ? -25.822 -0.550 11.486 1.00 93.31 301 GLY A C 1
ATOM 2379 O O . GLY A 1 301 ? -26.781 -0.721 12.241 1.00 93.31 301 GLY A O 1
ATOM 2380 N N . LEU A 1 302 ? -24.565 -0.771 11.878 1.00 91.38 302 LEU A N 1
ATOM 2381 C CA . LEU A 1 302 ? -24.208 -1.186 13.235 1.00 91.38 302 LEU A CA 1
ATOM 2382 C C . LEU A 1 302 ? -24.612 -0.128 14.267 1.00 91.38 302 LEU A C 1
ATOM 2384 O O . LEU A 1 302 ? -25.261 -0.471 15.253 1.00 91.38 302 LEU A O 1
ATOM 2388 N N . ARG A 1 303 ? -24.332 1.158 14.015 1.00 90.31 303 ARG A N 1
ATOM 2389 C CA . ARG A 1 303 ? -24.766 2.270 14.880 1.00 90.31 303 ARG A CA 1
ATOM 2390 C C . ARG A 1 303 ? -26.281 2.275 15.096 1.00 90.31 303 ARG A C 1
ATOM 2392 O O . ARG A 1 303 ? -26.733 2.334 16.239 1.00 90.31 303 ARG A O 1
ATOM 2399 N N . MET A 1 304 ? -27.066 2.172 14.020 1.00 89.62 304 MET A N 1
ATOM 2400 C CA . MET A 1 304 ? -28.531 2.094 14.096 1.00 89.62 304 MET A CA 1
ATOM 2401 C C . MET A 1 304 ? -28.994 0.866 14.886 1.00 89.62 304 MET A C 1
ATOM 2403 O O . MET A 1 304 ? -29.963 0.928 15.643 1.00 89.62 304 MET A O 1
ATOM 2407 N N . GLU A 1 305 ? -28.299 -0.263 14.736 1.00 88.38 305 GLU A N 1
ATOM 2408 C CA . GLU A 1 305 ? -28.607 -1.485 15.472 1.00 88.38 305 GLU A CA 1
ATOM 2409 C C . GLU A 1 305 ? -28.286 -1.357 16.966 1.00 88.38 305 GLU A C 1
ATOM 2411 O O . GLU A 1 305 ? -28.998 -1.933 17.786 1.00 88.38 305 GLU A O 1
ATOM 2416 N N . PHE A 1 306 ? -27.264 -0.584 17.341 1.00 84.12 306 PHE A N 1
ATOM 2417 C CA . PHE A 1 306 ? -26.891 -0.347 18.740 1.00 84.12 306 PHE A CA 1
ATOM 2418 C C . PHE A 1 306 ? -27.821 0.617 19.474 1.00 84.12 306 PHE A C 1
ATOM 2420 O O . PHE A 1 306 ? -27.931 0.551 20.695 1.00 84.12 306 PHE A O 1
ATOM 2427 N N . GLN A 1 307 ? -28.557 1.458 18.752 1.00 82.38 307 GLN A N 1
ATOM 2428 C CA . GLN A 1 307 ? -29.580 2.322 19.347 1.00 82.38 307 GLN A CA 1
ATOM 2429 C C . GLN A 1 307 ? -30.873 1.563 19.702 1.00 82.38 307 GLN A C 1
ATOM 2431 O O . GLN A 1 307 ? -31.737 2.089 20.405 1.00 82.38 307 GLN A O 1
ATOM 2436 N N . LYS A 1 308 ? -31.037 0.309 19.252 1.00 83.56 308 LYS A N 1
ATOM 2437 C CA . LYS A 1 308 ? -32.224 -0.502 19.560 1.00 83.56 308 LYS A CA 1
ATOM 2438 C C . LYS A 1 308 ? -32.143 -1.097 20.969 1.00 83.56 308 LYS A C 1
ATOM 2440 O O . LYS A 1 308 ? -31.236 -1.866 21.277 1.00 83.56 308 LYS A O 1
ATOM 2445 N N . ARG A 1 309 ? -33.192 -0.874 21.775 1.00 68.75 309 ARG A N 1
ATOM 2446 C CA . ARG A 1 309 ? -33.322 -1.367 23.166 1.00 68.75 309 ARG A CA 1
ATOM 2447 C C . ARG A 1 309 ? -33.098 -2.882 23.333 1.00 68.75 309 ARG A C 1
ATOM 2449 O O . ARG A 1 309 ? -32.532 -3.298 24.333 1.00 68.75 309 ARG A O 1
ATOM 2456 N N . ASN A 1 310 ? -33.495 -3.694 22.346 1.00 72.38 310 ASN A N 1
ATOM 2457 C CA . ASN A 1 310 ? -33.374 -5.164 22.364 1.00 72.38 310 ASN A CA 1
ATOM 2458 C C . ASN A 1 310 ? -32.389 -5.697 21.308 1.00 72.38 310 ASN A C 1
ATOM 2460 O O . ASN A 1 310 ? -32.606 -6.763 20.722 1.00 72.38 310 ASN A O 1
ATOM 2464 N N . SER A 1 311 ? -31.328 -4.947 21.011 1.00 74.44 311 SER A N 1
ATOM 2465 C CA . SER A 1 311 ? -30.331 -5.369 20.030 1.00 74.44 311 SER A CA 1
ATOM 2466 C C . SER A 1 311 ? -29.605 -6.638 20.477 1.00 74.44 311 SER A C 1
ATOM 2468 O O . SER A 1 311 ? -28.823 -6.643 21.432 1.00 74.44 311 SER A O 1
ATOM 2470 N N . ARG A 1 312 ? -29.823 -7.738 19.747 1.00 74.38 312 ARG A N 1
ATOM 2471 C CA . ARG A 1 312 ? -29.062 -8.979 19.953 1.00 74.38 312 ARG A CA 1
ATOM 2472 C C . ARG A 1 312 ? -27.582 -8.772 19.626 1.00 74.38 312 ARG A C 1
ATOM 2474 O O . ARG A 1 312 ? -26.742 -9.414 20.250 1.00 74.38 312 ARG A O 1
ATOM 2481 N N . VAL A 1 313 ? -27.259 -7.861 18.707 1.00 72.50 313 VAL A N 1
ATOM 2482 C CA . VAL A 1 313 ? -25.881 -7.575 18.280 1.00 72.50 313 VAL A CA 1
ATOM 2483 C C . VAL A 1 313 ? -25.062 -6.976 19.427 1.00 72.50 313 VAL A C 1
ATOM 2485 O O . VAL A 1 313 ? -23.946 -7.432 19.665 1.00 72.50 313 VAL A O 1
ATOM 2488 N N . ILE A 1 314 ? -25.639 -6.067 20.229 1.00 74.81 314 ILE A N 1
ATOM 2489 C CA . ILE A 1 314 ? -24.972 -5.521 21.431 1.00 74.81 314 ILE A CA 1
ATOM 2490 C C . ILE A 1 314 ? -24.568 -6.643 22.394 1.00 74.81 314 ILE A C 1
ATOM 2492 O O . ILE A 1 314 ? -23.453 -6.643 22.913 1.00 74.81 314 ILE A O 1
ATOM 2496 N N . SER A 1 315 ? -25.453 -7.623 22.621 1.00 72.25 315 SER A N 1
ATOM 2497 C CA . SER A 1 315 ? -25.156 -8.760 23.503 1.00 72.25 315 SER A CA 1
ATOM 2498 C C . SER A 1 315 ? -23.960 -9.572 23.000 1.00 72.25 315 SER A C 1
ATOM 2500 O O . SER A 1 315 ? -23.093 -9.937 23.793 1.00 72.25 315 SER A O 1
ATOM 2502 N N . HIS A 1 316 ? -23.876 -9.818 21.690 1.00 75.50 316 HIS A N 1
ATOM 2503 C CA . HIS A 1 316 ? -22.769 -10.570 21.095 1.00 75.50 316 HIS A CA 1
ATOM 2504 C C . HIS A 1 316 ? -21.453 -9.790 21.152 1.00 75.50 316 HIS A C 1
ATOM 2506 O O . HIS A 1 316 ? -20.439 -10.364 21.534 1.00 75.50 316 HIS A O 1
ATOM 2512 N N . ILE A 1 317 ? -21.462 -8.485 20.869 1.00 71.62 317 ILE A N 1
ATOM 2513 C CA . ILE A 1 317 ? -20.256 -7.643 20.936 1.00 71.62 317 ILE A CA 1
ATOM 2514 C C . ILE A 1 317 ? -19.741 -7.524 22.371 1.00 71.62 317 ILE A C 1
ATOM 2516 O O . ILE A 1 317 ? -18.548 -7.700 22.620 1.00 71.62 317 ILE A O 1
ATOM 2520 N N . ARG A 1 318 ? -20.633 -7.309 23.347 1.00 69.50 318 ARG A N 1
ATOM 2521 C CA . ARG A 1 318 ? -20.244 -7.310 24.765 1.00 69.50 318 ARG A CA 1
ATOM 2522 C C . ARG A 1 318 ? -19.640 -8.655 25.173 1.00 69.50 318 ARG A C 1
ATOM 2524 O O . ARG A 1 318 ? -18.632 -8.677 25.869 1.00 69.50 318 ARG A O 1
ATOM 2531 N N . LYS A 1 319 ? -20.197 -9.777 24.699 1.00 73.00 319 LYS A N 1
ATOM 2532 C CA . LYS A 1 319 ? -19.618 -11.118 24.913 1.00 73.00 319 LYS A CA 1
ATOM 2533 C C . LYS A 1 319 ? -18.270 -11.301 24.209 1.00 73.00 319 LYS A C 1
ATOM 2535 O O . LYS A 1 319 ? -17.395 -11.948 24.778 1.00 73.00 319 LYS A O 1
ATOM 2540 N N . ALA A 1 320 ? -18.074 -10.720 23.026 1.00 69.94 320 ALA A N 1
ATOM 2541 C CA . ALA A 1 320 ? -16.818 -10.798 22.281 1.00 69.94 320 ALA A CA 1
ATOM 2542 C C . ALA A 1 320 ? -15.650 -10.154 23.047 1.00 69.94 320 ALA A C 1
ATOM 2544 O O . ALA A 1 320 ? -14.559 -10.715 23.076 1.00 69.94 320 ALA A O 1
ATOM 2545 N N . TYR A 1 321 ? -15.885 -9.051 23.767 1.00 69.69 321 TYR A N 1
ATOM 2546 C CA . TYR A 1 321 ? -14.879 -8.479 24.671 1.00 69.69 321 TYR A CA 1
ATOM 2547 C C . TYR A 1 321 ? -14.411 -9.489 25.736 1.00 69.69 321 TYR A C 1
ATOM 2549 O O . TYR A 1 321 ? -13.211 -9.704 25.919 1.00 69.69 321 TYR A O 1
ATOM 2557 N N . TYR A 1 322 ? -15.348 -10.176 26.400 1.00 70.00 322 TYR A N 1
ATOM 2558 C CA . TYR A 1 322 ? -15.006 -11.232 27.363 1.00 70.00 322 TYR A CA 1
ATOM 2559 C C . TYR A 1 322 ? -14.329 -12.433 26.697 1.00 70.00 322 TYR A C 1
ATOM 2561 O O . TYR A 1 322 ? -13.497 -13.100 27.314 1.00 70.00 322 TYR A O 1
ATOM 2569 N N . PHE A 1 323 ? -14.659 -12.706 25.435 1.00 70.50 323 PHE A N 1
ATOM 2570 C CA . PHE A 1 323 ? -14.019 -13.752 24.653 1.00 70.50 323 PHE A CA 1
ATOM 2571 C C . PHE A 1 323 ? -12.543 -13.426 24.363 1.00 70.50 323 PHE A C 1
ATOM 2573 O O . PHE A 1 323 ? -11.697 -14.302 24.508 1.00 70.50 323 PHE A O 1
ATOM 2580 N N . ILE A 1 324 ? -12.212 -12.177 24.039 1.00 69.56 324 ILE A N 1
ATOM 2581 C CA . ILE A 1 324 ? -10.845 -11.767 23.670 1.00 69.56 324 ILE A CA 1
ATOM 2582 C C . ILE A 1 324 ? -9.980 -11.439 24.906 1.00 69.56 324 ILE A C 1
ATOM 2584 O O . ILE A 1 324 ? -8.755 -11.465 24.830 1.00 69.56 324 ILE A O 1
ATOM 2588 N N . SER A 1 325 ? -10.586 -11.176 26.070 1.00 77.62 325 SER A N 1
ATOM 2589 C CA . SER A 1 325 ? -9.866 -10.809 27.300 1.00 77.62 325 SER A CA 1
ATOM 2590 C C . SER A 1 325 ? -8.789 -11.838 27.711 1.00 77.62 325 SER A C 1
ATOM 2592 O O . SER A 1 325 ? -9.138 -12.975 28.055 1.00 77.62 325 SER A O 1
ATOM 2594 N N . PRO A 1 326 ? -7.499 -11.440 27.802 1.00 78.62 326 PRO A N 1
ATOM 2595 C CA . PRO A 1 326 ? -6.421 -12.330 28.240 1.00 78.62 326 PRO A CA 1
ATOM 2596 C C . PRO A 1 326 ? -6.638 -12.869 29.655 1.00 78.62 326 PRO A C 1
ATOM 2598 O O . PRO A 1 326 ? -6.404 -14.043 29.917 1.00 78.62 326 PRO A O 1
ATOM 2601 N N . LYS A 1 327 ? -7.160 -12.038 30.568 1.00 81.81 327 LYS A N 1
ATOM 2602 C CA . LYS A 1 327 ? -7.473 -12.457 31.945 1.00 81.81 327 LYS A CA 1
ATOM 2603 C C . LYS A 1 327 ? -8.530 -13.556 31.972 1.00 81.81 327 LYS A C 1
ATOM 2605 O O . LYS A 1 327 ? -8.373 -14.533 32.698 1.00 81.81 327 LYS A O 1
ATOM 2610 N N . MET A 1 328 ? -9.585 -13.405 31.171 1.00 81.62 328 MET A N 1
ATOM 2611 C CA . MET A 1 328 ? -10.637 -14.414 31.070 1.00 81.62 328 MET A CA 1
ATOM 2612 C C . MET A 1 328 ? -10.102 -15.693 30.428 1.00 81.62 328 MET A C 1
ATOM 2614 O O . MET A 1 328 ? -10.417 -16.781 30.891 1.00 81.62 328 MET A O 1
ATOM 2618 N N . PHE A 1 329 ? -9.254 -15.581 29.404 1.00 85.12 329 PHE A N 1
ATOM 2619 C CA . PHE A 1 329 ? -8.629 -16.743 28.781 1.00 85.12 329 PHE A CA 1
ATOM 2620 C C . PHE A 1 329 ? -7.715 -17.501 29.756 1.00 85.12 329 PHE A C 1
ATOM 2622 O O . PHE A 1 329 ? -7.847 -18.712 29.883 1.00 85.12 329 PHE A O 1
ATOM 2629 N N . ILE A 1 330 ? -6.883 -16.798 30.533 1.00 85.69 330 ILE A N 1
ATOM 2630 C CA . ILE A 1 330 ? -6.064 -17.401 31.598 1.00 85.69 330 ILE A CA 1
ATOM 2631 C C . ILE A 1 330 ? -6.950 -18.074 32.655 1.00 85.69 330 ILE A C 1
ATOM 2633 O O . ILE A 1 330 ? -6.655 -19.188 33.081 1.00 85.69 330 ILE A O 1
ATOM 2637 N N . ALA A 1 331 ? -8.049 -17.436 33.070 1.00 86.75 331 ALA A N 1
ATOM 2638 C CA . ALA A 1 331 ? -8.996 -18.034 34.012 1.00 86.75 331 ALA A CA 1
ATOM 2639 C C . ALA A 1 331 ? -9.661 -19.301 33.440 1.00 86.75 331 ALA A C 1
ATOM 2641 O O . ALA A 1 331 ? -9.780 -20.301 34.142 1.00 86.75 331 ALA A O 1
ATOM 2642 N N . GLN A 1 332 ? -10.034 -19.290 32.158 1.00 88.31 332 GLN A N 1
ATOM 2643 C CA . GLN A 1 332 ? -10.602 -20.444 31.457 1.00 88.31 332 GLN A CA 1
ATOM 2644 C C . GLN A 1 332 ? -9.592 -21.583 31.287 1.00 88.31 332 GLN A C 1
ATOM 2646 O O . GLN A 1 332 ? -9.976 -22.740 31.408 1.00 88.31 332 GLN A O 1
ATOM 2651 N N . ILE A 1 333 ? -8.311 -21.272 31.064 1.00 86.56 333 ILE A N 1
ATOM 2652 C CA . ILE A 1 333 ? -7.224 -22.261 31.057 1.00 86.56 333 ILE A CA 1
ATOM 2653 C C . ILE A 1 333 ? -7.037 -22.858 32.456 1.00 86.56 333 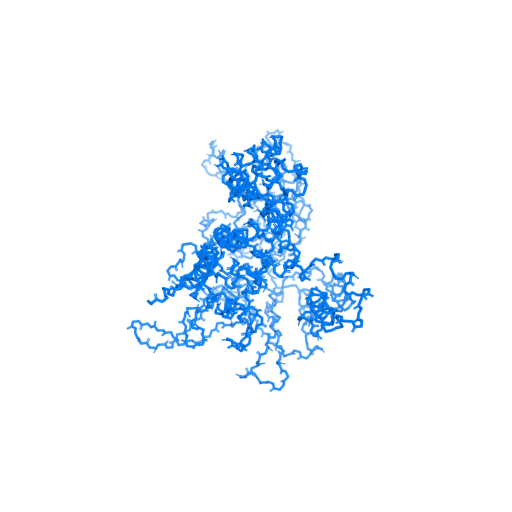ILE A C 1
ATOM 2655 O O . ILE A 1 333 ? -6.923 -24.070 32.594 1.00 86.56 333 ILE A O 1
ATOM 2659 N N . LYS A 1 334 ? -7.055 -22.038 33.516 1.00 90.50 334 LYS A N 1
ATOM 2660 C CA . LYS A 1 334 ? -6.985 -22.545 34.898 1.00 90.50 334 LYS A CA 1
ATOM 2661 C C . LYS A 1 334 ? -8.181 -23.439 35.251 1.00 90.50 334 LYS A C 1
ATOM 2663 O O . LYS A 1 334 ? -8.021 -24.387 36.008 1.00 90.50 334 LYS A O 1
ATOM 2668 N N . ALA A 1 335 ? -9.354 -23.171 34.676 1.00 91.94 335 ALA A N 1
ATOM 2669 C CA . ALA A 1 335 ? -10.578 -23.957 34.835 1.00 91.94 335 ALA A CA 1
ATOM 2670 C C . ALA A 1 335 ? -10.900 -24.813 33.589 1.00 91.94 335 ALA A C 1
ATOM 2672 O O . ALA A 1 335 ? -12.058 -24.900 33.163 1.00 91.94 335 ALA A O 1
ATOM 2673 N N . ILE A 1 336 ? -9.883 -25.440 32.980 1.00 87.75 336 ILE A N 1
ATOM 2674 C CA . ILE A 1 336 ? -10.024 -26.093 31.669 1.00 87.75 336 ILE A CA 1
ATOM 2675 C C . ILE A 1 336 ? -11.056 -27.222 31.653 1.00 87.75 336 ILE A C 1
ATOM 2677 O O . ILE A 1 336 ? -11.753 -27.367 30.657 1.00 87.75 336 ILE A O 1
ATOM 2681 N N . GLN A 1 337 ? -11.230 -27.963 32.752 1.00 89.31 337 GLN A N 1
ATOM 2682 C CA . GLN A 1 337 ? -12.225 -29.043 32.844 1.00 89.31 337 GLN A CA 1
ATOM 2683 C C . GLN A 1 337 ? -13.652 -28.545 32.554 1.00 89.31 337 GLN A C 1
ATOM 2685 O O . GLN A 1 337 ? -14.433 -29.241 31.911 1.00 89.31 337 GLN A O 1
ATOM 2690 N N . THR A 1 338 ? -13.967 -27.309 32.947 1.00 87.19 338 THR A N 1
ATOM 2691 C CA . THR A 1 338 ? -15.282 -26.692 32.728 1.00 87.19 338 THR A CA 1
ATOM 2692 C C . THR A 1 338 ? -15.369 -25.981 31.375 1.00 87.19 338 THR A C 1
ATOM 2694 O O . THR A 1 338 ? -16.416 -25.996 30.729 1.00 87.19 338 THR A O 1
ATOM 2697 N N . TYR A 1 339 ? -14.276 -25.359 30.916 1.00 87.06 339 TYR A N 1
ATOM 2698 C CA . TYR A 1 339 ? -14.277 -24.464 29.748 1.00 87.06 339 TYR A CA 1
ATOM 2699 C C . TYR A 1 339 ? -13.508 -24.999 28.526 1.00 87.06 339 TYR A C 1
ATOM 2701 O O . TYR A 1 339 ? -13.232 -24.230 27.602 1.00 87.06 339 TYR A O 1
ATOM 2709 N N . TYR A 1 340 ? -13.201 -26.301 28.470 1.00 85.88 340 TYR A N 1
ATOM 2710 C 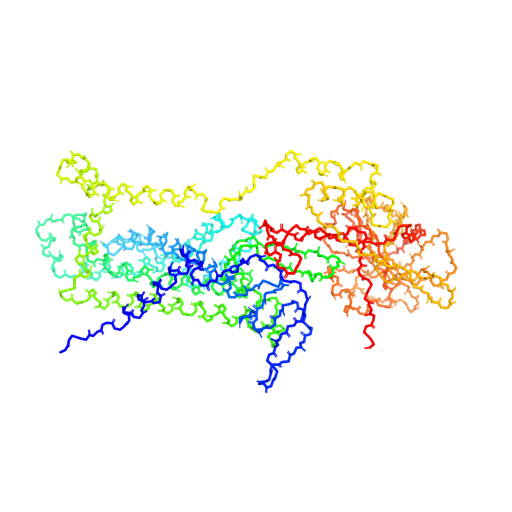CA . TYR A 1 340 ? -12.318 -26.898 27.455 1.00 85.88 340 TYR A CA 1
ATOM 2711 C C . TYR A 1 340 ? -12.702 -26.544 26.009 1.00 85.88 340 TYR A C 1
ATOM 2713 O O . TYR A 1 340 ? -11.831 -26.200 25.214 1.00 85.88 340 TYR A O 1
ATOM 2721 N N . ARG A 1 341 ? -14.001 -26.531 25.666 1.00 84.50 341 ARG A N 1
ATOM 2722 C CA . ARG A 1 341 ? -14.477 -26.155 24.317 1.00 84.50 341 ARG A CA 1
ATOM 2723 C C . ARG A 1 341 ? -14.116 -24.716 23.952 1.00 84.50 341 ARG A C 1
ATOM 2725 O O . ARG A 1 341 ? -13.686 -24.451 22.837 1.00 84.50 341 ARG A O 1
ATOM 2732 N N . GLN A 1 342 ? -14.289 -23.784 24.886 1.00 82.31 342 GLN A N 1
ATOM 2733 C CA . GLN A 1 342 ? -14.006 -22.366 24.653 1.00 82.31 342 GLN A CA 1
ATOM 2734 C C . GLN A 1 342 ? -12.501 -22.126 24.541 1.00 82.31 342 GLN A C 1
ATOM 2736 O O . GLN A 1 342 ? -12.068 -21.355 23.688 1.00 82.31 342 GLN A O 1
ATOM 2741 N N . VAL A 1 343 ? -11.714 -22.813 25.376 1.00 84.44 343 VAL A N 1
ATOM 2742 C CA . VAL A 1 343 ? -10.250 -22.770 25.325 1.00 84.44 343 VAL A CA 1
ATOM 2743 C C . VAL A 1 343 ? -9.749 -23.322 23.991 1.00 84.44 343 VAL A C 1
ATOM 2745 O O . VAL A 1 343 ? -8.976 -22.641 23.328 1.00 84.44 343 VAL A O 1
ATOM 2748 N N . LEU A 1 344 ? -10.250 -24.478 23.541 1.00 87.44 344 LEU A N 1
ATOM 2749 C CA . LEU A 1 344 ? -9.887 -25.070 22.248 1.00 87.44 344 LEU A CA 1
ATOM 2750 C C . LEU A 1 344 ? -10.207 -24.152 21.069 1.00 87.44 344 LEU A C 1
ATOM 2752 O O . LEU A 1 344 ? -9.346 -23.944 20.224 1.00 87.44 344 LEU A O 1
ATOM 2756 N N . VAL A 1 345 ? -11.404 -23.559 21.025 1.00 84.75 345 VAL A N 1
ATOM 2757 C CA . VAL A 1 345 ? -11.775 -22.622 19.949 1.00 84.75 345 VAL A CA 1
ATOM 2758 C C . VAL A 1 345 ? -10.861 -21.395 19.949 1.00 84.75 345 VAL A C 1
ATOM 2760 O O . VAL A 1 345 ? -10.395 -20.982 18.893 1.00 84.75 345 VAL A O 1
ATOM 2763 N N . LYS A 1 346 ? -10.555 -20.820 21.119 1.00 82.38 346 LYS A N 1
ATOM 2764 C CA . LYS A 1 346 ? -9.637 -19.673 21.221 1.00 82.38 346 LYS A CA 1
ATOM 2765 C C . LYS A 1 346 ? -8.217 -20.032 20.799 1.00 82.38 346 LYS A C 1
ATOM 2767 O O . LYS A 1 346 ? -7.612 -19.265 20.061 1.00 82.38 346 LYS A O 1
ATOM 2772 N N . ILE A 1 347 ? -7.708 -21.189 21.228 1.00 84.44 347 ILE A N 1
ATOM 2773 C CA . ILE A 1 347 ? -6.403 -21.697 20.792 1.00 84.44 347 ILE A CA 1
ATOM 2774 C C . ILE A 1 347 ? -6.410 -21.894 19.278 1.00 84.44 347 ILE A C 1
ATOM 2776 O O . ILE A 1 347 ? -5.501 -21.409 18.625 1.00 84.44 347 ILE A O 1
ATOM 2780 N N . ALA A 1 348 ? -7.443 -22.516 18.707 1.00 84.19 348 ALA A N 1
ATOM 2781 C CA . ALA A 1 348 ? -7.554 -22.716 17.265 1.00 84.19 348 ALA A CA 1
ATOM 2782 C C . ALA A 1 348 ? -7.569 -21.387 16.497 1.00 84.19 348 ALA A C 1
ATOM 2784 O O . ALA A 1 348 ? -6.878 -21.269 15.495 1.00 84.19 348 ALA A O 1
ATOM 2785 N N . ILE A 1 349 ? -8.284 -20.367 16.986 1.00 80.69 349 ILE A N 1
ATOM 2786 C CA . ILE A 1 349 ? -8.284 -19.023 16.388 1.00 80.69 349 ILE A CA 1
ATOM 2787 C C . ILE A 1 349 ? -6.902 -18.370 16.499 1.00 80.69 349 ILE A C 1
ATOM 2789 O O . ILE A 1 349 ? -6.420 -17.814 15.521 1.00 80.69 349 ILE A O 1
ATOM 2793 N N . ILE A 1 350 ? -6.248 -18.434 17.663 1.00 78.50 350 ILE A N 1
ATOM 2794 C CA . ILE A 1 350 ? -4.908 -17.859 17.862 1.00 78.50 350 ILE A CA 1
ATOM 2795 C C . ILE A 1 350 ? -3.890 -18.567 16.968 1.00 78.50 350 ILE A C 1
ATOM 2797 O O . ILE A 1 350 ? -3.127 -17.903 16.277 1.00 78.50 350 ILE A O 1
ATOM 2801 N N . VAL A 1 351 ? -3.906 -19.899 16.939 1.00 80.44 351 VAL A N 1
ATOM 2802 C CA . VAL A 1 351 ? -3.058 -20.715 16.065 1.00 80.44 351 VAL A CA 1
ATOM 2803 C C . VAL A 1 351 ? -3.354 -20.401 14.608 1.00 80.44 351 VAL A C 1
ATOM 2805 O O . VAL A 1 351 ? -2.412 -20.232 13.852 1.00 80.44 351 VAL A O 1
ATOM 2808 N N . PHE A 1 352 ? -4.619 -20.248 14.215 1.00 77.56 352 PHE A N 1
ATOM 2809 C CA . PHE A 1 352 ? -4.989 -19.855 12.859 1.00 77.56 352 PHE A CA 1
ATOM 2810 C C . PHE A 1 352 ? -4.466 -18.462 12.511 1.00 77.56 352 PHE A C 1
ATOM 2812 O O . PHE A 1 352 ? -3.908 -18.296 11.441 1.00 77.56 352 PHE A O 1
ATOM 2819 N N . ILE A 1 353 ? -4.579 -17.471 13.401 1.00 73.00 353 ILE A N 1
ATOM 2820 C CA . ILE A 1 353 ? -4.054 -16.115 13.173 1.00 73.00 353 ILE A CA 1
ATOM 2821 C C . ILE A 1 353 ? -2.523 -16.129 13.090 1.00 73.00 353 ILE A C 1
ATOM 2823 O O . ILE A 1 353 ? -1.961 -15.488 12.208 1.00 73.00 353 ILE A O 1
ATOM 2827 N N . ILE A 1 354 ? -1.846 -16.861 13.982 1.00 69.81 354 ILE A N 1
ATOM 2828 C CA . ILE A 1 354 ? -0.383 -16.990 13.981 1.00 69.81 354 ILE A CA 1
ATOM 2829 C C . ILE A 1 354 ? 0.077 -17.730 12.730 1.00 69.81 354 ILE A C 1
ATOM 2831 O O . ILE A 1 354 ? 0.970 -17.246 12.052 1.00 69.81 354 ILE A O 1
ATOM 2835 N N . ALA A 1 355 ? -0.545 -18.855 12.387 1.00 71.19 355 ALA A N 1
ATOM 2836 C CA . ALA A 1 355 ? -0.298 -19.566 11.141 1.00 71.19 355 ALA A CA 1
ATOM 2837 C C . ALA A 1 355 ? -0.570 -18.648 9.947 1.00 71.19 355 ALA A C 1
ATOM 2839 O O . ALA A 1 355 ? 0.231 -18.586 9.025 1.00 71.19 355 ALA A O 1
ATOM 2840 N N . TYR A 1 356 ? -1.639 -17.852 10.000 1.00 65.94 356 TYR A N 1
ATOM 2841 C CA . TYR A 1 356 ? -1.970 -16.914 8.941 1.00 65.94 356 TYR A CA 1
ATOM 2842 C C . TYR A 1 356 ? -0.920 -15.814 8.759 1.00 65.94 356 TYR A C 1
ATOM 2844 O O . TYR A 1 356 ? -0.594 -15.452 7.635 1.00 65.94 356 TYR A O 1
ATOM 2852 N N . ALA A 1 357 ? -0.359 -15.315 9.858 1.00 59.50 357 ALA A N 1
ATOM 2853 C CA . ALA A 1 357 ? 0.652 -14.267 9.844 1.00 59.50 357 ALA A CA 1
ATOM 2854 C C . ALA A 1 357 ? 2.083 -14.782 9.599 1.00 59.50 357 ALA A C 1
ATOM 2856 O O . ALA A 1 357 ? 2.883 -14.070 9.002 1.00 59.50 357 ALA A O 1
ATOM 2857 N N . ALA A 1 358 ? 2.418 -15.978 10.085 1.00 59.50 358 ALA A N 1
ATOM 2858 C CA . ALA A 1 358 ? 3.776 -16.522 10.082 1.00 59.50 358 ALA A CA 1
ATOM 2859 C C . ALA A 1 358 ? 4.040 -17.484 8.919 1.00 59.50 358 ALA A C 1
ATOM 2861 O O . ALA A 1 358 ? 5.190 -17.634 8.510 1.00 59.50 358 ALA A O 1
ATOM 2862 N N . ILE A 1 359 ? 3.005 -18.147 8.394 1.00 64.25 359 ILE A N 1
ATOM 2863 C CA . ILE A 1 359 ? 3.141 -19.012 7.224 1.00 64.25 359 ILE A CA 1
ATOM 2864 C C . ILE A 1 359 ? 2.972 -18.130 5.987 1.00 64.25 359 ILE A C 1
ATOM 2866 O O . ILE A 1 359 ? 1.916 -17.521 5.815 1.00 64.25 359 ILE A O 1
ATOM 2870 N N . PRO A 1 360 ? 3.974 -18.044 5.102 1.00 56.56 360 PRO A N 1
ATOM 2871 C CA . PRO A 1 360 ? 3.769 -17.454 3.790 1.00 56.56 360 PRO A CA 1
ATOM 2872 C C . PRO A 1 360 ? 2.781 -18.346 3.032 1.00 56.56 360 PRO A C 1
ATOM 2874 O O . PRO A 1 360 ? 3.099 -19.484 2.711 1.00 56.56 360 PRO A O 1
ATOM 2877 N N . TRP A 1 361 ? 1.566 -17.852 2.782 1.00 52.94 361 TRP A N 1
ATOM 2878 C CA . TRP A 1 361 ? 0.486 -18.624 2.132 1.00 52.94 361 TRP A CA 1
ATOM 2879 C C . TRP A 1 361 ? 0.731 -18.879 0.650 1.00 52.94 361 TRP A C 1
ATOM 2881 O O . TRP A 1 361 ? 0.129 -19.773 0.068 1.00 52.94 361 TRP A O 1
ATOM 2891 N N . HIS A 1 362 ? 1.645 -18.116 0.060 1.00 53.47 362 HIS A N 1
ATOM 2892 C CA . HIS A 1 362 ? 2.131 -18.318 -1.296 1.00 53.47 362 HIS A CA 1
ATOM 2893 C C . HIS A 1 362 ? 3.656 -18.409 -1.230 1.00 53.47 362 HIS A C 1
ATOM 2895 O O . HIS A 1 362 ? 4.349 -17.476 -1.640 1.00 53.47 362 HIS A O 1
ATOM 2901 N N . PRO A 1 363 ? 4.210 -19.470 -0.614 1.00 49.12 363 PRO A N 1
ATOM 2902 C CA . PRO A 1 363 ? 5.645 -19.661 -0.656 1.00 49.12 363 PRO A CA 1
ATOM 2903 C C . PRO A 1 363 ? 6.015 -19.859 -2.125 1.00 49.12 363 PRO A C 1
ATOM 2905 O O . PRO A 1 363 ? 5.357 -20.627 -2.829 1.00 49.12 363 PRO A O 1
ATOM 2908 N N . SER A 1 364 ? 7.049 -19.158 -2.595 1.00 49.72 364 SER A N 1
ATOM 2909 C CA . SER A 1 364 ? 7.594 -19.428 -3.925 1.00 49.72 364 SER A CA 1
ATOM 2910 C C . SER A 1 364 ? 7.853 -20.929 -4.028 1.00 49.72 364 SER A C 1
ATOM 2912 O O . SER A 1 364 ? 8.569 -21.493 -3.195 1.00 49.72 364 SER A O 1
ATOM 2914 N N . GLN A 1 365 ? 7.267 -21.581 -5.034 1.00 51.56 365 GLN A N 1
ATOM 2915 C CA . GLN A 1 365 ? 7.474 -23.013 -5.274 1.00 51.56 365 GLN A CA 1
ATOM 2916 C C . GLN A 1 365 ? 8.959 -23.333 -5.519 1.00 51.56 365 GLN A C 1
ATOM 2918 O O . GLN A 1 365 ? 9.397 -24.475 -5.373 1.00 51.56 365 GLN A O 1
ATOM 2923 N N . HIS A 1 366 ? 9.749 -22.308 -5.845 1.00 60.84 366 HIS A N 1
ATOM 2924 C CA . HIS A 1 366 ? 11.179 -22.385 -6.068 1.00 60.84 366 HIS A CA 1
ATOM 2925 C C . HIS A 1 366 ? 11.931 -21.574 -5.009 1.00 60.84 366 HIS A C 1
ATOM 2927 O O . HIS A 1 366 ? 11.699 -20.375 -4.834 1.00 60.84 366 HIS A O 1
ATOM 2933 N N . LYS A 1 367 ? 12.865 -22.221 -4.304 1.00 66.44 367 LYS A N 1
ATOM 2934 C CA . LYS A 1 367 ? 13.829 -21.508 -3.459 1.00 66.44 367 LYS A CA 1
ATOM 2935 C C . LYS A 1 367 ? 14.766 -20.702 -4.355 1.00 66.44 367 LYS A C 1
ATOM 2937 O O . LYS A 1 367 ? 15.245 -21.222 -5.359 1.00 66.44 367 LYS A O 1
ATOM 2942 N N . PHE A 1 368 ? 15.035 -19.454 -3.979 1.00 72.31 368 PHE A N 1
ATOM 2943 C CA . PHE A 1 368 ? 16.040 -18.649 -4.663 1.00 72.31 368 PHE A CA 1
ATOM 2944 C C . PHE A 1 368 ? 17.436 -19.207 -4.356 1.00 72.31 368 PHE A C 1
ATOM 2946 O O . PHE A 1 368 ? 17.839 -19.282 -3.195 1.00 72.31 368 PHE A O 1
ATOM 2953 N N . ASP A 1 369 ? 18.145 -19.631 -5.398 1.00 84.12 369 ASP A N 1
ATOM 2954 C CA . ASP A 1 369 ? 19.500 -20.173 -5.318 1.00 84.12 369 ASP A CA 1
ATOM 2955 C C . ASP A 1 369 ? 20.501 -19.016 -5.461 1.00 84.12 369 ASP A C 1
ATOM 2957 O O . ASP A 1 369 ? 20.816 -18.577 -6.569 1.00 84.12 369 ASP A O 1
ATOM 2961 N N . ILE A 1 370 ? 20.939 -18.473 -4.318 1.00 86.50 370 ILE A N 1
ATOM 2962 C CA . ILE A 1 370 ? 21.854 -17.321 -4.267 1.00 86.50 370 ILE A CA 1
ATOM 2963 C C . ILE A 1 370 ? 23.192 -17.668 -4.922 1.00 86.50 370 ILE A C 1
ATOM 2965 O O . ILE A 1 370 ? 23.739 -16.844 -5.649 1.00 86.50 370 ILE A O 1
ATOM 2969 N N . GLU A 1 371 ? 23.716 -18.873 -4.692 1.00 90.19 371 GLU A N 1
ATOM 2970 C CA . GLU A 1 371 ? 25.008 -19.293 -5.239 1.00 90.19 371 GLU A CA 1
ATOM 2971 C C . GLU A 1 371 ? 24.962 -19.342 -6.766 1.00 90.19 371 GLU A C 1
ATOM 2973 O O . GLU A 1 371 ? 25.842 -18.798 -7.434 1.00 90.19 371 GLU A O 1
ATOM 2978 N N . ARG A 1 372 ? 23.886 -19.901 -7.330 1.00 86.38 372 ARG A N 1
ATOM 2979 C CA . ARG A 1 372 ? 23.657 -19.917 -8.780 1.00 86.38 372 ARG A CA 1
ATOM 2980 C C . ARG A 1 372 ? 23.415 -18.524 -9.357 1.00 86.38 372 ARG A C 1
ATOM 2982 O O . ARG A 1 372 ? 23.905 -18.214 -10.437 1.00 86.38 372 ARG A O 1
ATOM 2989 N N . ALA A 1 373 ? 22.687 -17.661 -8.651 1.00 82.94 373 ALA A N 1
ATOM 2990 C CA . ALA A 1 373 ? 22.518 -16.276 -9.084 1.00 82.94 373 ALA A CA 1
ATOM 2991 C C . ALA A 1 373 ? 23.868 -15.540 -9.125 1.00 82.94 373 ALA A C 1
ATOM 2993 O O . ALA A 1 373 ? 24.188 -14.879 -10.113 1.00 82.94 373 ALA A O 1
ATOM 2994 N N . MET A 1 374 ? 24.692 -15.706 -8.088 1.00 87.69 374 MET A N 1
ATOM 2995 C CA . MET A 1 374 ? 26.027 -15.113 -8.018 1.00 87.69 374 MET A CA 1
ATOM 2996 C C . MET A 1 374 ? 26.990 -15.703 -9.050 1.00 87.69 374 MET A C 1
ATOM 2998 O O . MET A 1 374 ? 27.833 -14.968 -9.561 1.00 87.69 374 MET A O 1
ATOM 3002 N N . SER A 1 375 ? 26.859 -16.982 -9.414 1.00 91.38 375 SER A N 1
ATOM 3003 C CA . SER A 1 375 ? 27.689 -17.580 -10.466 1.00 91.38 375 SER A CA 1
ATOM 3004 C C . SER A 1 375 ? 27.394 -16.981 -11.844 1.00 91.38 375 SER A C 1
ATOM 3006 O O . SER A 1 375 ? 28.331 -16.715 -12.596 1.00 91.38 375 SER A O 1
ATOM 3008 N N . HIS A 1 376 ? 26.127 -16.671 -12.149 1.00 88.31 376 HIS A N 1
ATOM 3009 C CA . HIS A 1 376 ? 25.763 -15.926 -13.358 1.00 88.31 376 HIS A CA 1
ATOM 3010 C C . HIS A 1 376 ? 26.320 -14.510 -13.361 1.00 88.31 376 HIS A C 1
ATOM 3012 O O . HIS A 1 376 ? 26.840 -14.066 -14.382 1.00 88.31 376 HIS A O 1
ATOM 3018 N N . VAL A 1 377 ? 26.239 -13.809 -12.224 1.00 83.81 377 VAL A N 1
ATOM 3019 C CA . VAL A 1 377 ? 26.845 -12.479 -12.086 1.00 83.81 377 VAL A CA 1
ATOM 3020 C C . VAL A 1 377 ? 28.342 -12.570 -12.355 1.00 83.81 377 VAL A C 1
ATOM 3022 O O . VAL A 1 377 ? 28.838 -11.841 -13.205 1.00 83.81 377 VAL A O 1
ATOM 3025 N N . HIS A 1 378 ? 29.043 -13.508 -11.713 1.00 86.88 378 HIS A N 1
ATOM 3026 C CA . HIS A 1 378 ? 30.479 -13.684 -11.901 1.00 86.88 378 HIS A CA 1
ATOM 3027 C C . HIS A 1 378 ? 30.835 -13.962 -13.366 1.00 86.88 378 HIS A C 1
ATOM 3029 O O . HIS A 1 378 ? 31.671 -13.251 -13.921 1.00 86.88 378 HIS A O 1
ATOM 3035 N N . ALA A 1 379 ? 30.154 -14.918 -14.009 1.00 86.50 379 ALA A N 1
ATOM 3036 C CA . ALA A 1 379 ? 30.365 -15.259 -15.415 1.00 86.50 379 ALA A CA 1
ATOM 3037 C C . ALA A 1 379 ? 30.152 -14.056 -16.346 1.00 86.50 379 ALA A C 1
ATOM 3039 O O . ALA A 1 379 ? 30.980 -13.803 -17.213 1.00 86.50 379 ALA A O 1
ATOM 3040 N N . LEU A 1 380 ? 29.096 -13.269 -16.123 1.00 82.38 380 LEU A N 1
ATOM 3041 C CA . LEU A 1 380 ? 28.778 -12.082 -16.922 1.00 82.38 380 LEU A CA 1
ATOM 3042 C C . LEU A 1 380 ? 29.661 -10.862 -16.606 1.00 82.38 380 LEU A C 1
ATOM 3044 O O . LEU A 1 380 ? 29.570 -9.849 -17.294 1.00 82.38 380 LEU A O 1
ATOM 3048 N N . THR A 1 381 ? 30.513 -10.936 -15.584 1.00 81.44 381 THR A N 1
ATOM 3049 C CA . THR A 1 381 ? 31.455 -9.865 -15.206 1.00 81.44 381 THR A CA 1
ATOM 3050 C C . THR A 1 381 ? 32.916 -10.210 -15.491 1.00 81.44 381 THR A C 1
ATOM 3052 O O . THR A 1 381 ? 33.802 -9.456 -15.098 1.00 81.44 381 THR A O 1
ATOM 3055 N N . GLN A 1 382 ? 33.187 -11.337 -16.153 1.00 84.56 382 GLN A N 1
ATOM 3056 C CA . GLN A 1 382 ? 34.552 -11.729 -16.496 1.00 84.56 382 GLN A CA 1
ATOM 3057 C C . GLN A 1 382 ? 35.198 -10.734 -17.474 1.00 84.56 382 GLN A C 1
ATOM 3059 O O . GLN A 1 382 ? 34.541 -10.193 -18.365 1.00 84.56 382 GLN A O 1
ATOM 3064 N N . GLU A 1 383 ? 36.506 -10.509 -17.325 1.00 80.50 383 GLU A N 1
ATOM 3065 C CA . GLU A 1 383 ? 37.260 -9.530 -18.126 1.00 80.50 383 GLU A CA 1
ATOM 3066 C C . GLU A 1 383 ? 37.228 -9.828 -19.633 1.00 80.50 383 GLU A C 1
ATOM 3068 O O . GLU A 1 383 ? 37.209 -8.908 -20.451 1.00 80.50 383 GLU A O 1
ATOM 3073 N N . ASN A 1 384 ? 37.153 -11.106 -20.019 1.00 80.69 384 ASN A N 1
ATOM 3074 C CA . ASN A 1 384 ? 37.037 -11.530 -21.418 1.00 80.69 384 ASN A CA 1
ATOM 3075 C C . ASN A 1 384 ? 35.748 -11.035 -22.100 1.00 80.69 384 ASN A C 1
ATOM 3077 O O . ASN A 1 384 ? 35.729 -10.923 -23.323 1.00 80.69 384 ASN A O 1
ATOM 3081 N N . LEU A 1 385 ? 34.700 -10.702 -21.337 1.00 77.00 385 LEU A N 1
ATOM 3082 C CA . LEU A 1 385 ? 33.455 -10.136 -21.863 1.00 77.00 385 LEU A CA 1
ATOM 3083 C C . LEU A 1 385 ? 33.523 -8.616 -22.071 1.00 77.00 385 LEU A C 1
ATOM 3085 O O . LEU A 1 385 ? 32.548 -8.043 -22.550 1.00 77.00 385 LEU A O 1
ATOM 3089 N N . LYS A 1 386 ? 34.641 -7.956 -21.722 1.00 71.50 386 LYS A N 1
ATOM 3090 C CA . LYS A 1 386 ? 34.935 -6.536 -22.018 1.00 71.50 386 LYS A CA 1
ATOM 3091 C C . LYS A 1 386 ? 33.747 -5.591 -21.770 1.00 71.50 386 LYS A C 1
ATOM 3093 O O . LYS A 1 386 ? 33.374 -4.802 -22.626 1.00 71.50 386 LYS A O 1
ATOM 3098 N N . GLY A 1 387 ? 33.093 -5.720 -20.615 1.00 67.44 387 GLY A N 1
ATOM 3099 C CA . GLY A 1 387 ? 31.963 -4.860 -20.238 1.00 67.44 387 GLY A CA 1
ATOM 3100 C C . GLY A 1 387 ? 30.605 -5.224 -20.855 1.00 67.44 387 GLY A C 1
ATOM 3101 O O . GLY A 1 387 ? 29.598 -4.675 -20.411 1.00 67.44 387 GLY A O 1
ATOM 3102 N N . ARG A 1 388 ? 30.544 -6.213 -21.762 1.00 74.31 388 ARG A N 1
ATOM 3103 C CA . ARG A 1 388 ? 29.333 -6.665 -22.479 1.00 74.31 388 ARG A CA 1
ATOM 3104 C C . ARG A 1 388 ? 28.721 -5.577 -23.363 1.00 74.31 388 ARG A C 1
ATOM 3106 O O . ARG A 1 388 ? 27.503 -5.451 -23.444 1.00 74.31 388 ARG A O 1
ATOM 3113 N N . GLU A 1 389 ? 29.570 -4.769 -23.986 1.00 70.44 389 GLU A N 1
ATOM 3114 C CA . GLU A 1 389 ? 29.126 -3.712 -24.892 1.00 70.44 389 GLU A CA 1
ATOM 3115 C C . GLU A 1 389 ? 28.385 -4.303 -26.098 1.00 70.44 389 GLU A C 1
ATOM 3117 O O . GLU A 1 389 ? 28.853 -5.265 -26.720 1.00 70.44 389 GLU A O 1
ATOM 3122 N N . ALA A 1 390 ? 27.233 -3.720 -26.435 1.00 69.88 390 ALA A N 1
ATOM 3123 C CA . ALA A 1 390 ? 26.414 -4.178 -27.552 1.00 69.88 390 ALA A CA 1
ATOM 3124 C C . ALA A 1 390 ? 27.185 -4.074 -28.879 1.00 69.88 390 ALA A C 1
ATOM 3126 O O . ALA A 1 390 ? 27.906 -3.106 -29.121 1.00 69.88 390 ALA A O 1
ATOM 3127 N N . GLY A 1 391 ? 27.045 -5.084 -29.742 1.00 69.44 391 GLY A N 1
ATOM 3128 C CA . GLY A 1 391 ? 27.732 -5.127 -31.037 1.00 69.44 391 GLY A CA 1
ATOM 3129 C C . GLY A 1 391 ? 29.221 -5.498 -30.984 1.00 69.44 391 GLY A C 1
ATOM 3130 O O . GLY A 1 391 ? 29.878 -5.536 -32.029 1.00 69.44 391 GLY A O 1
ATOM 3131 N N . THR A 1 392 ? 29.764 -5.795 -29.796 1.00 74.94 392 THR A N 1
ATOM 3132 C CA . THR A 1 392 ? 31.139 -6.287 -29.607 1.00 74.94 392 THR A CA 1
ATOM 3133 C C . THR A 1 392 ? 31.182 -7.806 -29.430 1.00 74.94 392 THR A C 1
ATOM 3135 O O . THR A 1 392 ? 30.179 -8.444 -29.112 1.00 74.94 392 THR A O 1
ATOM 3138 N N . GLU A 1 393 ? 32.373 -8.395 -29.566 1.00 82.56 393 GLU A N 1
ATOM 3139 C CA . GLU A 1 393 ? 32.607 -9.816 -29.261 1.00 82.56 393 GLU A CA 1
ATOM 3140 C C . GLU A 1 393 ? 32.209 -10.168 -27.816 1.00 82.56 393 GLU A C 1
ATOM 3142 O O . GLU A 1 393 ? 31.633 -11.223 -27.564 1.00 82.56 393 GLU A O 1
ATOM 3147 N N . GLY A 1 394 ? 32.461 -9.265 -26.863 1.00 79.69 394 GLY A N 1
ATOM 3148 C CA . GLY A 1 394 ? 32.115 -9.466 -25.457 1.00 79.69 394 GLY A CA 1
ATOM 3149 C C . GLY A 1 394 ? 30.605 -9.487 -25.202 1.00 79.69 394 GLY A C 1
ATOM 3150 O O . GLY A 1 394 ? 30.128 -10.322 -24.431 1.00 79.69 394 GLY A O 1
ATOM 3151 N N . GLY A 1 395 ? 29.849 -8.617 -25.883 1.00 77.31 395 GLY A N 1
ATOM 3152 C CA . GLY A 1 395 ? 28.380 -8.641 -25.884 1.00 77.31 395 GLY A CA 1
ATOM 3153 C C . GLY A 1 395 ? 27.835 -9.945 -26.470 1.00 77.31 395 GLY A C 1
ATOM 3154 O O . GLY A 1 395 ? 27.081 -10.653 -25.802 1.00 77.31 395 GLY A O 1
ATOM 3155 N N . GLN A 1 396 ? 28.346 -10.341 -27.640 1.00 81.00 396 GLN A N 1
ATOM 3156 C CA . GLN A 1 396 ? 27.980 -11.590 -28.312 1.00 81.00 396 GLN A CA 1
ATOM 3157 C C . GLN A 1 396 ? 28.218 -12.824 -27.423 1.00 81.00 396 GLN A C 1
ATOM 3159 O O . GLN A 1 396 ? 27.332 -13.668 -27.276 1.00 81.00 396 GLN A O 1
ATOM 3164 N N . LEU A 1 397 ? 29.392 -12.929 -26.787 1.00 85.88 397 LEU A N 1
ATOM 3165 C CA . LEU A 1 397 ? 29.721 -14.027 -25.870 1.00 85.88 397 LEU A CA 1
ATOM 3166 C C . LEU A 1 397 ? 28.810 -14.047 -24.634 1.00 85.88 397 LEU A C 1
ATOM 3168 O O . LEU A 1 397 ? 28.424 -15.120 -24.163 1.00 85.88 397 LEU A O 1
ATOM 3172 N N . ALA A 1 398 ? 28.437 -12.876 -24.115 1.00 83.94 398 ALA A N 1
ATOM 3173 C CA . ALA A 1 398 ? 27.496 -12.771 -23.008 1.00 83.94 398 ALA A CA 1
ATOM 3174 C C . ALA A 1 398 ? 26.082 -13.224 -23.413 1.00 83.94 398 ALA A C 1
ATOM 3176 O O . ALA A 1 398 ? 25.429 -13.936 -22.645 1.00 83.94 398 ALA A O 1
ATOM 3177 N N . GLY A 1 399 ? 25.639 -12.884 -24.628 1.00 81.75 399 GLY A N 1
ATOM 3178 C CA . GLY A 1 399 ? 24.405 -13.395 -25.223 1.00 81.75 399 GLY A CA 1
ATOM 3179 C C . GLY A 1 399 ? 24.408 -14.923 -25.343 1.00 81.75 399 GLY A C 1
ATOM 3180 O O . GLY A 1 399 ? 23.477 -15.583 -24.875 1.00 81.75 399 GLY A O 1
ATOM 3181 N N . GLU A 1 400 ? 25.491 -15.512 -25.862 1.00 87.12 400 GLU A N 1
ATOM 3182 C CA . GLU A 1 400 ? 25.639 -16.975 -25.961 1.00 87.12 400 GLU A CA 1
ATOM 3183 C C . GLU A 1 400 ? 25.648 -17.666 -24.587 1.00 87.12 400 GLU A C 1
ATOM 3185 O O . GLU A 1 400 ? 25.066 -18.746 -24.424 1.00 87.12 400 GLU A O 1
ATOM 3190 N N . TYR A 1 401 ? 26.248 -17.042 -23.568 1.00 88.06 401 TYR A N 1
ATOM 3191 C CA . TYR A 1 401 ? 26.189 -17.541 -22.193 1.00 88.06 401 TYR A CA 1
ATOM 3192 C C . TYR A 1 401 ? 24.751 -17.565 -21.659 1.00 88.06 401 TYR A C 1
ATOM 3194 O O . TYR A 1 401 ? 24.311 -18.582 -21.118 1.00 88.06 401 TYR A O 1
ATOM 3202 N N . ILE A 1 402 ? 24.001 -16.470 -21.829 1.00 84.69 402 ILE A N 1
ATOM 3203 C CA . ILE A 1 402 ? 22.604 -16.363 -21.378 1.00 84.69 402 ILE A CA 1
ATOM 3204 C C . ILE A 1 402 ? 21.738 -17.402 -22.078 1.00 84.69 402 ILE A C 1
ATOM 3206 O O . ILE A 1 402 ? 20.983 -18.120 -21.420 1.00 84.69 402 ILE A O 1
ATOM 3210 N N . LYS A 1 403 ? 21.892 -17.532 -23.396 1.00 85.62 403 LYS A N 1
ATOM 3211 C CA . LYS A 1 403 ? 21.220 -18.551 -24.199 1.00 85.62 403 LYS A CA 1
ATOM 3212 C C . LYS A 1 403 ? 21.510 -19.955 -23.667 1.00 85.62 403 LYS A C 1
ATOM 3214 O O . LYS A 1 403 ? 20.591 -20.720 -23.383 1.00 85.62 403 LYS A O 1
ATOM 3219 N N . SER A 1 404 ? 22.782 -20.280 -23.459 1.00 89.12 404 SER A N 1
ATOM 3220 C CA . SER A 1 404 ? 23.200 -21.585 -22.937 1.00 89.12 404 SER A CA 1
ATOM 3221 C C . SER A 1 404 ? 22.620 -21.862 -21.545 1.00 89.12 404 SER A C 1
ATOM 3223 O O . SER A 1 404 ? 22.135 -22.963 -21.278 1.00 89.12 404 SER A O 1
ATOM 3225 N N . ALA A 1 405 ? 22.603 -20.855 -20.666 1.00 88.00 405 ALA A N 1
ATOM 3226 C CA . ALA A 1 405 ? 22.016 -20.962 -19.334 1.00 88.00 405 ALA A CA 1
ATOM 3227 C C . ALA A 1 405 ? 20.498 -21.206 -19.394 1.00 88.00 405 ALA A C 1
ATOM 3229 O O . ALA A 1 405 ? 19.996 -22.114 -18.731 1.00 88.00 405 ALA A O 1
ATOM 3230 N N . LEU A 1 406 ? 19.769 -20.458 -20.226 1.00 83.75 406 LEU A N 1
ATOM 3231 C CA . LEU A 1 406 ? 18.327 -20.626 -20.425 1.00 83.75 406 LEU A CA 1
ATOM 3232 C C . LEU A 1 406 ? 17.987 -22.027 -20.964 1.00 83.75 406 LEU A C 1
ATOM 3234 O O . LEU A 1 406 ? 17.117 -22.697 -20.399 1.00 83.75 406 LEU A O 1
ATOM 3238 N N . LEU A 1 407 ? 18.724 -22.521 -21.967 1.00 86.88 407 LEU A N 1
ATOM 3239 C CA . LEU A 1 407 ? 18.571 -23.894 -22.473 1.00 86.88 407 LEU A CA 1
ATOM 3240 C C . LEU A 1 407 ? 18.803 -24.927 -21.366 1.00 86.88 407 LEU A C 1
ATOM 3242 O O . LEU A 1 407 ? 18.009 -25.855 -21.213 1.00 86.88 407 LEU A O 1
ATOM 3246 N N . SER A 1 408 ? 19.840 -24.742 -20.538 1.00 88.19 408 SER A N 1
ATOM 3247 C CA . SER A 1 408 ? 20.140 -25.650 -19.419 1.00 88.19 408 SER A CA 1
ATOM 3248 C C . SER A 1 408 ? 19.016 -25.720 -18.375 1.00 88.19 408 SER A C 1
ATOM 3250 O O . SER A 1 408 ? 18.866 -26.721 -17.674 1.00 88.19 408 SER A O 1
ATOM 3252 N N . TYR A 1 409 ? 18.184 -24.678 -18.294 1.00 83.50 409 TYR A N 1
ATOM 3253 C CA . TYR A 1 409 ? 17.017 -24.613 -17.414 1.00 83.50 409 TYR A CA 1
ATOM 3254 C C . TYR A 1 409 ? 15.726 -25.121 -18.064 1.00 83.50 409 TYR A C 1
ATOM 3256 O O . TYR A 1 409 ? 14.665 -25.085 -17.424 1.00 83.50 409 TYR A O 1
ATOM 3264 N N . GLY A 1 410 ? 15.815 -25.631 -19.294 1.00 80.44 410 GLY A N 1
ATOM 3265 C CA . GLY A 1 410 ? 14.701 -26.176 -20.062 1.00 80.44 410 GLY A CA 1
ATOM 3266 C C . GLY A 1 410 ? 13.808 -25.106 -20.684 1.00 80.44 410 GLY A C 1
ATOM 3267 O O . GLY A 1 410 ? 12.622 -25.364 -20.878 1.00 80.44 410 GLY A O 1
ATOM 3268 N N . TYR A 1 411 ? 14.340 -23.906 -20.936 1.00 79.94 411 TYR A N 1
ATOM 3269 C CA . TYR A 1 411 ? 13.642 -22.902 -21.734 1.00 79.94 411 TYR A CA 1
ATOM 3270 C C . TYR A 1 411 ? 13.813 -23.215 -23.224 1.00 79.94 411 TYR A C 1
ATOM 3272 O O . TYR A 1 411 ? 14.884 -23.616 -23.673 1.00 79.94 411 TYR A O 1
ATOM 3280 N N . ILE A 1 412 ? 12.750 -22.997 -23.985 1.00 81.06 412 ILE A N 1
ATOM 3281 C CA . ILE A 1 412 ? 12.759 -22.863 -25.439 1.00 81.06 412 ILE A CA 1
ATOM 3282 C C . ILE A 1 412 ? 13.260 -21.452 -25.740 1.00 81.06 412 ILE A C 1
ATOM 3284 O O . ILE A 1 412 ? 12.828 -20.512 -25.078 1.00 81.06 412 ILE A O 1
ATOM 3288 N N . ILE A 1 413 ? 14.171 -21.287 -26.695 1.00 79.00 413 ILE A N 1
ATOM 3289 C CA . ILE A 1 413 ? 14.744 -19.974 -27.009 1.00 79.00 413 ILE A CA 1
ATOM 3290 C C . ILE A 1 413 ? 14.364 -19.559 -28.418 1.00 79.00 413 ILE A C 1
ATOM 3292 O O . ILE A 1 413 ? 14.485 -20.349 -29.350 1.00 79.00 413 ILE A O 1
ATOM 3296 N N . GLU A 1 414 ? 13.953 -18.305 -28.546 1.00 75.12 414 GLU A N 1
ATOM 3297 C CA . GLU A 1 414 ? 13.791 -17.608 -29.811 1.00 75.12 414 GLU A CA 1
ATOM 3298 C C . GLU A 1 414 ? 14.811 -16.471 -29.886 1.00 75.12 414 GLU A C 1
ATOM 3300 O O . GLU A 1 414 ? 14.993 -15.707 -28.931 1.00 75.12 414 GLU A O 1
ATOM 3305 N N . GLU A 1 415 ? 15.492 -16.384 -31.023 1.00 74.38 415 GLU A N 1
ATOM 3306 C CA . GLU A 1 415 ? 16.427 -15.310 -31.331 1.00 74.38 415 GLU A CA 1
ATOM 3307 C C . GLU A 1 415 ? 15.868 -14.483 -32.474 1.00 74.38 415 GLU A C 1
ATOM 3309 O O . GLU A 1 415 ? 15.571 -15.011 -33.545 1.00 74.38 415 GLU A O 1
ATOM 3314 N N . MET A 1 416 ? 15.763 -13.180 -32.248 1.00 69.31 416 MET A N 1
ATOM 3315 C CA . MET A 1 416 ? 15.324 -12.242 -33.270 1.00 69.31 416 MET A CA 1
ATOM 3316 C C . MET A 1 416 ? 16.517 -11.370 -33.667 1.00 69.31 416 MET A C 1
ATOM 3318 O O . MET A 1 416 ? 16.959 -10.576 -32.829 1.00 69.31 416 MET A O 1
ATOM 3322 N N . PRO A 1 417 ? 17.083 -11.524 -34.878 1.00 68.88 417 PRO A N 1
ATOM 3323 C CA . PRO A 1 417 ? 18.168 -10.667 -35.332 1.00 68.88 417 PRO A CA 1
ATOM 3324 C C . PRO A 1 417 ? 17.677 -9.225 -35.505 1.00 68.88 417 PRO A C 1
ATOM 3326 O O . PRO A 1 417 ? 16.541 -8.983 -35.907 1.00 68.88 417 PRO A O 1
ATOM 3329 N N . ILE A 1 418 ? 18.546 -8.272 -35.187 1.00 66.00 418 ILE A N 1
ATOM 3330 C CA . ILE A 1 418 ? 18.360 -6.838 -35.382 1.00 66.00 418 ILE A CA 1
ATOM 3331 C C . ILE A 1 418 ? 19.411 -6.403 -36.397 1.00 66.00 418 ILE A C 1
ATOM 3333 O O . ILE A 1 418 ? 20.615 -6.438 -36.123 1.00 66.00 418 ILE A O 1
ATOM 3337 N N . GLU A 1 419 ? 18.954 -6.015 -37.582 1.00 65.38 419 GLU A N 1
ATOM 3338 C CA . GLU A 1 419 ? 19.830 -5.465 -38.607 1.00 65.38 419 GLU A CA 1
ATOM 3339 C C . GLU A 1 419 ? 20.149 -4.003 -38.290 1.00 65.38 419 GLU A C 1
ATOM 3341 O O . GLU A 1 419 ? 19.260 -3.179 -38.098 1.00 65.38 419 GLU A O 1
ATOM 3346 N N . PHE A 1 420 ? 21.441 -3.685 -38.240 1.00 65.62 420 PHE A N 1
ATOM 3347 C CA . PHE A 1 420 ? 21.933 -2.337 -37.950 1.00 65.62 420 PHE A CA 1
ATOM 3348 C C . PHE A 1 420 ? 22.383 -1.572 -39.190 1.00 65.62 420 PHE A C 1
ATOM 3350 O O . PHE A 1 420 ? 22.887 -0.461 -39.083 1.00 65.62 420 PHE A O 1
ATOM 3357 N N . VAL A 1 421 ? 22.230 -2.151 -40.376 1.00 65.00 421 VAL A N 1
ATOM 3358 C CA . VAL A 1 421 ? 22.704 -1.563 -41.628 1.00 65.00 421 VAL A CA 1
ATOM 3359 C C . VAL A 1 421 ? 21.529 -1.456 -42.584 1.00 65.00 421 VAL A C 1
ATOM 3361 O O . VAL A 1 421 ? 20.686 -2.344 -42.655 1.00 65.00 421 VAL A O 1
ATOM 3364 N N . SER A 1 422 ? 21.438 -0.338 -43.293 1.00 60.75 422 SER A N 1
ATOM 3365 C CA . SER A 1 422 ? 20.511 -0.149 -44.408 1.00 60.75 422 SER A CA 1
ATOM 3366 C C . SER A 1 422 ? 21.298 0.169 -45.677 1.00 60.75 422 SER A C 1
ATOM 3368 O O . SER A 1 422 ? 22.396 0.728 -45.621 1.00 60.75 422 SER A O 1
ATOM 3370 N N . GLN A 1 423 ? 20.751 -0.212 -46.828 1.00 58.31 423 GLN A N 1
ATOM 3371 C CA . GLN A 1 423 ? 21.298 0.144 -48.135 1.00 58.31 423 GLN A CA 1
ATOM 3372 C C . GLN A 1 423 ? 20.782 1.535 -48.517 1.00 58.31 423 GLN A C 1
ATOM 3374 O O . GLN A 1 423 ? 19.601 1.690 -48.825 1.00 58.31 423 GLN A O 1
ATOM 3379 N N . VAL A 1 424 ? 21.662 2.536 -48.515 1.00 54.25 424 VAL A N 1
ATOM 3380 C CA . VAL A 1 424 ? 21.359 3.893 -48.994 1.00 54.25 424 VAL A CA 1
ATOM 3381 C C . VAL A 1 424 ? 22.295 4.186 -50.165 1.00 54.25 424 VAL A C 1
ATOM 3383 O O . VAL A 1 424 ? 23.513 4.139 -50.015 1.00 54.25 424 VAL A O 1
ATOM 3386 N N . ASP A 1 425 ? 21.740 4.418 -51.358 1.00 50.88 425 ASP A N 1
ATOM 3387 C CA . ASP A 1 425 ? 22.495 4.698 -52.594 1.00 50.88 425 ASP A CA 1
ATOM 3388 C C . ASP A 1 425 ? 23.609 3.676 -52.923 1.00 50.88 425 ASP A C 1
ATOM 3390 O O . ASP A 1 425 ? 24.685 4.021 -53.414 1.00 50.88 425 ASP A O 1
ATOM 3394 N N . GLY A 1 426 ? 23.361 2.390 -52.643 1.00 57.53 426 GLY A N 1
ATOM 3395 C CA . GLY A 1 426 ? 24.303 1.294 -52.913 1.00 57.53 426 GLY A CA 1
ATOM 3396 C C . GLY A 1 426 ? 25.502 1.226 -51.960 1.00 57.53 426 GLY A C 1
ATOM 3397 O O . GLY A 1 426 ? 26.437 0.465 -52.214 1.00 57.53 426 GLY A O 1
ATOM 3398 N N . LYS A 1 427 ? 25.489 2.008 -50.872 1.00 61.47 427 LYS A N 1
ATOM 3399 C CA . LYS A 1 427 ? 26.457 1.938 -49.773 1.00 61.47 427 LYS A CA 1
ATOM 3400 C C . LYS A 1 427 ? 25.764 1.474 -48.494 1.00 61.47 427 LYS A C 1
ATOM 3402 O O . LYS A 1 427 ? 24.621 1.833 -48.216 1.00 61.47 427 LYS A O 1
ATOM 3407 N N . GLU A 1 428 ? 26.474 0.668 -47.714 1.00 64.44 428 GLU A N 1
ATOM 3408 C CA . GLU A 1 428 ? 26.041 0.263 -46.379 1.00 64.44 428 GLU A CA 1
ATOM 3409 C C . GLU A 1 428 ? 26.158 1.453 -45.422 1.00 64.44 428 GLU A C 1
ATOM 3411 O O . GLU A 1 428 ? 27.255 1.962 -45.189 1.00 64.44 428 GLU A O 1
ATOM 3416 N N . ALA A 1 429 ? 25.025 1.902 -44.882 1.00 66.88 429 ALA A N 1
ATOM 3417 C CA . ALA A 1 429 ? 24.967 2.963 -43.886 1.00 66.88 429 ALA A CA 1
ATOM 3418 C C . ALA A 1 429 ? 24.315 2.430 -42.601 1.00 66.88 429 ALA A C 1
ATOM 3420 O O . ALA A 1 429 ? 23.235 1.824 -42.668 1.00 66.88 429 ALA A O 1
ATOM 3421 N N . PRO A 1 430 ? 24.943 2.627 -41.430 1.00 70.25 430 PRO A N 1
ATOM 3422 C CA . PRO A 1 430 ? 24.366 2.167 -40.179 1.00 70.25 430 PRO A CA 1
ATOM 3423 C C . PRO A 1 430 ? 23.095 2.964 -39.824 1.00 70.25 430 PRO A C 1
ATOM 3425 O O . PRO A 1 430 ? 23.029 4.176 -40.028 1.00 70.25 430 PRO A O 1
ATOM 3428 N N . GLN A 1 431 ? 22.064 2.266 -39.342 1.00 70.44 431 GLN A N 1
ATOM 3429 C CA . GLN A 1 431 ? 20.741 2.829 -39.042 1.00 70.44 431 GLN A CA 1
ATOM 3430 C C . GLN A 1 431 ? 20.746 3.632 -37.731 1.00 70.44 431 GLN A C 1
ATOM 3432 O O . GLN A 1 431 ? 21.653 3.487 -36.903 1.00 70.44 431 GLN A O 1
ATOM 3437 N N . ASP A 1 432 ? 19.709 4.444 -37.502 1.00 66.44 432 ASP A N 1
ATOM 3438 C CA . ASP A 1 432 ? 19.509 5.080 -36.198 1.00 66.44 432 ASP A CA 1
ATOM 3439 C C . ASP A 1 432 ? 19.472 4.006 -35.097 1.00 66.44 432 ASP A C 1
ATOM 3441 O O . ASP A 1 432 ? 18.916 2.922 -35.264 1.00 66.44 432 ASP A O 1
ATOM 3445 N N . LEU A 1 433 ? 20.090 4.330 -33.963 1.00 65.44 433 LEU A N 1
ATOM 3446 C CA . LEU A 1 433 ? 20.252 3.489 -32.779 1.00 65.44 433 LEU A CA 1
ATOM 3447 C C . LEU A 1 433 ? 21.201 2.296 -32.954 1.00 65.44 433 LEU A C 1
ATOM 3449 O O . LEU A 1 433 ? 21.300 1.457 -32.057 1.00 65.44 433 LEU A O 1
ATOM 3453 N N . THR A 1 434 ? 21.953 2.250 -34.056 1.00 74.44 434 THR A N 1
ATOM 3454 C CA . THR A 1 434 ? 23.063 1.305 -34.220 1.00 74.44 434 THR A CA 1
ATOM 3455 C C . THR A 1 434 ? 24.118 1.542 -33.139 1.00 74.44 434 THR A C 1
ATOM 3457 O O . THR A 1 434 ? 24.609 2.670 -33.029 1.00 74.44 434 THR A O 1
ATOM 3460 N N . PRO A 1 435 ? 24.502 0.521 -32.352 1.00 73.62 435 PRO A N 1
ATOM 3461 C CA . PRO A 1 435 ? 25.609 0.630 -31.411 1.00 73.62 435 PRO A CA 1
ATOM 3462 C C . PRO A 1 435 ? 26.930 0.922 -32.130 1.00 73.62 435 PRO A C 1
ATOM 3464 O O . PRO A 1 435 ? 27.237 0.326 -33.166 1.00 73.62 435 PRO A O 1
ATOM 3467 N N . VAL A 1 436 ? 27.731 1.818 -31.561 1.00 77.69 436 VAL A N 1
ATOM 3468 C CA . VAL A 1 436 ? 29.070 2.154 -32.057 1.00 77.69 436 VAL A CA 1
ATOM 3469 C C . VAL A 1 436 ? 30.073 2.112 -30.914 1.00 77.69 436 VAL A C 1
ATOM 3471 O O . VAL A 1 436 ? 29.733 2.386 -29.768 1.00 77.69 436 VAL A O 1
ATOM 3474 N N . SER A 1 437 ? 31.325 1.795 -31.225 1.00 80.12 437 SER A N 1
ATOM 3475 C CA . SER A 1 437 ? 32.427 1.840 -30.260 1.00 80.12 437 SER A CA 1
ATOM 3476 C C . SER A 1 437 ? 33.309 3.064 -30.496 1.00 80.12 437 SER A C 1
ATOM 3478 O O . SER A 1 437 ? 33.663 3.392 -31.632 1.00 80.12 437 SER A O 1
ATOM 3480 N N . ILE A 1 438 ? 33.660 3.738 -29.400 1.00 82.12 438 ILE A N 1
ATOM 3481 C CA . ILE A 1 438 ? 34.606 4.857 -29.355 1.00 82.12 438 ILE A CA 1
ATOM 3482 C C . ILE A 1 438 ? 35.685 4.461 -28.350 1.00 82.12 438 ILE A C 1
ATOM 3484 O O . ILE A 1 438 ? 35.397 4.286 -27.165 1.00 82.12 438 ILE A O 1
ATOM 3488 N N . ASN A 1 439 ? 36.912 4.281 -28.835 1.00 81.62 439 ASN A N 1
ATOM 3489 C CA . ASN A 1 439 ? 38.007 3.718 -28.041 1.00 81.62 439 ASN A CA 1
ATOM 3490 C C . ASN A 1 439 ? 38.642 4.756 -27.119 1.00 81.62 439 ASN A C 1
ATOM 3492 O O . ASN A 1 439 ? 38.971 4.469 -25.973 1.00 81.62 439 ASN A O 1
ATOM 3496 N N . ASP A 1 440 ? 38.830 5.961 -27.645 1.00 87.06 440 ASP A N 1
ATOM 3497 C CA . ASP A 1 440 ? 39.471 7.065 -26.949 1.00 87.06 440 ASP A CA 1
ATOM 3498 C C . ASP A 1 440 ? 38.879 8.406 -27.383 1.00 87.06 440 ASP A C 1
ATOM 3500 O O . ASP A 1 440 ? 38.260 8.537 -28.448 1.00 87.06 440 ASP A O 1
ATOM 3504 N N . GLY A 1 441 ? 39.078 9.408 -26.537 1.00 90.69 441 GLY A N 1
ATOM 3505 C CA . GLY A 1 441 ? 38.693 10.776 -26.811 1.00 90.69 441 GLY A CA 1
ATOM 3506 C C . GLY A 1 441 ? 38.982 11.701 -25.639 1.00 90.69 441 GLY A C 1
ATOM 3507 O O . GLY A 1 441 ? 39.184 11.251 -24.509 1.00 90.69 441 GLY A O 1
ATOM 3508 N N . TYR A 1 442 ? 38.993 12.998 -25.917 1.00 93.50 442 TYR A N 1
ATOM 3509 C CA . TYR A 1 442 ? 39.138 14.033 -24.906 1.00 93.50 442 TYR A CA 1
ATOM 3510 C C . TYR A 1 442 ? 38.198 15.205 -25.177 1.00 93.50 442 TYR A C 1
ATOM 3512 O O . TYR A 1 442 ? 37.784 15.454 -26.311 1.00 93.50 442 TYR A O 1
ATOM 3520 N N . ILE A 1 443 ? 37.885 15.936 -24.113 1.00 92.62 443 ILE A N 1
ATOM 3521 C CA . ILE A 1 443 ? 37.250 17.248 -24.181 1.00 92.62 443 ILE A CA 1
ATOM 3522 C C . ILE A 1 443 ? 38.230 18.239 -23.584 1.00 92.62 443 ILE A C 1
ATOM 3524 O O . ILE A 1 443 ? 38.612 18.117 -22.421 1.00 92.62 443 ILE A O 1
ATOM 3528 N N . LYS A 1 444 ? 38.638 19.220 -24.377 1.00 93.62 444 LYS A N 1
ATOM 3529 C CA . LYS A 1 444 ? 39.430 20.347 -23.907 1.00 93.62 444 LYS A CA 1
ATOM 3530 C C . LYS A 1 444 ? 38.507 21.544 -23.748 1.00 93.62 444 LYS A C 1
ATOM 3532 O O . LYS A 1 444 ? 37.746 21.863 -24.660 1.00 93.62 444 LYS A O 1
ATOM 3537 N N . ILE A 1 445 ? 38.570 22.182 -22.586 1.00 91.00 445 ILE A N 1
ATOM 3538 C CA . ILE A 1 445 ? 37.885 23.445 -22.323 1.00 91.00 445 ILE A CA 1
ATOM 3539 C C . ILE A 1 445 ? 38.923 24.546 -22.128 1.00 91.00 445 ILE A C 1
ATOM 3541 O O . ILE A 1 445 ? 39.905 24.349 -21.410 1.00 91.00 445 ILE A O 1
ATOM 3545 N N . THR A 1 446 ? 38.667 25.709 -22.711 1.00 88.38 446 THR A N 1
ATOM 3546 C CA . THR A 1 446 ? 39.462 26.921 -22.501 1.00 88.38 446 THR A CA 1
ATOM 3547 C C . THR A 1 446 ? 38.574 27.967 -21.845 1.00 88.38 446 THR A C 1
ATOM 3549 O O . THR A 1 446 ? 37.510 28.319 -22.369 1.00 88.38 446 THR A O 1
ATOM 3552 N N . ASN A 1 447 ? 38.965 28.421 -20.652 1.00 80.19 447 ASN A N 1
ATOM 3553 C CA . ASN A 1 447 ? 38.230 29.455 -19.925 1.00 80.19 447 ASN A CA 1
ATOM 3554 C C . ASN A 1 447 ? 38.513 30.861 -20.503 1.00 80.19 447 ASN A C 1
ATOM 3556 O O . ASN A 1 447 ? 39.347 31.035 -21.389 1.00 80.19 447 ASN A O 1
ATOM 3560 N N . GLN A 1 448 ? 37.833 31.889 -19.986 1.00 73.88 448 GLN A N 1
ATOM 3561 C CA . GLN A 1 448 ? 38.016 33.275 -20.449 1.00 73.88 448 GLN A CA 1
ATOM 3562 C C . GLN A 1 448 ? 39.421 33.843 -20.179 1.00 73.88 448 GLN A C 1
ATOM 3564 O O . GLN A 1 448 ? 39.830 34.783 -20.857 1.00 73.88 448 GLN A O 1
ATOM 3569 N N . ASP A 1 449 ? 40.160 33.255 -19.235 1.00 76.69 449 ASP A N 1
ATOM 3570 C CA . ASP A 1 449 ? 41.538 33.626 -18.896 1.00 76.69 449 ASP A CA 1
ATOM 3571 C C . ASP A 1 449 ? 42.583 32.884 -19.758 1.00 76.69 449 ASP A C 1
ATOM 3573 O O . ASP A 1 449 ? 43.784 33.055 -19.556 1.00 76.69 449 ASP A O 1
ATOM 3577 N N . GLY A 1 450 ? 42.148 32.050 -20.713 1.00 78.00 450 GLY A N 1
ATOM 3578 C CA . GLY A 1 450 ? 43.023 31.270 -21.596 1.00 78.00 450 GLY A CA 1
ATOM 3579 C C . GLY A 1 450 ? 43.631 30.018 -20.954 1.00 78.00 450 GLY A C 1
ATOM 3580 O O . GLY A 1 450 ? 44.564 29.440 -21.506 1.00 78.00 450 GLY A O 1
ATOM 3581 N N . ILE A 1 451 ? 43.134 29.591 -19.791 1.00 83.69 451 ILE A N 1
ATOM 3582 C CA . ILE A 1 451 ? 43.570 28.364 -19.118 1.00 83.69 451 ILE A CA 1
ATOM 3583 C C . ILE A 1 451 ? 42.861 27.172 -19.759 1.00 83.69 451 ILE A C 1
ATOM 3585 O O . ILE A 1 451 ? 41.630 27.079 -19.733 1.00 83.69 451 ILE A O 1
ATOM 3589 N N . GLU A 1 452 ? 43.654 26.244 -20.290 1.00 89.62 452 GLU A N 1
ATOM 3590 C CA . GLU A 1 452 ? 43.174 24.998 -20.882 1.00 89.62 452 GLU A CA 1
ATOM 3591 C C . GLU A 1 452 ? 43.094 23.883 -19.834 1.00 89.62 452 GLU A C 1
ATOM 3593 O O . GLU A 1 452 ? 44.037 23.640 -19.080 1.00 89.62 452 GLU A O 1
ATOM 3598 N N . THR A 1 453 ? 41.972 23.167 -19.797 1.00 90.25 453 THR A N 1
ATOM 3599 C CA . THR A 1 453 ? 41.801 21.946 -18.997 1.00 90.25 453 THR A CA 1
ATOM 3600 C C . THR A 1 453 ? 41.309 20.821 -19.898 1.00 90.25 453 THR A C 1
ATOM 3602 O O . THR A 1 453 ? 40.377 21.012 -20.675 1.00 90.25 453 THR A O 1
ATOM 3605 N N . THR A 1 454 ? 41.939 19.649 -19.807 1.00 93.38 454 THR A N 1
ATOM 3606 C CA . THR A 1 454 ? 41.597 18.476 -20.626 1.00 93.38 454 THR A CA 1
ATOM 3607 C C . THR A 1 454 ? 40.951 17.397 -19.766 1.00 93.38 454 THR A C 1
ATOM 3609 O O . THR A 1 454 ? 41.424 17.111 -18.669 1.00 93.38 454 THR A O 1
ATOM 3612 N N . PHE A 1 455 ? 39.890 16.795 -20.293 1.00 91.12 455 PHE A N 1
ATOM 3613 C CA . PHE A 1 455 ? 39.093 15.743 -19.674 1.00 91.12 455 PHE A CA 1
ATOM 3614 C C . PHE A 1 455 ? 39.096 14.508 -20.571 1.00 91.12 455 PHE A C 1
ATOM 3616 O O . PHE A 1 455 ? 38.996 14.639 -21.792 1.00 91.12 455 PHE A O 1
ATOM 3623 N N . GLU A 1 456 ? 39.204 13.318 -19.986 1.00 90.12 456 GLU A N 1
ATOM 3624 C CA . GLU A 1 456 ? 39.378 12.055 -20.713 1.00 90.12 456 GLU A CA 1
ATOM 3625 C C . GLU A 1 456 ? 38.069 11.253 -20.794 1.00 90.12 456 GLU A C 1
ATOM 3627 O O . GLU A 1 456 ? 37.292 11.170 -19.834 1.00 90.12 456 GLU A O 1
ATOM 3632 N N . LEU A 1 457 ? 37.831 10.620 -21.947 1.00 84.12 457 LEU A N 1
ATOM 3633 C CA . LEU A 1 457 ? 36.691 9.727 -22.164 1.00 84.12 457 LEU A CA 1
ATOM 3634 C C . LEU A 1 457 ? 36.712 8.558 -21.158 1.00 84.12 457 LEU A C 1
ATOM 3636 O O . LEU A 1 457 ? 37.766 8.009 -20.848 1.00 84.12 457 LEU A O 1
ATOM 3640 N N . TYR A 1 458 ? 35.541 8.190 -20.636 1.00 79.56 458 TYR A N 1
ATOM 3641 C CA . TYR A 1 458 ? 35.290 7.178 -19.593 1.00 79.56 458 TYR A CA 1
ATOM 3642 C C . TYR A 1 458 ? 35.848 7.474 -18.196 1.00 79.56 458 TYR A C 1
ATOM 3644 O O . TYR A 1 458 ? 35.488 6.785 -17.240 1.00 79.56 458 TYR A O 1
ATOM 3652 N N . LYS A 1 459 ? 36.662 8.518 -18.041 1.00 82.69 459 LYS A N 1
ATOM 3653 C CA . LYS A 1 459 ? 37.151 8.993 -16.741 1.00 82.69 459 LYS A CA 1
ATOM 3654 C C . LYS A 1 459 ? 36.417 10.238 -16.269 1.00 82.69 459 LYS A C 1
ATOM 3656 O O . LYS A 1 459 ? 36.094 10.341 -15.089 1.00 82.69 459 LYS A O 1
ATOM 3661 N N . ASP A 1 460 ? 36.134 11.145 -17.198 1.00 84.88 460 ASP A N 1
ATOM 3662 C CA . ASP A 1 460 ? 35.548 12.454 -16.922 1.00 84.88 460 ASP A CA 1
ATOM 3663 C C . ASP A 1 460 ? 34.230 12.692 -17.672 1.00 84.88 460 ASP A C 1
ATOM 3665 O O . ASP A 1 460 ? 33.488 13.612 -17.327 1.00 84.88 460 ASP A O 1
ATOM 3669 N N . PHE A 1 461 ? 33.920 11.880 -18.687 1.00 84.88 461 PHE A N 1
ATOM 3670 C CA . PHE A 1 461 ? 32.662 11.930 -19.433 1.00 84.88 461 PHE A CA 1
ATOM 3671 C C . PHE A 1 461 ? 32.379 10.620 -20.182 1.00 84.88 461 PHE A C 1
ATOM 3673 O O . PHE A 1 461 ? 33.274 9.801 -20.383 1.00 84.88 461 PHE A O 1
ATOM 3680 N N . ALA A 1 462 ? 31.141 10.443 -20.643 1.00 82.12 462 ALA A N 1
ATOM 3681 C CA . ALA A 1 462 ? 30.732 9.355 -21.531 1.00 82.12 462 ALA A CA 1
ATOM 3682 C C . ALA A 1 462 ? 29.965 9.893 -22.748 1.00 82.12 462 ALA A C 1
ATOM 3684 O O . ALA A 1 462 ? 29.292 10.921 -22.660 1.00 82.12 462 ALA A O 1
ATOM 3685 N N . VAL A 1 463 ? 30.043 9.184 -23.875 1.00 81.38 463 VAL A N 1
ATOM 3686 C CA . VAL A 1 463 ? 29.277 9.495 -25.091 1.00 81.38 463 VAL A CA 1
ATOM 3687 C C . VAL A 1 463 ? 28.024 8.621 -25.106 1.00 81.38 463 VAL A C 1
ATOM 3689 O O . VAL A 1 463 ? 28.113 7.404 -24.996 1.00 81.38 463 VAL A O 1
ATOM 3692 N N . LEU A 1 464 ? 26.851 9.237 -25.219 1.00 75.38 464 LEU A N 1
ATOM 3693 C CA . LEU A 1 464 ? 25.571 8.531 -25.324 1.00 75.38 464 LEU A CA 1
ATOM 3694 C C . LEU A 1 464 ? 25.219 8.196 -26.764 1.00 75.38 464 LEU A C 1
ATOM 3696 O O . LEU A 1 464 ? 24.676 7.134 -27.058 1.00 75.38 464 LEU A O 1
ATOM 3700 N N . SER A 1 465 ? 25.481 9.145 -27.654 1.00 77.25 465 SER A N 1
ATOM 3701 C CA . SER A 1 465 ? 25.113 9.036 -29.053 1.00 77.25 465 SER A CA 1
ATOM 3702 C C . SER A 1 465 ? 26.121 9.734 -29.942 1.00 77.25 465 SER A C 1
ATOM 3704 O O . SER A 1 465 ? 26.856 10.614 -29.494 1.00 77.25 465 SER A O 1
ATOM 3706 N N . VAL A 1 466 ? 26.135 9.343 -31.209 1.00 83.12 466 VAL A N 1
ATOM 3707 C CA . VAL A 1 466 ? 26.955 9.920 -32.269 1.00 83.12 466 VAL A CA 1
ATOM 3708 C C . VAL A 1 466 ? 26.036 10.405 -33.376 1.00 83.12 466 VAL A C 1
ATOM 3710 O O . VAL A 1 466 ? 25.146 9.680 -33.814 1.00 83.12 466 VAL A O 1
ATOM 3713 N N . ASN A 1 467 ? 26.262 11.627 -33.848 1.00 82.31 467 ASN A N 1
ATOM 3714 C CA . ASN A 1 467 ? 25.520 12.195 -34.961 1.00 82.31 467 ASN A CA 1
ATOM 3715 C C . ASN A 1 467 ? 25.688 11.337 -36.227 1.00 82.31 467 ASN A C 1
ATOM 3717 O O . ASN A 1 467 ? 26.809 11.146 -36.695 1.00 82.31 467 ASN A O 1
ATOM 3721 N N . ARG A 1 468 ? 24.583 10.887 -36.826 1.00 78.00 468 ARG A N 1
ATOM 3722 C CA . ARG A 1 468 ? 24.563 10.084 -38.058 1.00 78.00 468 ARG A CA 1
ATOM 3723 C C . ARG A 1 468 ? 25.303 10.725 -39.231 1.00 78.00 468 ARG A C 1
ATOM 3725 O O . ARG A 1 468 ? 25.875 10.015 -40.051 1.00 78.00 468 ARG A O 1
ATOM 3732 N N . ASN A 1 469 ? 25.373 12.058 -39.280 1.00 76.69 469 ASN A N 1
ATOM 3733 C CA . ASN A 1 469 ? 26.109 12.781 -40.318 1.00 76.69 469 ASN A CA 1
ATOM 3734 C C . ASN A 1 469 ? 27.620 12.493 -40.280 1.00 76.69 469 ASN A C 1
ATOM 3736 O O . ASN A 1 469 ? 28.292 12.707 -41.284 1.00 76.69 469 ASN A O 1
ATOM 3740 N N . ALA A 1 470 ? 28.155 11.956 -39.175 1.00 75.06 470 ALA A N 1
ATOM 3741 C CA . ALA A 1 470 ? 29.532 11.462 -39.098 1.00 75.06 470 ALA A CA 1
ATOM 3742 C C . ALA A 1 470 ? 29.838 10.343 -40.115 1.00 75.06 470 ALA A C 1
ATOM 3744 O O . ALA A 1 470 ? 30.998 10.124 -40.455 1.00 75.06 470 ALA A O 1
ATOM 3745 N N . TYR A 1 471 ? 28.804 9.654 -40.609 1.00 72.75 471 TYR A N 1
ATOM 3746 C CA . TYR A 1 471 ? 28.906 8.593 -41.612 1.00 72.75 471 TYR A CA 1
ATOM 3747 C C . TYR A 1 471 ? 28.486 9.044 -43.023 1.00 72.75 471 TYR A C 1
ATOM 3749 O O . TYR A 1 471 ? 28.510 8.240 -43.950 1.00 72.75 471 TYR A O 1
ATOM 3757 N N . ALA A 1 472 ? 28.102 10.315 -43.209 1.00 66.50 472 ALA A N 1
ATOM 3758 C CA . ALA A 1 472 ? 27.659 10.842 -44.505 1.00 66.50 472 ALA A CA 1
ATOM 3759 C C . ALA A 1 472 ? 28.820 11.257 -45.438 1.00 66.50 472 ALA A C 1
ATOM 3761 O O . ALA A 1 472 ? 28.619 11.401 -46.643 1.00 66.50 472 ALA A O 1
ATOM 3762 N N . SER A 1 473 ? 30.029 11.450 -44.901 1.00 62.69 473 SER A N 1
ATOM 3763 C CA . SER A 1 473 ? 31.259 11.798 -45.635 1.00 62.69 473 SER A CA 1
ATOM 3764 C C . SER A 1 473 ? 32.303 10.675 -45.558 1.00 62.69 473 SER A C 1
ATOM 3766 O O . SER A 1 473 ? 32.116 9.713 -44.815 1.00 62.69 473 SER A O 1
ATOM 3768 N N . GLU A 1 474 ? 33.413 10.779 -46.304 1.00 63.84 474 GLU A N 1
ATOM 3769 C CA . GLU A 1 474 ? 34.516 9.809 -46.182 1.00 63.84 474 GLU A CA 1
ATOM 3770 C C . GLU A 1 474 ? 34.990 9.680 -44.720 1.00 63.84 474 GLU A C 1
ATOM 3772 O O . GLU A 1 474 ? 34.984 10.685 -43.998 1.00 63.84 474 GLU A O 1
ATOM 3777 N N . PRO A 1 475 ? 35.379 8.470 -44.264 1.00 63.75 475 PRO A N 1
ATOM 3778 C CA . PRO A 1 475 ? 35.770 8.245 -42.878 1.00 63.75 475 PRO A CA 1
ATOM 3779 C C . PRO A 1 475 ? 36.940 9.156 -42.503 1.00 63.75 475 PRO A C 1
ATOM 3781 O O . PRO A 1 475 ? 38.033 9.035 -43.058 1.00 63.75 475 PRO A O 1
ATOM 3784 N N . SER A 1 476 ? 36.724 10.074 -41.564 1.00 64.69 476 SER A N 1
ATOM 3785 C CA . SER A 1 476 ? 37.814 10.836 -40.960 1.00 64.69 476 SER A CA 1
ATOM 3786 C C . SER A 1 476 ? 38.559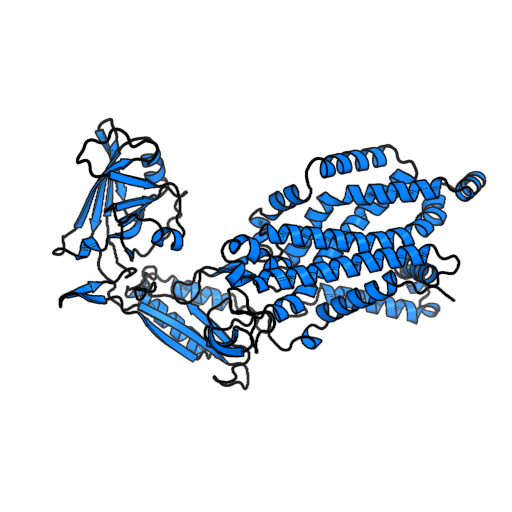 9.956 -39.952 1.00 64.69 476 SER A C 1
ATOM 3788 O O . SER A 1 476 ? 37.983 9.042 -39.369 1.00 64.69 476 SER A O 1
ATOM 3790 N N . GLU A 1 477 ? 39.840 10.226 -39.686 1.00 75.12 477 GLU A N 1
ATOM 3791 C CA . GLU A 1 477 ? 40.560 9.491 -38.629 1.00 75.12 477 GLU A CA 1
ATOM 3792 C C . GLU A 1 477 ? 39.958 9.749 -37.235 1.00 75.12 477 GLU A C 1
ATOM 3794 O O . GLU A 1 477 ? 40.003 8.882 -36.358 1.00 75.12 477 GLU A O 1
ATOM 3799 N N . ARG A 1 478 ? 39.388 10.946 -37.026 1.00 83.88 478 ARG A N 1
ATOM 3800 C CA . ARG A 1 478 ? 38.799 11.401 -35.759 1.00 83.88 478 ARG A CA 1
ATOM 3801 C C . ARG A 1 478 ? 37.576 12.287 -35.990 1.00 83.88 478 ARG A C 1
ATOM 3803 O O . ARG A 1 478 ? 37.446 12.939 -37.028 1.00 83.88 478 ARG A O 1
ATOM 3810 N N . LEU A 1 479 ? 36.687 12.310 -35.007 1.00 85.31 479 LEU A N 1
ATOM 3811 C CA . LEU A 1 479 ? 35.479 13.122 -34.960 1.00 85.31 479 LEU A CA 1
ATOM 3812 C C . LEU A 1 479 ? 35.750 14.340 -34.069 1.00 85.31 479 LEU A C 1
ATOM 3814 O O . LEU A 1 479 ? 35.923 14.196 -32.858 1.00 85.31 479 LEU A O 1
ATOM 3818 N N . ILE A 1 480 ? 35.820 15.526 -34.676 1.00 87.25 480 ILE A N 1
ATOM 3819 C CA . ILE A 1 480 ? 36.196 16.766 -33.988 1.00 87.25 480 ILE A CA 1
ATOM 3820 C C . ILE A 1 480 ? 35.019 17.741 -34.011 1.00 87.25 480 ILE A C 1
ATOM 3822 O O . ILE A 1 480 ? 34.496 18.057 -35.080 1.00 87.25 480 ILE A O 1
ATOM 3826 N N . TYR A 1 481 ? 34.636 18.249 -32.842 1.00 87.19 481 TYR A N 1
ATOM 3827 C CA . TYR A 1 481 ? 33.675 19.341 -32.703 1.00 87.19 481 TYR A CA 1
ATOM 3828 C C . TYR A 1 481 ? 34.331 20.515 -31.991 1.00 87.19 481 TYR A C 1
ATOM 3830 O O . TYR A 1 481 ? 34.814 20.365 -30.872 1.00 87.19 481 TYR A O 1
ATOM 3838 N N . ASN A 1 482 ? 34.294 21.683 -32.625 1.00 87.56 482 ASN A N 1
ATOM 3839 C CA . ASN A 1 482 ? 34.775 22.933 -32.050 1.00 87.56 482 ASN A CA 1
ATOM 3840 C C . ASN A 1 482 ? 33.606 23.899 -31.910 1.00 87.56 482 ASN A C 1
ATOM 3842 O O . ASN A 1 482 ? 32.802 24.039 -32.836 1.00 87.56 482 ASN A O 1
ATOM 3846 N N . GLY A 1 483 ? 33.515 24.575 -30.773 1.00 84.88 483 GLY A N 1
ATOM 3847 C CA . GLY A 1 483 ? 32.494 25.587 -30.565 1.00 84.88 483 GLY A CA 1
ATOM 3848 C C . GLY A 1 483 ? 32.511 26.174 -29.166 1.00 84.88 483 GLY A C 1
ATOM 3849 O O . GLY A 1 483 ? 33.352 25.843 -28.335 1.00 84.88 483 GLY A O 1
ATOM 3850 N N . TYR A 1 484 ? 31.546 27.044 -28.893 1.00 80.69 484 TYR A N 1
ATOM 3851 C CA . TYR A 1 484 ? 31.368 27.620 -27.566 1.00 80.69 484 TYR A CA 1
ATOM 3852 C C . TYR A 1 484 ? 30.320 26.842 -26.771 1.00 80.69 484 TYR A C 1
ATOM 3854 O O . TYR A 1 484 ? 29.183 26.675 -27.218 1.00 80.69 484 TYR A O 1
ATOM 3862 N N . GLY A 1 485 ? 30.698 26.409 -25.568 1.00 75.12 485 GLY A N 1
ATOM 3863 C CA . GLY A 1 485 ? 29.779 25.853 -24.582 1.00 75.12 485 GLY A CA 1
ATOM 3864 C C . GLY A 1 485 ? 28.922 26.955 -23.970 1.00 75.12 485 GLY A C 1
ATOM 3865 O O . GLY A 1 485 ? 29.456 27.853 -23.314 1.00 75.12 485 GLY A O 1
ATOM 3866 N N . ALA A 1 486 ? 27.605 26.900 -24.174 1.00 65.75 486 ALA A N 1
ATOM 3867 C CA . ALA A 1 486 ? 26.677 27.893 -23.635 1.00 65.75 486 ALA A CA 1
ATOM 3868 C C . ALA A 1 486 ? 25.396 27.256 -23.081 1.00 65.75 486 ALA A C 1
ATOM 3870 O O . ALA A 1 486 ? 24.802 26.363 -23.686 1.00 65.75 486 ALA A O 1
ATOM 3871 N N . ASN A 1 487 ? 24.936 27.764 -21.935 1.00 61.91 487 ASN A N 1
ATOM 3872 C CA . ASN A 1 487 ? 23.600 27.484 -21.416 1.00 61.91 487 ASN A CA 1
ATOM 3873 C C . ASN A 1 487 ? 22.578 28.369 -22.155 1.00 61.91 487 ASN A C 1
ATOM 3875 O O . ASN A 1 487 ? 22.834 29.558 -22.360 1.00 61.91 487 ASN A O 1
ATOM 3879 N N . ALA A 1 488 ? 21.415 27.817 -22.516 1.00 53.19 488 ALA A N 1
ATOM 3880 C CA . ALA A 1 488 ? 20.346 28.523 -23.231 1.00 53.19 488 ALA A CA 1
ATOM 3881 C C . ALA A 1 488 ? 19.917 29.846 -22.556 1.00 53.19 488 ALA A C 1
ATOM 3883 O O . ALA A 1 488 ? 19.512 30.781 -23.240 1.00 53.19 488 ALA A O 1
ATOM 3884 N N . SER A 1 489 ? 20.068 29.963 -21.233 1.00 47.94 489 SER A N 1
ATOM 3885 C CA . SER A 1 489 ? 19.749 31.180 -20.467 1.00 47.94 489 SER A CA 1
ATOM 3886 C C . SER A 1 489 ? 20.802 32.300 -20.563 1.00 47.94 489 SER A C 1
ATOM 3888 O O . SER A 1 489 ? 20.543 33.410 -20.109 1.00 47.94 489 SER A O 1
ATOM 3890 N N . ILE A 1 490 ? 21.995 32.016 -21.102 1.00 48.56 490 ILE A N 1
ATOM 3891 C CA . ILE A 1 490 ? 23.163 32.926 -21.163 1.00 48.56 490 ILE A CA 1
ATOM 3892 C C . ILE A 1 490 ? 23.532 33.244 -22.630 1.00 48.56 490 ILE A C 1
ATOM 3894 O O . ILE A 1 490 ? 24.479 33.974 -22.912 1.00 48.56 490 ILE A O 1
ATOM 3898 N N . ALA A 1 491 ? 22.776 32.716 -23.596 1.00 47.62 491 ALA A N 1
ATOM 3899 C CA . ALA A 1 491 ? 23.068 32.819 -25.020 1.00 47.62 491 ALA A CA 1
ATOM 3900 C C . ALA A 1 491 ? 22.740 34.208 -25.600 1.00 47.62 491 ALA A C 1
ATOM 3902 O O . ALA A 1 491 ? 21.844 34.348 -26.429 1.00 47.62 491 ALA A O 1
ATOM 3903 N N . THR A 1 492 ? 23.453 35.260 -25.187 1.00 52.75 492 THR A N 1
ATOM 3904 C CA . THR A 1 492 ? 23.620 36.474 -26.007 1.00 52.75 492 THR A CA 1
ATOM 3905 C C . THR A 1 492 ? 24.775 37.367 -25.521 1.00 52.75 492 THR A C 1
ATOM 3907 O O . THR A 1 492 ? 24.955 37.516 -24.313 1.00 52.75 492 THR A O 1
ATOM 3910 N N . PRO A 1 493 ? 25.518 38.022 -26.441 1.00 50.06 493 PRO A N 1
ATOM 3911 C CA . PRO A 1 493 ? 25.442 37.898 -27.895 1.00 50.06 493 PRO A CA 1
ATOM 3912 C C . PRO A 1 493 ? 26.493 36.926 -28.436 1.00 50.06 493 PRO A C 1
ATOM 3914 O O . PRO A 1 493 ? 27.698 37.112 -28.265 1.00 50.06 493 PRO A O 1
ATOM 3917 N N . LEU A 1 494 ? 26.001 35.890 -29.110 1.00 55.03 494 LEU A N 1
ATOM 3918 C CA . LEU A 1 494 ? 26.779 35.057 -30.022 1.00 55.03 494 LEU A CA 1
ATOM 3919 C C . LEU A 1 494 ? 27.025 35.864 -31.300 1.00 55.03 494 LEU A C 1
ATOM 3921 O O . LEU A 1 494 ? 26.128 36.591 -31.738 1.00 55.03 494 LEU A O 1
ATOM 3925 N N . LYS A 1 495 ? 28.227 35.783 -31.878 1.00 57.22 495 LYS A N 1
ATOM 3926 C CA . LYS A 1 495 ? 28.484 36.402 -33.182 1.00 57.22 495 LYS A CA 1
ATOM 3927 C C . LYS A 1 495 ? 27.871 35.521 -34.271 1.00 57.22 495 LYS A C 1
ATOM 3929 O O . LYS A 1 495 ? 27.821 34.300 -34.143 1.00 57.22 495 LYS A O 1
ATOM 3934 N N . GLU A 1 496 ? 27.385 36.145 -35.337 1.00 52.22 496 GLU A N 1
ATOM 3935 C CA . GLU A 1 496 ? 26.849 35.439 -36.502 1.00 52.22 496 GLU A CA 1
ATOM 3936 C C . GLU A 1 496 ? 27.970 34.584 -37.127 1.00 52.22 496 GLU A C 1
ATOM 3938 O O . GLU A 1 496 ? 28.974 35.124 -37.589 1.00 52.22 496 GLU A O 1
ATOM 3943 N N . GLY A 1 497 ? 27.838 33.252 -37.056 1.00 61.06 497 GLY A N 1
ATOM 3944 C CA . GLY A 1 497 ? 28.843 32.283 -37.521 1.00 61.06 497 GLY A CA 1
ATOM 3945 C C . GLY A 1 497 ? 29.526 31.437 -36.433 1.00 61.06 497 GLY A C 1
ATOM 3946 O O . GLY A 1 497 ? 30.232 30.495 -36.785 1.00 61.06 497 GLY A O 1
ATOM 3947 N N . ASP A 1 498 ? 29.312 31.714 -35.140 1.00 67.44 498 ASP A N 1
ATOM 3948 C CA . ASP A 1 498 ? 29.861 30.888 -34.052 1.00 67.44 498 ASP A CA 1
ATOM 3949 C C . ASP A 1 498 ? 29.155 29.514 -33.977 1.00 67.44 498 ASP A C 1
ATOM 3951 O O . ASP A 1 498 ? 27.930 29.438 -33.850 1.00 67.44 498 ASP A O 1
ATOM 3955 N N . THR A 1 499 ? 29.919 28.414 -33.979 1.00 71.56 499 THR A N 1
ATOM 3956 C CA . THR A 1 499 ? 29.391 27.069 -33.684 1.00 71.56 499 THR A CA 1
ATOM 3957 C C . THR A 1 499 ? 29.120 26.936 -32.185 1.00 71.56 499 THR A C 1
ATOM 3959 O O . THR A 1 499 ? 29.993 27.203 -31.358 1.00 71.56 499 THR A O 1
ATOM 3962 N N . ILE A 1 500 ? 27.913 26.506 -31.815 1.00 74.75 500 ILE A N 1
ATOM 3963 C CA . ILE A 1 500 ? 27.481 26.390 -30.414 1.00 74.75 500 ILE A CA 1
ATOM 3964 C C . ILE A 1 500 ? 27.379 24.921 -30.028 1.00 74.75 500 ILE A C 1
ATOM 3966 O O . ILE A 1 500 ? 26.770 24.131 -30.749 1.00 74.75 500 ILE A O 1
ATOM 3970 N N . ILE A 1 501 ? 27.911 24.589 -28.853 1.00 80.31 501 ILE A N 1
ATOM 3971 C CA . ILE A 1 501 ? 27.702 23.300 -28.195 1.00 80.31 501 ILE A CA 1
ATOM 3972 C C . ILE A 1 501 ? 26.771 23.555 -26.998 1.00 80.31 501 ILE A C 1
ATOM 3974 O O . ILE A 1 501 ? 27.205 24.126 -25.991 1.00 80.31 501 ILE A O 1
ATOM 3978 N N . PRO A 1 502 ? 25.474 23.216 -27.094 1.00 75.19 502 PRO A N 1
ATOM 3979 C CA . PRO A 1 502 ? 24.522 23.486 -26.026 1.00 75.19 502 PRO A CA 1
ATOM 3980 C C . PRO A 1 502 ? 24.866 22.719 -24.743 1.00 75.19 502 PRO A C 1
ATOM 3982 O O . PRO A 1 502 ? 25.200 21.533 -24.778 1.00 75.19 502 PRO A O 1
ATOM 3985 N N . LEU A 1 503 ? 24.743 23.413 -23.606 1.00 77.56 503 LEU A N 1
ATOM 3986 C CA . LEU A 1 503 ? 24.823 22.849 -22.257 1.00 77.56 503 LEU A CA 1
ATOM 3987 C C . LEU A 1 503 ? 23.401 22.725 -21.682 1.00 77.56 503 LEU A C 1
ATOM 3989 O O . LEU A 1 503 ? 22.806 23.718 -21.253 1.00 77.56 503 LEU A O 1
ATOM 3993 N N . SER A 1 504 ? 22.836 21.517 -21.691 1.00 69.19 504 SER A N 1
ATOM 3994 C CA . SER A 1 504 ? 21.418 21.269 -21.378 1.00 69.19 504 SER A CA 1
ATOM 3995 C C . SER A 1 504 ? 21.234 20.615 -20.012 1.00 69.19 504 SER A C 1
ATOM 3997 O O . SER A 1 504 ? 21.813 19.576 -19.733 1.00 69.19 504 SER A O 1
ATOM 3999 N N . THR A 1 505 ? 20.409 21.194 -19.137 1.00 60.38 505 THR A N 1
ATOM 4000 C CA . THR A 1 505 ? 20.220 20.727 -17.745 1.00 60.38 505 THR A CA 1
ATOM 4001 C C . THR A 1 505 ? 19.104 19.694 -17.565 1.00 60.38 505 THR A C 1
ATOM 4003 O O . THR A 1 505 ? 18.902 19.175 -16.467 1.00 60.38 505 THR A O 1
ATOM 4006 N N . SER A 1 506 ? 18.348 19.393 -18.620 1.00 51.09 506 SER A N 1
ATOM 4007 C CA . SER A 1 506 ? 17.211 18.472 -18.571 1.00 51.09 506 SER A CA 1
ATOM 4008 C C . SER A 1 506 ? 17.639 17.112 -19.110 1.00 51.09 506 SER A C 1
ATOM 4010 O O . SER A 1 506 ? 18.120 17.049 -20.233 1.00 51.09 506 SER A O 1
ATOM 4012 N N . TYR A 1 507 ? 17.454 16.051 -18.314 1.00 43.16 507 TYR A N 1
ATOM 4013 C CA . TYR A 1 507 ? 17.553 14.652 -18.752 1.00 43.16 507 TYR A CA 1
ATOM 4014 C C . TYR A 1 507 ? 16.300 14.363 -19.590 1.00 43.16 507 TYR A C 1
ATOM 4016 O O . TYR A 1 507 ? 15.226 14.231 -18.996 1.00 43.16 507 TYR A O 1
ATOM 4024 N N . PRO A 1 508 ? 16.357 14.311 -20.931 1.00 38.62 508 PRO A N 1
ATOM 4025 C CA . PRO A 1 508 ? 15.198 13.891 -21.690 1.00 38.62 508 PRO A CA 1
ATOM 4026 C C . PRO A 1 508 ? 15.076 12.384 -21.471 1.00 38.62 508 PRO A C 1
ATOM 4028 O O . PRO A 1 508 ? 16.059 11.650 -21.597 1.00 38.62 508 PRO A O 1
ATOM 4031 N N . ASN A 1 509 ? 13.885 11.879 -21.164 1.00 36.72 509 ASN A N 1
ATOM 4032 C CA . ASN A 1 509 ? 13.658 10.451 -21.404 1.00 36.72 509 ASN A CA 1
ATOM 4033 C C . ASN A 1 509 ? 13.932 10.170 -22.897 1.00 36.72 509 ASN A C 1
ATOM 4035 O O . ASN A 1 509 ? 13.699 11.055 -23.718 1.00 36.72 509 ASN A O 1
ATOM 4039 N N . LEU A 1 510 ? 14.354 8.956 -23.285 1.00 35.94 510 LEU A N 1
ATOM 4040 C CA . LEU A 1 510 ? 14.547 8.601 -24.709 1.00 35.94 510 LEU A CA 1
ATOM 4041 C C . LEU A 1 510 ? 13.352 9.041 -25.584 1.00 35.94 510 LEU A C 1
ATOM 4043 O O . LEU A 1 510 ? 13.543 9.496 -26.701 1.00 35.94 510 LEU A O 1
ATOM 4047 N N . HIS A 1 511 ? 12.127 9.025 -25.042 1.00 32.91 511 HIS A N 1
ATOM 4048 C CA . HIS A 1 511 ? 10.930 9.563 -25.700 1.00 32.91 511 HIS A CA 1
ATOM 4049 C C . HIS A 1 511 ? 10.901 11.088 -25.913 1.00 32.91 511 HIS A C 1
ATOM 4051 O O . HIS A 1 511 ? 10.437 11.542 -26.955 1.00 32.91 511 HIS A O 1
ATOM 4057 N N . GLU A 1 512 ? 11.403 11.886 -24.970 1.00 36.09 512 GLU A N 1
ATOM 4058 C CA . GLU A 1 512 ? 11.588 13.333 -25.159 1.00 36.09 512 GLU A CA 1
ATOM 4059 C C . GLU A 1 512 ? 12.739 13.637 -26.126 1.00 36.09 512 GLU A C 1
ATOM 4061 O O . GLU A 1 512 ? 12.721 14.677 -26.782 1.00 36.09 512 GLU A O 1
ATOM 4066 N N . TYR A 1 513 ? 13.696 12.713 -26.263 1.00 40.16 513 TYR A N 1
ATOM 4067 C CA . TYR A 1 513 ? 14.782 12.789 -27.240 1.00 40.16 513 TYR A CA 1
ATOM 4068 C C . TYR A 1 513 ? 14.267 12.670 -28.688 1.00 40.16 513 TYR A C 1
ATOM 4070 O O . TYR A 1 513 ? 14.726 13.406 -29.555 1.00 40.16 513 TYR A O 1
ATOM 4078 N N . TYR A 1 514 ? 13.237 11.848 -28.937 1.00 37.12 514 TYR A N 1
ATOM 4079 C CA . TYR A 1 514 ? 12.536 11.809 -30.234 1.00 37.12 514 TYR A CA 1
ATOM 4080 C C . TYR A 1 514 ? 11.682 13.059 -30.509 1.00 37.12 514 TYR A C 1
ATOM 4082 O O . TYR A 1 514 ? 11.450 13.398 -31.666 1.00 37.12 514 TYR A O 1
ATOM 4090 N N . ALA A 1 515 ? 11.179 13.731 -29.465 1.00 35.53 515 ALA A N 1
ATOM 4091 C CA . ALA A 1 515 ? 10.245 14.852 -29.607 1.00 35.53 515 ALA A CA 1
ATOM 4092 C C . ALA A 1 515 ? 10.930 16.223 -29.744 1.00 35.53 515 ALA A C 1
ATOM 4094 O O . ALA A 1 515 ? 10.316 17.168 -30.244 1.00 35.53 515 ALA A O 1
ATOM 4095 N N . ARG A 1 516 ? 12.184 16.370 -29.293 1.00 42.50 516 ARG A N 1
ATOM 4096 C CA . ARG A 1 516 ? 12.934 17.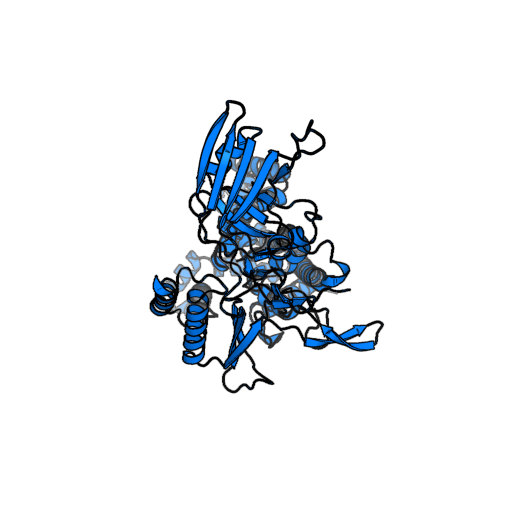618 -29.472 1.00 42.50 516 ARG A CA 1
ATOM 4097 C C . ARG A 1 516 ? 13.525 17.684 -30.883 1.00 42.50 516 ARG A C 1
ATOM 4099 O O . ARG A 1 516 ? 14.265 16.801 -31.300 1.00 42.50 516 ARG A O 1
ATOM 4106 N N . GLN A 1 517 ? 13.289 18.797 -31.577 1.00 41.38 517 GLN A N 1
ATOM 4107 C CA . GLN A 1 517 ? 14.011 19.188 -32.794 1.00 41.38 517 GLN A CA 1
ATOM 4108 C C . GLN A 1 517 ? 15.478 19.574 -32.474 1.00 41.38 517 GLN A C 1
ATOM 4110 O O . GLN A 1 517 ? 15.900 20.695 -32.735 1.00 41.38 517 GLN A O 1
ATOM 4115 N N . ILE A 1 518 ? 16.280 18.666 -31.898 1.00 48.75 518 ILE A N 1
ATOM 4116 C CA . ILE A 1 518 ? 17.738 18.869 -31.696 1.00 48.75 518 ILE A CA 1
ATOM 4117 C C . ILE A 1 518 ? 18.499 18.696 -33.027 1.00 48.75 518 ILE A C 1
ATOM 4119 O O . ILE A 1 518 ? 19.707 18.888 -33.100 1.00 48.75 518 ILE A O 1
ATOM 4123 N N . SER A 1 519 ? 17.787 18.439 -34.130 1.00 49.41 519 SER A N 1
ATOM 4124 C CA . SER A 1 519 ? 18.339 18.269 -35.479 1.00 49.41 519 SER A CA 1
ATOM 4125 C C . SER A 1 519 ? 19.186 19.443 -35.994 1.00 49.41 519 SER A C 1
ATOM 4127 O O . SER A 1 519 ? 19.756 19.333 -37.074 1.00 49.41 519 SER A O 1
ATOM 4129 N N . GLN A 1 520 ? 19.240 20.572 -35.279 1.00 54.38 520 GLN A N 1
ATOM 4130 C CA . GLN A 1 520 ? 20.045 21.737 -35.644 1.00 54.38 520 GLN A CA 1
ATOM 4131 C C . GLN A 1 520 ? 21.501 21.677 -35.145 1.00 54.38 520 GLN A C 1
ATOM 4133 O O . GLN A 1 520 ? 22.330 22.397 -35.694 1.00 54.38 520 GLN A O 1
ATOM 4138 N N . TYR A 1 521 ? 21.843 20.836 -34.156 1.00 61.75 521 TYR A N 1
ATOM 4139 C CA . TYR A 1 521 ? 23.195 20.797 -33.571 1.00 61.75 521 TYR A CA 1
ATOM 4140 C C . TYR A 1 521 ? 23.938 19.491 -33.863 1.00 61.75 521 TYR A C 1
ATOM 4142 O O . TYR A 1 521 ? 23.379 18.394 -33.800 1.00 61.75 521 TYR A O 1
ATOM 4150 N N . SER A 1 522 ? 25.242 19.608 -34.131 1.00 71.19 522 SER A N 1
ATOM 4151 C CA . SER A 1 522 ? 26.115 18.461 -34.386 1.00 71.19 522 SER A CA 1
ATOM 4152 C C . SER A 1 522 ? 26.513 17.714 -33.105 1.00 71.19 522 SER A C 1
ATOM 4154 O O . SER A 1 522 ? 26.626 16.488 -33.142 1.00 71.19 522 SER A O 1
ATOM 4156 N N . ALA A 1 523 ? 26.667 18.423 -31.978 1.00 80.69 523 ALA A N 1
ATOM 4157 C CA . ALA A 1 523 ? 27.009 17.871 -30.663 1.00 80.69 523 ALA A CA 1
ATOM 4158 C C . ALA A 1 523 ? 26.334 18.648 -29.512 1.00 80.69 523 ALA A C 1
ATOM 4160 O O . ALA A 1 523 ? 26.060 19.834 -29.663 1.00 80.69 523 ALA A O 1
ATOM 4161 N N . GLU A 1 524 ? 26.097 17.995 -28.370 1.00 81.88 524 GLU A N 1
ATOM 4162 C CA . GLU A 1 524 ? 25.480 18.552 -27.151 1.00 81.88 524 GLU A CA 1
ATOM 4163 C C . GLU A 1 524 ? 26.113 17.945 -25.884 1.00 81.88 524 GLU A C 1
ATOM 4165 O O . GLU A 1 524 ? 26.478 16.767 -25.869 1.00 81.88 524 GLU A O 1
ATOM 4170 N N . ILE A 1 525 ? 26.188 18.726 -24.796 1.00 81.31 525 ILE A N 1
ATOM 4171 C CA . ILE A 1 525 ? 26.595 18.244 -23.466 1.00 81.31 525 ILE A CA 1
ATOM 4172 C C . ILE A 1 525 ? 25.409 18.328 -22.491 1.00 81.31 525 ILE A C 1
ATOM 4174 O O . ILE A 1 525 ? 24.852 19.398 -22.226 1.00 81.31 525 ILE A O 1
ATOM 4178 N N . LEU A 1 526 ? 25.037 17.183 -21.921 1.00 74.75 526 LEU A N 1
ATOM 4179 C CA . LEU A 1 526 ? 23.905 17.016 -21.011 1.00 74.75 526 LEU A CA 1
ATOM 4180 C C . LEU A 1 526 ? 24.343 17.205 -19.553 1.00 74.75 526 LEU A C 1
ATOM 4182 O O . LEU A 1 526 ? 24.823 16.290 -18.893 1.00 74.75 526 LEU A O 1
ATOM 4186 N N . MET A 1 527 ? 24.114 18.398 -19.018 1.00 69.75 527 MET A N 1
ATOM 4187 C CA . MET A 1 527 ? 24.344 18.812 -17.629 1.00 69.75 527 MET A CA 1
ATOM 4188 C C . MET A 1 527 ? 23.292 18.237 -16.659 1.00 69.75 527 MET A C 1
ATOM 4190 O O . MET A 1 527 ? 22.737 18.947 -15.817 1.00 69.75 527 MET A O 1
ATOM 4194 N N . SER A 1 528 ? 22.967 16.952 -16.775 1.00 56.50 528 SER A N 1
ATOM 4195 C CA . SER A 1 528 ? 21.848 16.323 -16.077 1.00 56.50 528 SER A CA 1
ATOM 4196 C C . SER A 1 528 ? 22.317 15.445 -14.906 1.00 56.50 528 SER A C 1
ATOM 4198 O O . SER A 1 528 ? 22.344 14.222 -15.006 1.00 56.50 528 SER A O 1
ATOM 4200 N N . GLY A 1 529 ? 22.657 16.076 -13.774 1.00 52.75 529 GLY A N 1
ATOM 4201 C CA . GLY A 1 529 ? 22.980 15.405 -12.503 1.00 52.75 529 GLY A CA 1
ATOM 4202 C C . GLY A 1 529 ? 24.312 14.637 -12.486 1.00 52.75 529 GLY A C 1
ATOM 4203 O O . GLY A 1 529 ? 24.825 14.229 -13.518 1.00 52.75 529 GLY A O 1
ATOM 4204 N N . ARG A 1 530 ? 24.898 14.456 -11.290 1.00 48.59 530 ARG A N 1
ATOM 4205 C CA . ARG A 1 530 ? 26.217 13.820 -11.082 1.00 48.59 530 ARG A CA 1
ATOM 4206 C C . ARG A 1 530 ? 26.267 12.444 -11.764 1.00 48.59 530 ARG A C 1
ATOM 4208 O O . ARG A 1 530 ? 25.664 11.499 -11.256 1.00 48.59 530 ARG A O 1
ATOM 4215 N N . GLY A 1 531 ? 26.957 12.348 -12.902 1.00 46.81 531 GLY A N 1
ATOM 4216 C CA . GLY A 1 531 ? 27.123 11.099 -13.639 1.00 46.81 531 GLY A CA 1
ATOM 4217 C C . GLY A 1 531 ? 27.750 10.024 -12.751 1.00 46.81 531 GLY A C 1
ATOM 4218 O O . GLY A 1 531 ? 28.809 10.236 -12.164 1.00 46.81 531 GLY A O 1
ATOM 4219 N N . TYR A 1 532 ? 27.074 8.882 -12.625 1.00 49.12 532 TYR A N 1
ATOM 4220 C CA . TYR A 1 532 ? 27.681 7.656 -12.113 1.00 49.12 532 TYR A CA 1
ATOM 4221 C C . TYR A 1 532 ? 28.454 7.019 -13.270 1.00 49.12 532 TYR A C 1
ATOM 4223 O O . TYR A 1 532 ? 27.902 6.936 -14.364 1.00 49.12 532 TYR A O 1
ATOM 4231 N N . GLY A 1 533 ? 29.703 6.603 -13.029 1.00 44.72 533 GLY A N 1
ATOM 4232 C CA . GLY A 1 533 ? 30.661 6.075 -14.016 1.00 44.72 533 GLY A CA 1
ATOM 4233 C C . GLY A 1 533 ? 30.262 4.752 -14.680 1.00 44.72 533 GLY A C 1
ATOM 4234 O O . GLY A 1 533 ? 30.997 3.772 -14.611 1.00 44.72 533 GLY A O 1
ATOM 4235 N N . ALA A 1 534 ? 29.082 4.703 -15.289 1.00 47.69 534 ALA A N 1
ATOM 4236 C CA . ALA A 1 534 ? 28.630 3.603 -16.116 1.00 47.69 534 ALA A CA 1
ATOM 4237 C C . ALA A 1 534 ? 29.182 3.785 -17.533 1.00 47.69 534 ALA A C 1
ATOM 4239 O O . ALA A 1 534 ? 29.008 4.841 -18.143 1.00 47.69 534 ALA A O 1
ATOM 4240 N N . ALA A 1 535 ? 29.818 2.740 -18.059 1.00 51.44 535 ALA A N 1
ATOM 4241 C CA . ALA A 1 535 ? 30.070 2.626 -19.485 1.00 51.44 535 ALA A CA 1
ATOM 4242 C C . ALA A 1 535 ? 28.712 2.562 -20.199 1.00 51.44 535 ALA A C 1
ATOM 4244 O O . ALA A 1 535 ? 27.905 1.667 -19.937 1.00 51.44 535 ALA A O 1
ATOM 4245 N N . VAL A 1 536 ? 28.434 3.552 -21.042 1.00 61.47 536 VAL A N 1
ATOM 4246 C CA . VAL A 1 536 ? 27.272 3.558 -21.931 1.00 61.47 536 VAL A CA 1
ATOM 4247 C C . VAL A 1 536 ? 27.785 3.194 -23.309 1.00 61.47 536 VAL A C 1
ATOM 4249 O O . VAL A 1 536 ? 28.776 3.772 -23.740 1.00 61.47 536 VAL A O 1
ATOM 4252 N N . THR A 1 537 ? 27.134 2.253 -23.990 1.00 70.56 537 THR A N 1
ATOM 4253 C CA . THR A 1 537 ? 27.432 1.972 -25.396 1.00 70.56 537 THR A CA 1
ATOM 4254 C C . THR A 1 537 ? 26.826 3.090 -26.247 1.00 70.56 537 THR A C 1
ATOM 4256 O O . THR A 1 537 ? 25.596 3.207 -26.265 1.00 70.56 537 THR A O 1
ATOM 4259 N N . PRO A 1 538 ? 27.640 3.922 -26.924 1.00 73.44 538 PRO A N 1
ATOM 4260 C CA . PRO A 1 538 ? 27.120 4.984 -27.768 1.00 73.44 538 PRO A CA 1
ATOM 4261 C C . PRO A 1 538 ? 26.299 4.420 -28.928 1.00 73.44 538 PRO A C 1
ATOM 4263 O O . PRO A 1 538 ? 26.566 3.325 -29.423 1.00 73.44 538 PRO A O 1
ATOM 4266 N N . GLN A 1 539 ? 25.315 5.184 -29.390 1.00 76.75 539 GLN A N 1
ATOM 4267 C CA . GLN A 1 539 ? 24.447 4.786 -30.499 1.00 76.75 539 GLN A CA 1
ATOM 4268 C C . GLN A 1 539 ? 24.363 5.865 -31.571 1.00 76.75 539 GLN A C 1
ATOM 4270 O O . GLN A 1 539 ? 24.485 7.054 -31.280 1.00 76.75 539 GLN A O 1
ATOM 4275 N N . ILE A 1 540 ? 24.112 5.482 -32.817 1.00 75.12 540 ILE A N 1
ATOM 4276 C CA . ILE A 1 540 ? 23.857 6.461 -33.874 1.00 75.12 540 ILE A CA 1
ATOM 4277 C C . ILE A 1 540 ? 22.542 7.185 -33.600 1.00 75.12 540 ILE A C 1
ATOM 4279 O O . ILE A 1 540 ? 21.525 6.566 -33.301 1.00 75.12 540 ILE A O 1
ATOM 4283 N N . PHE A 1 541 ? 22.555 8.509 -33.691 1.00 75.50 541 PHE A N 1
ATOM 4284 C CA . PHE A 1 541 ? 21.356 9.325 -33.560 1.00 75.50 541 PHE A CA 1
ATOM 4285 C C . PHE A 1 541 ? 21.505 10.655 -34.308 1.00 75.50 541 PHE A C 1
ATOM 4287 O O . PHE A 1 541 ? 22.500 10.913 -34.979 1.00 75.50 541 PHE A O 1
ATOM 4294 N N . ASN A 1 542 ? 20.532 11.551 -34.167 1.00 73.50 542 ASN A N 1
ATOM 4295 C CA . ASN A 1 542 ? 20.547 12.869 -34.804 1.00 73.50 542 ASN A CA 1
ATOM 4296 C C . ASN A 1 542 ? 21.616 13.840 -34.267 1.00 73.50 542 ASN A C 1
ATOM 4298 O O . ASN A 1 542 ? 21.927 14.815 -34.948 1.00 73.50 542 ASN A O 1
ATOM 4302 N N . THR A 1 543 ? 22.181 13.599 -33.080 1.00 75.81 543 THR A N 1
ATOM 4303 C CA . THR A 1 543 ? 23.147 14.494 -32.415 1.00 75.81 543 THR A CA 1
ATOM 4304 C C . THR A 1 543 ? 24.163 13.679 -31.617 1.00 75.81 543 THR A C 1
ATOM 4306 O O . THR A 1 543 ? 23.815 12.629 -31.074 1.00 75.81 543 THR A O 1
ATOM 4309 N N . THR A 1 544 ? 25.407 14.161 -31.517 1.00 83.75 544 THR A N 1
ATOM 4310 C CA . THR A 1 544 ? 26.411 13.577 -30.616 1.00 83.75 544 THR A CA 1
ATOM 4311 C C . THR A 1 544 ? 26.179 14.080 -29.196 1.00 83.75 544 THR A C 1
ATOM 4313 O O . THR A 1 544 ? 26.492 15.232 -28.905 1.00 83.75 544 THR A O 1
ATOM 4316 N N . ALA A 1 545 ? 25.609 13.256 -28.315 1.00 81.56 545 ALA A N 1
ATOM 4317 C CA . ALA A 1 545 ? 25.312 13.650 -26.939 1.00 81.56 545 ALA A CA 1
ATOM 4318 C C . ALA A 1 545 ? 26.357 13.122 -25.954 1.00 81.56 545 ALA A C 1
ATOM 4320 O O . ALA A 1 545 ? 26.726 11.946 -25.982 1.00 81.56 545 ALA A O 1
ATOM 4321 N N . ILE A 1 546 ? 26.797 13.993 -25.048 1.00 83.06 546 ILE A N 1
ATOM 4322 C CA . ILE A 1 546 ? 27.838 13.710 -24.058 1.00 83.06 546 ILE A CA 1
ATOM 4323 C C . ILE A 1 546 ? 27.296 13.933 -22.649 1.00 83.06 546 ILE A C 1
ATOM 4325 O O . ILE A 1 546 ? 26.684 14.963 -22.373 1.00 83.06 546 ILE A O 1
ATOM 4329 N N . ILE A 1 547 ? 27.564 12.997 -21.738 1.00 80.56 547 ILE A N 1
ATOM 4330 C CA . ILE A 1 547 ? 27.318 13.167 -20.303 1.00 80.56 547 ILE A CA 1
ATOM 4331 C C . ILE A 1 547 ? 28.646 13.490 -19.609 1.00 80.56 547 ILE A C 1
ATOM 4333 O O . ILE A 1 547 ? 29.531 12.630 -19.581 1.00 80.56 547 ILE A O 1
ATOM 4337 N N . PRO A 1 548 ? 28.788 14.671 -18.989 1.00 82.12 548 PRO A N 1
ATOM 4338 C CA . PRO A 1 548 ? 29.928 14.995 -18.151 1.00 82.12 548 PRO A CA 1
ATOM 4339 C C . PRO A 1 548 ? 29.813 14.314 -16.777 1.00 82.12 548 PRO A C 1
ATOM 4341 O O . PRO A 1 548 ? 28.740 14.249 -16.171 1.00 82.12 548 PRO A O 1
ATOM 4344 N N . PHE A 1 549 ? 30.934 13.831 -16.248 1.00 84.00 549 PHE A N 1
ATOM 4345 C CA . PHE A 1 549 ? 31.054 13.400 -14.853 1.00 84.00 549 PHE A CA 1
ATOM 4346 C C . PHE A 1 549 ? 31.415 14.590 -13.958 1.00 84.00 549 PHE A C 1
ATOM 4348 O O . PHE A 1 549 ? 31.494 15.722 -14.426 1.00 84.00 549 PHE A O 1
ATOM 4355 N N . ILE A 1 550 ? 31.613 14.351 -12.656 1.00 78.06 550 ILE A N 1
ATOM 4356 C CA . ILE A 1 550 ? 31.739 15.408 -11.635 1.00 78.06 550 ILE A CA 1
ATOM 4357 C C . ILE A 1 550 ? 32.775 16.479 -12.021 1.00 78.06 550 ILE A C 1
ATOM 4359 O O . ILE A 1 550 ? 32.439 17.658 -11.977 1.00 78.06 550 ILE A O 1
ATOM 4363 N N . GLY A 1 551 ? 33.979 16.088 -12.455 1.00 82.25 551 GLY A N 1
ATOM 4364 C CA . GLY A 1 551 ? 35.047 17.036 -12.800 1.00 82.25 551 GLY A CA 1
ATOM 4365 C C . GLY A 1 551 ? 34.688 17.958 -13.970 1.00 82.25 551 GLY A C 1
ATOM 4366 O O . GLY A 1 551 ? 34.732 19.180 -13.831 1.00 82.25 551 GLY A O 1
ATOM 4367 N N . LEU A 1 552 ? 34.272 17.386 -15.104 1.00 84.38 552 LEU A N 1
ATOM 4368 C CA . LEU A 1 552 ? 33.866 18.164 -16.278 1.00 84.38 552 LEU A CA 1
ATOM 4369 C C . LEU A 1 552 ? 32.583 18.970 -16.014 1.00 84.38 552 LEU A C 1
ATOM 4371 O O . LEU A 1 552 ? 32.465 20.111 -16.452 1.00 84.38 552 LEU A O 1
ATOM 4375 N N . TYR A 1 553 ? 31.632 18.407 -15.265 1.00 82.62 553 TYR A N 1
ATOM 4376 C CA . TYR A 1 553 ? 30.381 19.072 -14.902 1.00 82.62 553 TYR A CA 1
ATOM 4377 C C . TYR A 1 553 ? 30.641 20.338 -14.080 1.00 82.62 553 TYR A C 1
ATOM 4379 O O . TYR A 1 553 ? 30.091 21.398 -14.373 1.00 82.62 553 TYR A O 1
ATOM 4387 N N . GLU A 1 554 ? 31.485 20.247 -13.050 1.00 80.50 554 GLU A N 1
ATOM 4388 C CA . GLU A 1 554 ? 31.837 21.397 -12.216 1.00 80.50 554 GLU A CA 1
ATOM 4389 C C . GLU A 1 554 ? 32.589 22.465 -13.010 1.00 80.50 554 GLU A C 1
ATOM 4391 O O . GLU A 1 554 ? 32.346 23.656 -12.801 1.00 80.50 554 GLU A O 1
ATOM 4396 N N . ALA A 1 555 ? 33.450 22.053 -13.942 1.00 80.88 555 ALA A N 1
ATOM 4397 C CA . ALA A 1 555 ? 34.197 22.967 -14.793 1.00 80.88 555 ALA A CA 1
ATOM 4398 C C . ALA A 1 555 ? 33.292 23.714 -15.789 1.00 80.88 555 ALA A C 1
ATOM 4400 O O . ALA A 1 555 ? 33.402 24.928 -15.923 1.00 80.88 555 ALA A O 1
ATOM 4401 N N . LEU A 1 556 ? 32.338 23.027 -16.426 1.00 79.38 556 LEU A N 1
ATOM 4402 C CA . LEU A 1 556 ? 31.399 23.632 -17.382 1.00 79.38 556 LEU A CA 1
ATOM 4403 C C . LEU A 1 556 ? 30.337 24.530 -16.726 1.00 79.38 556 LEU A C 1
ATOM 4405 O O . LEU A 1 556 ? 29.708 25.338 -17.406 1.00 79.38 556 LEU A O 1
ATOM 4409 N N . ASN A 1 557 ? 30.126 24.420 -15.411 1.00 74.31 557 ASN A N 1
ATOM 4410 C CA . ASN A 1 557 ? 29.134 25.219 -14.685 1.00 74.31 557 ASN A CA 1
ATOM 4411 C C . ASN A 1 557 ? 29.654 26.606 -14.245 1.00 74.31 557 ASN A C 1
ATOM 4413 O O . ASN A 1 557 ? 28.910 27.380 -13.644 1.00 74.31 557 ASN A O 1
ATOM 4417 N N . GLN A 1 558 ? 30.925 26.922 -14.507 1.00 68.06 558 GLN A N 1
ATOM 4418 C CA . GLN A 1 558 ? 31.585 28.138 -14.022 1.00 68.06 558 GLN A CA 1
ATOM 4419 C C . GLN A 1 558 ? 31.535 29.324 -15.016 1.00 68.06 558 GLN A C 1
ATOM 4421 O O . GLN A 1 558 ? 31.972 30.419 -14.661 1.00 68.06 558 GLN A O 1
ATOM 4426 N N . GLY A 1 559 ? 30.974 29.173 -16.228 1.00 66.88 559 GLY A N 1
ATOM 4427 C CA . GLY A 1 559 ? 30.905 30.268 -17.207 1.00 66.88 559 GLY A CA 1
ATOM 4428 C C . GLY A 1 559 ? 30.813 29.847 -18.679 1.00 66.88 559 GLY A C 1
ATOM 4429 O O . GLY A 1 559 ? 30.236 28.817 -19.012 1.00 66.88 559 GLY A O 1
ATOM 4430 N N . ARG A 1 560 ? 31.351 30.691 -19.574 1.00 72.94 560 ARG A N 1
ATOM 4431 C CA . ARG A 1 560 ? 31.470 30.437 -21.025 1.00 72.94 560 ARG A CA 1
ATOM 4432 C C . ARG A 1 560 ? 32.833 29.813 -21.322 1.00 72.94 560 ARG A C 1
ATOM 4434 O O . ARG A 1 560 ? 33.841 30.357 -20.874 1.00 72.94 560 ARG A O 1
ATOM 4441 N N . TYR A 1 561 ? 32.848 28.770 -22.150 1.00 79.94 561 TYR A N 1
ATOM 4442 C CA . TYR A 1 561 ? 34.063 28.046 -22.538 1.00 79.94 561 TYR A CA 1
ATOM 4443 C C . TYR A 1 561 ? 34.156 27.894 -24.047 1.00 79.94 561 TYR A C 1
ATOM 4445 O O . TYR A 1 561 ? 33.140 27.694 -24.716 1.00 79.94 561 TYR A O 1
ATOM 4453 N N . GLU A 1 562 ? 35.372 27.962 -24.572 1.00 85.81 562 GLU A N 1
ATOM 4454 C CA . GLU A 1 562 ? 35.687 27.342 -25.856 1.00 85.81 562 GLU A CA 1
ATOM 4455 C C . GLU A 1 562 ? 35.896 25.847 -25.610 1.00 85.81 562 GLU A C 1
ATOM 4457 O O . GLU A 1 562 ? 36.557 25.465 -24.644 1.00 85.81 562 GLU A O 1
ATOM 4462 N N . ILE A 1 563 ? 35.252 25.009 -26.418 1.00 88.81 563 ILE A N 1
ATOM 4463 C CA . ILE A 1 563 ? 35.242 23.559 -26.253 1.00 88.81 563 ILE A CA 1
ATOM 4464 C C . ILE A 1 563 ? 35.732 22.918 -27.547 1.00 88.81 563 ILE A C 1
ATOM 4466 O O . ILE A 1 563 ? 35.157 23.131 -28.616 1.00 88.81 563 ILE A O 1
ATOM 4470 N N . GLU A 1 564 ? 36.754 22.080 -27.410 1.00 92.38 564 GLU A N 1
ATOM 4471 C CA . GLU A 1 564 ? 37.215 21.141 -28.428 1.00 92.38 564 GLU A CA 1
ATOM 4472 C C . GLU A 1 564 ? 36.877 19.726 -27.945 1.00 92.38 564 GLU A C 1
ATOM 4474 O O . GLU A 1 564 ? 37.412 19.241 -26.946 1.00 92.38 564 GLU A O 1
ATOM 4479 N N . ILE A 1 565 ? 35.971 19.057 -28.652 1.00 91.06 565 ILE A N 1
ATOM 4480 C CA . ILE A 1 565 ? 35.641 17.647 -28.446 1.00 91.06 565 ILE A CA 1
ATOM 4481 C C . ILE A 1 565 ? 36.377 16.861 -29.520 1.00 91.06 565 ILE A C 1
ATOM 4483 O O . ILE A 1 565 ? 36.140 17.081 -30.706 1.00 91.06 565 ILE A O 1
ATOM 4487 N N . ASN A 1 566 ? 37.224 15.920 -29.117 1.00 92.94 566 ASN A N 1
ATOM 4488 C CA . ASN A 1 566 ? 37.984 15.097 -30.042 1.00 92.94 566 ASN A CA 1
ATOM 4489 C C . ASN A 1 566 ? 37.818 13.614 -29.703 1.00 92.94 566 ASN A C 1
ATOM 4491 O O . ASN A 1 566 ? 38.366 13.122 -28.718 1.00 92.94 566 ASN A O 1
ATOM 4495 N N . LEU A 1 567 ? 37.079 12.890 -30.540 1.00 90.62 567 LEU A N 1
ATOM 4496 C CA . LEU A 1 567 ? 36.770 11.475 -30.357 1.00 90.62 567 LEU A CA 1
ATOM 4497 C C . LEU A 1 567 ? 37.417 10.648 -31.470 1.00 90.62 567 LEU A C 1
ATOM 4499 O O . LEU A 1 567 ? 37.505 11.080 -32.619 1.00 90.62 567 LEU A O 1
ATOM 4503 N N . SER A 1 568 ? 37.868 9.441 -31.139 1.00 89.50 568 SER A N 1
ATOM 4504 C CA . SER A 1 568 ? 38.222 8.437 -32.148 1.00 89.50 568 SER A CA 1
ATOM 4505 C C . SER A 1 568 ? 37.037 8.170 -33.085 1.00 89.50 568 SER A C 1
ATOM 4507 O O . SER A 1 568 ? 35.878 8.309 -32.684 1.00 89.50 568 SER A O 1
ATOM 4509 N N . TYR A 1 569 ? 37.319 7.821 -34.347 1.00 86.44 569 TYR A N 1
ATOM 4510 C CA . TYR A 1 569 ? 36.254 7.560 -35.316 1.00 86.44 569 TYR A CA 1
ATOM 4511 C C . TYR A 1 569 ? 35.326 6.439 -34.812 1.00 86.44 569 TYR A C 1
ATOM 4513 O O . TYR A 1 569 ? 35.819 5.359 -34.460 1.00 86.44 569 TYR A O 1
ATOM 4521 N N . PRO A 1 570 ? 34.004 6.677 -34.762 1.00 85.12 570 PRO A N 1
ATOM 4522 C CA . PRO A 1 570 ? 33.051 5.732 -34.204 1.00 85.12 570 PRO A CA 1
ATOM 4523 C C . PRO A 1 570 ? 32.978 4.493 -35.100 1.00 85.12 570 PRO A C 1
ATOM 4525 O O . PRO A 1 570 ? 32.624 4.564 -36.280 1.00 85.12 570 PRO A O 1
ATOM 4528 N N . LYS A 1 571 ? 33.332 3.329 -34.553 1.00 82.88 571 LYS A N 1
ATOM 4529 C CA . LYS A 1 571 ? 33.310 2.072 -35.308 1.00 82.88 571 LYS A CA 1
ATOM 4530 C C . LYS A 1 571 ? 31.950 1.400 -35.139 1.00 82.88 571 LYS A C 1
ATOM 4532 O O . LYS A 1 571 ? 31.567 1.157 -33.991 1.00 82.88 571 LYS A O 1
ATOM 4537 N N . PRO A 1 572 ? 31.225 1.096 -36.231 1.00 74.31 572 PRO A N 1
ATOM 4538 C CA . PRO A 1 572 ? 29.955 0.388 -36.140 1.00 74.31 572 PRO A CA 1
ATOM 4539 C C . PRO A 1 572 ? 30.140 -1.002 -35.522 1.00 74.31 572 PRO A C 1
ATOM 4541 O O . PRO A 1 572 ? 31.238 -1.569 -35.538 1.00 74.31 572 PRO A O 1
ATOM 4544 N N . ALA A 1 573 ? 29.054 -1.532 -34.962 1.00 73.62 573 ALA A N 1
ATOM 4545 C CA . ALA A 1 573 ? 28.997 -2.871 -34.392 1.00 73.62 573 ALA A CA 1
ATOM 4546 C C . ALA A 1 573 ? 29.607 -3.927 -35.334 1.00 73.62 573 ALA A C 1
ATOM 4548 O O . ALA A 1 573 ? 29.297 -3.982 -36.522 1.00 73.62 573 ALA A O 1
ATOM 4549 N N . THR A 1 574 ? 30.484 -4.777 -34.793 1.00 72.25 574 THR A N 1
ATOM 4550 C CA . THR A 1 574 ? 31.106 -5.887 -35.540 1.00 72.25 574 THR A CA 1
ATOM 4551 C C . THR A 1 574 ? 30.186 -7.107 -35.597 1.00 72.25 574 THR A C 1
ATOM 4553 O O . THR A 1 574 ? 30.268 -7.904 -36.528 1.00 72.25 574 THR A O 1
ATOM 4556 N N . TYR A 1 575 ? 29.303 -7.245 -34.607 1.00 74.50 575 TYR A N 1
ATOM 4557 C CA . TYR A 1 575 ? 28.309 -8.310 -34.523 1.00 74.50 575 TYR A CA 1
ATOM 4558 C C . TYR A 1 575 ? 26.896 -7.725 -34.663 1.00 74.50 575 TYR A C 1
ATOM 4560 O O . TYR A 1 575 ? 26.635 -6.654 -34.108 1.00 74.50 575 TYR A O 1
ATOM 4568 N N . PRO A 1 576 ? 25.984 -8.400 -35.388 1.00 68.69 576 PRO A N 1
ATOM 4569 C CA . PRO A 1 576 ? 24.598 -7.962 -35.500 1.00 68.69 576 PRO A CA 1
ATOM 4570 C C . PRO A 1 576 ? 23.899 -8.034 -34.142 1.00 68.69 576 PRO A C 1
ATOM 4572 O O . PRO A 1 576 ? 24.233 -8.864 -33.294 1.00 68.69 576 PRO A O 1
ATOM 4575 N N . GLY A 1 577 ? 22.902 -7.178 -33.950 1.00 68.81 577 GLY A N 1
ATOM 4576 C CA . GLY A 1 577 ? 22.101 -7.185 -32.738 1.00 68.81 577 GLY A CA 1
ATOM 4577 C C . GLY A 1 577 ? 21.168 -8.379 -32.727 1.00 68.81 577 GLY A C 1
ATOM 4578 O O . GLY A 1 577 ? 20.798 -8.909 -33.774 1.00 68.81 577 GLY A O 1
ATOM 4579 N N . ARG A 1 578 ? 20.763 -8.811 -31.538 1.00 70.12 578 ARG A N 1
ATOM 4580 C CA . ARG A 1 578 ? 19.789 -9.879 -31.339 1.00 70.12 578 ARG A CA 1
ATOM 4581 C C . ARG A 1 578 ? 18.986 -9.630 -30.070 1.00 70.12 578 ARG A C 1
ATOM 4583 O O . ARG A 1 578 ? 19.513 -9.186 -29.049 1.00 70.12 578 ARG A O 1
ATOM 4590 N N . ASN A 1 579 ? 17.709 -9.979 -30.124 1.00 67.25 579 ASN A N 1
ATOM 4591 C CA . ASN A 1 579 ? 16.891 -10.180 -28.936 1.00 67.25 579 ASN A CA 1
ATOM 4592 C C . ASN A 1 579 ? 16.869 -11.666 -28.597 1.00 67.25 579 ASN A C 1
ATOM 4594 O O . ASN A 1 579 ? 16.521 -12.482 -29.448 1.00 67.25 579 ASN A O 1
ATOM 4598 N N . ILE A 1 580 ? 17.214 -12.003 -27.352 1.00 68.44 580 ILE A N 1
ATOM 4599 C CA . ILE A 1 580 ? 17.141 -13.371 -26.835 1.00 68.44 580 ILE A CA 1
ATOM 4600 C C . ILE A 1 580 ? 15.901 -13.466 -25.951 1.00 68.44 580 ILE A C 1
ATOM 4602 O O . ILE A 1 580 ? 15.793 -12.764 -24.941 1.00 68.44 580 ILE A O 1
ATOM 4606 N N . MET A 1 581 ? 14.971 -14.340 -26.330 1.00 65.38 581 MET A N 1
ATOM 4607 C CA . MET A 1 581 ? 13.751 -14.610 -25.575 1.00 65.38 581 MET A CA 1
ATOM 4608 C C . MET A 1 581 ? 13.721 -16.075 -25.155 1.00 65.38 581 MET A C 1
ATOM 4610 O O . MET A 1 581 ? 13.766 -16.971 -25.991 1.00 65.38 581 MET A O 1
ATOM 4614 N N . GLY A 1 582 ? 13.661 -16.325 -23.847 1.00 66.38 582 GLY A N 1
ATOM 4615 C CA . GLY A 1 582 ? 13.459 -17.665 -23.295 1.00 66.38 582 GLY A CA 1
ATOM 4616 C C . GLY A 1 582 ? 12.012 -17.880 -22.862 1.00 66.38 582 GLY A C 1
ATOM 4617 O O . GLY A 1 582 ? 11.488 -17.063 -22.108 1.00 66.38 582 GLY A O 1
ATOM 4618 N N . TYR A 1 583 ? 11.417 -19.007 -23.255 1.00 67.56 583 TYR A N 1
ATOM 4619 C CA . TYR A 1 583 ? 10.070 -19.455 -22.894 1.00 67.56 583 TYR A CA 1
ATOM 4620 C C . TYR A 1 583 ? 10.131 -20.779 -22.146 1.00 67.56 583 TYR A C 1
ATOM 4622 O O . TYR A 1 583 ? 10.744 -21.737 -22.610 1.00 67.56 583 TYR A O 1
ATOM 4630 N N . LYS A 1 584 ? 9.444 -20.886 -21.013 1.00 65.50 584 LYS A N 1
ATOM 4631 C CA . LYS A 1 584 ? 9.260 -22.170 -20.330 1.00 65.50 584 LYS A CA 1
ATOM 4632 C C . LYS A 1 584 ? 7.777 -22.457 -20.188 1.00 65.50 584 LYS A C 1
ATOM 4634 O O . LYS A 1 584 ? 7.063 -21.653 -19.602 1.00 65.50 584 LYS A O 1
ATOM 4639 N N . LEU A 1 585 ? 7.340 -23.580 -20.754 1.00 63.81 585 LEU A N 1
ATOM 4640 C CA . LEU A 1 585 ? 5.947 -24.021 -20.711 1.00 63.81 585 LEU A CA 1
ATOM 4641 C C . LEU A 1 585 ? 5.608 -24.601 -19.334 1.00 63.81 585 LEU A C 1
ATOM 4643 O O . LEU A 1 585 ? 6.427 -25.301 -18.725 1.00 63.81 585 LEU A O 1
ATOM 4647 N N . GLY A 1 586 ? 4.378 -24.365 -18.875 1.00 59.59 586 GLY A N 1
ATOM 4648 C CA . GLY A 1 586 ? 3.841 -25.011 -17.683 1.00 59.59 586 GLY A CA 1
ATOM 4649 C C . GLY A 1 586 ? 3.806 -26.541 -17.809 1.00 59.59 586 GLY A C 1
ATOM 4650 O O . GLY A 1 586 ? 3.811 -27.120 -18.899 1.00 59.59 586 GLY A O 1
ATOM 4651 N N . LYS A 1 587 ? 3.755 -27.247 -16.675 1.00 56.62 587 LYS A N 1
ATOM 4652 C CA . LYS A 1 587 ? 3.737 -28.718 -16.665 1.00 56.62 587 LYS A CA 1
ATOM 4653 C C . LYS A 1 587 ? 2.496 -29.248 -17.405 1.00 56.62 587 LYS A C 1
ATOM 4655 O O . LYS A 1 587 ? 1.372 -28.987 -16.988 1.00 56.62 587 LYS A O 1
ATOM 4660 N N . GLY A 1 588 ? 2.707 -30.016 -18.480 1.00 58.84 588 GLY A N 1
ATOM 4661 C CA . GLY A 1 588 ? 1.631 -30.582 -19.310 1.00 58.84 588 GLY A CA 1
ATOM 4662 C C . GLY A 1 588 ? 0.984 -29.597 -20.293 1.00 58.84 588 GLY A C 1
ATOM 4663 O O . GLY A 1 588 ? -0.140 -29.836 -20.726 1.00 58.84 588 GLY A O 1
ATOM 4664 N N . LYS A 1 589 ? 1.658 -28.486 -20.611 1.00 61.19 589 LYS A N 1
ATOM 4665 C CA . LYS A 1 589 ? 1.162 -27.410 -21.479 1.00 61.19 589 LYS A CA 1
ATOM 4666 C C . LYS A 1 589 ? 1.896 -27.375 -22.827 1.00 61.19 589 LYS A C 1
ATOM 4668 O O . LYS A 1 589 ? 3.011 -27.882 -22.937 1.00 61.19 589 LYS A O 1
ATOM 4673 N N . THR A 1 590 ? 1.261 -26.799 -23.850 1.00 61.34 590 THR A N 1
ATOM 4674 C CA . THR A 1 590 ? 1.788 -26.669 -25.228 1.00 61.34 590 THR A CA 1
ATOM 4675 C C . THR A 1 590 ? 2.004 -25.199 -25.587 1.00 61.34 590 THR A C 1
ATOM 4677 O O . THR A 1 590 ? 1.490 -24.332 -24.898 1.00 61.34 590 THR A O 1
ATOM 4680 N N . LEU A 1 591 ? 2.718 -24.887 -26.675 1.00 56.25 591 LEU A N 1
ATOM 4681 C CA . LEU A 1 591 ? 2.875 -23.501 -27.161 1.00 56.25 591 LEU A CA 1
ATOM 4682 C C . LEU A 1 591 ? 1.531 -22.792 -27.428 1.00 56.25 591 LEU A C 1
ATOM 4684 O O . LEU A 1 591 ? 1.428 -21.588 -27.227 1.00 56.25 591 LEU A O 1
ATOM 4688 N N . GLU A 1 592 ? 0.498 -23.542 -27.816 1.00 50.97 592 GLU A N 1
ATOM 4689 C CA . GLU A 1 592 ? -0.857 -23.036 -28.086 1.00 50.97 592 GLU A CA 1
ATOM 4690 C C . GLU A 1 592 ? -1.705 -22.867 -26.811 1.00 50.97 592 GLU A C 1
ATOM 4692 O O . GLU A 1 592 ? -2.624 -22.053 -26.771 1.00 50.97 592 GLU A O 1
ATOM 4697 N N . GLN A 1 593 ? -1.401 -23.623 -25.750 1.00 50.62 593 GLN A N 1
ATOM 4698 C CA . GLN A 1 593 ? -2.044 -23.519 -24.436 1.00 50.62 593 GLN A CA 1
ATOM 4699 C C . GLN A 1 593 ? -0.988 -23.568 -23.328 1.00 50.62 593 GLN A C 1
ATOM 4701 O O . GLN A 1 593 ? -0.902 -24.561 -22.600 1.00 50.62 593 GLN A O 1
ATOM 4706 N N . PRO A 1 594 ? -0.158 -22.525 -23.196 1.00 44.34 594 PRO A N 1
ATOM 4707 C CA . PRO A 1 594 ? 1.106 -22.623 -22.472 1.00 44.34 594 PRO A CA 1
ATOM 4708 C C . PRO A 1 594 ? 0.974 -22.575 -20.946 1.00 44.34 594 PRO A C 1
ATOM 4710 O O . PRO A 1 594 ? 1.894 -22.989 -20.238 1.00 44.34 594 PRO A O 1
ATOM 4713 N N . GLY A 1 595 ? -0.189 -22.165 -20.430 1.00 53.94 595 GLY A N 1
ATOM 4714 C CA . GLY A 1 595 ? -0.386 -21.951 -18.997 1.00 53.94 595 GLY A CA 1
ATOM 4715 C C . GLY A 1 595 ? 0.500 -20.804 -18.506 1.00 53.94 595 GLY A C 1
ATOM 4716 O O . GLY A 1 595 ? 0.449 -19.714 -19.065 1.00 53.94 595 GLY A O 1
ATOM 4717 N N . GLU A 1 596 ? 1.322 -21.056 -17.488 1.00 43.72 596 GLU A N 1
ATOM 4718 C CA . GLU A 1 596 ? 2.345 -20.113 -17.023 1.00 43.72 596 GLU A CA 1
ATOM 4719 C C . GLU A 1 596 ? 3.509 -20.067 -18.025 1.00 43.72 596 GLU A C 1
ATOM 4721 O O . GLU A 1 596 ? 4.214 -21.061 -18.210 1.00 43.72 596 GLU A O 1
ATOM 4726 N N . ILE A 1 597 ? 3.715 -18.913 -18.667 1.00 43.28 597 ILE A N 1
ATOM 4727 C CA . ILE A 1 597 ? 4.904 -18.640 -19.481 1.00 43.28 597 ILE A CA 1
ATOM 4728 C C . ILE A 1 597 ? 5.813 -17.714 -18.692 1.00 43.28 597 ILE A C 1
ATOM 4730 O O . ILE A 1 597 ? 5.440 -16.588 -18.369 1.00 43.28 597 ILE A O 1
ATOM 4734 N N . VAL A 1 598 ? 7.044 -18.152 -18.455 1.00 48.00 598 VAL A N 1
ATOM 4735 C CA . VAL A 1 598 ? 8.110 -17.244 -18.032 1.00 48.00 598 VAL A CA 1
ATOM 4736 C C . VAL A 1 598 ? 8.832 -16.771 -19.286 1.00 48.00 598 VAL A C 1
ATOM 4738 O O . VAL A 1 598 ? 9.546 -17.560 -19.904 1.00 48.00 598 VAL A O 1
ATOM 4741 N N . ILE A 1 599 ? 8.618 -15.504 -19.658 1.00 47.75 599 ILE A N 1
ATOM 4742 C CA . ILE A 1 599 ? 9.369 -14.827 -20.721 1.00 47.75 599 ILE A CA 1
ATOM 4743 C C . ILE A 1 599 ? 10.532 -14.088 -20.068 1.00 47.75 599 ILE A C 1
ATOM 4745 O O . ILE A 1 599 ? 10.339 -13.101 -19.358 1.00 47.75 599 ILE A O 1
ATOM 4749 N N . ILE A 1 600 ? 11.751 -14.554 -20.317 1.00 52.53 600 ILE A N 1
ATOM 4750 C CA . ILE A 1 600 ? 12.959 -13.795 -19.986 1.00 52.53 600 ILE A CA 1
ATOM 4751 C C . ILE A 1 600 ? 13.429 -13.168 -21.292 1.00 52.53 600 ILE A C 1
ATOM 4753 O O . ILE A 1 600 ? 14.087 -13.824 -22.095 1.00 52.53 600 ILE A O 1
ATOM 4757 N N . GLY A 1 601 ? 13.014 -11.922 -21.521 1.00 44.84 601 GLY A N 1
ATOM 4758 C CA . GLY A 1 601 ? 13.477 -11.102 -22.634 1.00 44.84 601 GLY A CA 1
ATOM 4759 C C . GLY A 1 601 ? 14.476 -10.068 -22.134 1.00 44.84 601 GLY A C 1
ATOM 4760 O O . GLY A 1 601 ? 14.159 -9.276 -21.245 1.00 44.84 601 GLY A O 1
ATOM 4761 N N . ALA A 1 602 ? 15.675 -10.070 -22.705 1.00 44.53 602 ALA A N 1
ATOM 4762 C CA . ALA A 1 602 ? 16.621 -8.975 -22.566 1.00 44.53 602 ALA A CA 1
ATOM 4763 C C . ALA A 1 602 ? 17.130 -8.608 -23.960 1.00 44.53 602 ALA A C 1
ATOM 4765 O O . ALA A 1 602 ? 17.663 -9.452 -24.679 1.00 44.53 602 ALA A O 1
ATOM 4766 N N . ALA A 1 603 ? 16.956 -7.344 -24.332 1.00 48.88 603 ALA A N 1
ATOM 4767 C CA . ALA A 1 603 ? 17.649 -6.757 -25.466 1.00 48.88 603 ALA A CA 1
ATOM 4768 C C . ALA A 1 603 ? 19.107 -6.568 -25.038 1.00 48.88 603 ALA A C 1
ATOM 4770 O O . ALA A 1 603 ? 19.445 -5.599 -24.359 1.00 48.88 603 ALA A O 1
ATOM 4771 N N . TYR A 1 604 ? 19.920 -7.589 -25.300 1.00 51.88 604 TYR A N 1
ATOM 4772 C CA . TYR A 1 604 ? 21.311 -7.631 -24.855 1.00 51.88 604 TYR A CA 1
ATOM 4773 C C . TYR A 1 604 ? 22.235 -6.955 -25.872 1.00 51.88 604 TYR A C 1
ATOM 4775 O O . TYR A 1 604 ? 23.188 -6.288 -25.481 1.00 51.88 604 TYR A O 1
ATOM 4783 N N . ASP A 1 605 ? 21.882 -7.047 -27.158 1.00 52.88 605 ASP A N 1
ATOM 4784 C CA . ASP A 1 605 ? 22.773 -6.672 -28.255 1.00 52.88 605 ASP A CA 1
ATOM 4785 C C . ASP A 1 605 ? 22.266 -5.477 -29.094 1.00 52.88 605 ASP A C 1
ATOM 4787 O O . ASP A 1 605 ? 22.870 -5.176 -30.120 1.00 52.88 605 ASP A O 1
ATOM 4791 N N . GLY A 1 606 ? 21.200 -4.757 -28.695 1.00 40.94 606 GLY A N 1
ATOM 4792 C CA . GLY A 1 606 ? 20.796 -3.537 -29.413 1.00 40.94 606 GLY A CA 1
ATOM 4793 C C . GLY A 1 606 ? 19.489 -2.843 -29.036 1.00 40.94 606 GLY A C 1
ATOM 4794 O O . GLY A 1 606 ? 18.664 -3.348 -28.280 1.00 40.94 606 GLY A O 1
ATOM 4795 N N . THR A 1 607 ? 19.325 -1.659 -29.622 1.00 37.84 607 THR A N 1
ATOM 4796 C CA . THR A 1 607 ? 18.137 -0.793 -29.618 1.00 37.84 607 THR A CA 1
ATOM 4797 C C . THR A 1 607 ? 17.402 -0.886 -30.953 1.00 37.84 607 THR A C 1
ATOM 4799 O O . THR A 1 607 ? 18.028 -0.965 -32.004 1.00 37.84 607 THR A O 1
ATOM 4802 N N . TYR A 1 608 ? 16.070 -0.891 -30.902 1.00 35.09 608 TYR A N 1
ATOM 4803 C CA . TYR A 1 608 ? 15.174 -1.012 -32.058 1.00 35.09 608 TYR A CA 1
ATOM 4804 C C . TYR A 1 608 ? 15.332 0.125 -33.081 1.00 35.09 608 TYR A C 1
ATOM 4806 O O . TYR A 1 608 ? 15.122 1.278 -32.719 1.00 35.09 608 TYR A O 1
ATOM 4814 N N . ALA A 1 609 ? 15.579 -0.198 -34.355 1.00 29.88 609 ALA A N 1
ATOM 4815 C CA . ALA A 1 609 ? 15.344 0.712 -35.472 1.00 29.88 609 ALA A CA 1
ATOM 4816 C C . ALA A 1 609 ? 13.836 0.765 -35.763 1.00 29.88 609 ALA A C 1
ATOM 4818 O O . ALA A 1 609 ? 13.221 -0.239 -36.119 1.00 29.88 609 ALA A O 1
ATOM 4819 N N . GLY A 1 610 ? 13.221 1.932 -35.574 1.00 30.47 610 GLY A N 1
ATOM 4820 C CA . GLY A 1 610 ? 11.848 2.147 -36.012 1.00 30.47 610 GLY A CA 1
ATOM 4821 C C . GLY A 1 610 ? 11.762 2.118 -37.526 1.00 30.47 610 GLY A C 1
ATOM 4822 O O . GLY A 1 610 ? 12.396 2.943 -38.179 1.00 30.47 610 GLY A O 1
ATOM 4823 N N . GLU A 1 611 ? 10.925 1.234 -38.077 1.00 26.72 611 GLU A N 1
ATOM 4824 C CA . GLU A 1 611 ? 10.300 1.523 -39.364 1.00 26.72 611 GLU A CA 1
ATOM 4825 C C . GLU A 1 611 ? 9.645 2.897 -39.231 1.00 26.72 611 GLU A C 1
ATOM 4827 O O . GLU A 1 611 ? 8.728 3.117 -38.434 1.00 26.72 611 GLU A O 1
ATOM 4832 N N . SER A 1 612 ? 10.221 3.846 -39.955 1.00 24.44 612 SER A N 1
ATOM 4833 C CA . SER A 1 612 ? 9.717 5.195 -40.097 1.00 24.44 612 SER A CA 1
ATOM 4834 C C . SER A 1 612 ? 8.272 5.108 -40.578 1.00 24.44 612 SER A C 1
ATOM 4836 O O . SER A 1 612 ? 7.986 4.747 -41.717 1.00 24.44 612 SER A O 1
ATOM 4838 N N . SER A 1 613 ? 7.337 5.424 -39.684 1.00 23.86 613 SER A N 1
ATOM 4839 C CA . SER A 1 613 ? 5.992 5.802 -40.084 1.00 23.86 613 SER A CA 1
ATOM 4840 C C . SER A 1 613 ? 6.116 7.033 -40.978 1.00 23.86 613 SER A C 1
ATOM 4842 O O . SER A 1 613 ? 6.548 8.090 -40.506 1.00 23.86 613 SER A O 1
ATOM 4844 N N . VAL A 1 614 ? 5.790 6.836 -42.255 1.00 26.47 614 VAL A N 1
ATOM 4845 C CA . VAL A 1 614 ? 5.505 7.873 -43.257 1.00 26.47 614 VAL A CA 1
ATOM 4846 C C . VAL A 1 614 ? 4.562 8.933 -42.698 1.00 26.47 614 VAL A C 1
ATOM 4848 O O . VAL A 1 614 ? 3.603 8.545 -41.986 1.00 26.47 614 VAL A O 1
#

Radius of gyration: 32.49 Å; chains: 1; bounding box: 87×68×99 Å

Sequence (614 aa):
MKRINFPLLLGTLIVLALLAMAFFPELFTDQDPLFESSAKYIEVKIDGEWVEKFGHNPMPPNKENIMGTDDAGRDVYTRLVYGTKNTLKLVFLIAFFRMCIAFPLGMAAGMGAKPISAFIRVFNTFFTAVPILIFSIIILNIAYFRQLQMDMAITAFAVVLTALGWAKLAGMIEDRTRNVMDDKFIEGEIAIGKTKLQIAYQNVLPHIIPDATSLFFKEMGMAMFLIAQLAVFNVFVGVARRVNALAFRANYEMILEPEWGGTLSRIAVNLRKFDAVYWMTVYPIILFSIAIMGLNLLGEGLRMEFQKRNSRVISHIRKAYYFISPKMFIAQIKAIQTYYRQVLVKIAIIVFIIAYAAIPWHPSQHKFDIERAMSHVHALTQENLKGREAGTEGGQLAGEYIKSALLSYGYIIEEMPIEFVSQVDGKEAPQDLTPVSINDGYIKITNQDGIETTFELYKDFAVLSVNRNAYASEPSERLIYNGYGANASIATPLKEGDTIIPLSTSYPNLHEYYARQISQYSAEILMSGRGYGAAVTPQIFNTTAIIPFIGLYEALNQGRYEIEINLSYPKPATYPGRNIMGYKLGKGKTLEQPGEIVIIGAAYDGTYAGESSV

Secondary structure (DSSP, 8-state):
-----HHHHHHHHHHHHHHHHHH-GGGT--S-TT--PPSEEEEEEETTEEEEEEE-SSPPSBSS-TT-B-TTS-BHHHHHHHHHHHHHHHHHHHHHHHHHHHHHHHHHHHTT-HHHHHHHHHHHHHHHHS-HHHHHHHHHTSHHHHTS-HHHHHHHHHHHHHHHHHHHHHHHHHHHHHHHHTSHHHHHHHHTT--HHHHIIIIIHHHHHHHHHHHHHHHHHHHHHHHHHHHHTT--SS-EEEE--SSSS--EEEE-S--HHHHHHHHHHHGGGHHHHTHHHHHHHHHHHHHHHHHHHHHHHHHHHHTSTT-HHHHHHHHHHHHH-HHHHHHHHHTHHHHHHHHHHHHHHHHHHHHHHHS-SS--SS---HHHHHHHHHHHT-GGGGGG-TTSHHHHHHHHHHHHHHHHTT-EEEEEEE--EEEETTEEEEPTT-BEE---EEEEEE-TT--EEEEEBTTTEEE-EEEGGGGSSS--SEEEEEEEEEETTT--PPPTT--EEEEE-----HHHHHHS-GGG-SEEEE--S----PPP--EEESSEEEEE-HHHHHHHTTS-EEEEEEEEPPEEPSS-EEEEEEEEPPTT-BTTB-SS-EEEEEE-S---------

Foldseek 3Di:
DPPDLVLQVLLVVLVVVLVCLQPPVVVPDPDDQQDFDAFDFFFDQDPNDTDTDGDGPQGPCGPVQNLTAHLRRGRLSSLASNQSNLLLLLLLLLLVLLCVQLQVLLLCVLLPPVVSVVVLVVLVVVLVVDPLLVQLLVVLPPVVLQPDAQVVNSNVSSVSSSVSPSSVSSNVSNVLNNVQCPDPVVVVVVVVPDDSVCCSPVGRCLLCLLLSVLVSLLSSLVSLVSLLSCLCVVRHGHHFDQDDFLPRRDRDGDRNHRHLSPLQNVCNVCVVVCVVPVSSHVVSVVSSVSSSSSSNSSSVSSVVLSVDPPRPVSVVSSVVCCLPDPVNLVVCVVVCVVNVVSNVVSVVVVCVVCCVVVPPPCDPPDDDDVVVVVVLVVVLPDVVLVQLFFLDPSVVVNVVVVVVVLVVVVWDKDKDFADQWDQDPNDTAGFFFFFWDFDWWWKWKADPVRDIDIDIELGFKHKAAAASVCRVDDNDQKDKDWFKEDEPVGCPDDPVPTQYAYEAADDQDVVVVVVDPPLVHAEYEHLHDADDSDHHGYTYDSHTYMYGHPVVSVVSVPDMITMMIITGGIGTRNDTWMKMWTWDADDPADPVGRRDIDIDIHRSRTHDRDPDDD